Protein AF-A0A0A1UDU2-F1 (afdb_monomer_lite)

Organism: NCBI:txid370355

Radius of gyration: 23.08 Å; chains: 1; bounding box: 56×49×70 Å

Foldseek 3Di:
DVVVVVCLQDDCDFDDPVAATEGADHLPDLDDPLVPPPLHQYEYEEEQPRPRPCLLVVLVSNQLQAYYYQYAHPVDVQRVVQSVVLRVVSVQFKKWSKFKKKKAWDQQKWWQDKPFAFDDADQDPVRIGDGMGITIGHIHGPLADMDTHMDGNDDQDPDWDKIKMKIWTWTWIDHPNDIDTDIDIDIDIDTDDSDPLVVLVPDDLLVVVLNLCVVPVALVVSLVVVLVVVVVDPDDDPSVLLSLQLNLLCSLAPLHDPVRVSLVSVLSSQSNSADSVVSSQARQNWKWAAQAQQDDTDTDRDAPDLVVVLPDRGQWIWGHHSLEIEIEHQDPPQCDPNGNVNVVRQCVQVPPRGSTRGHYDYHYSVRSVVCPNRHSAHPPCSHSVVVVVVSVVVVPD

Sequence (397 aa):
MDGFCHVINTMDAFCSLKSQVVVFVATSVRTLPMDLKIRFPVHVVFPDKYQSAAFPALLLFIRNNGGSIQAWDRHTPNTLDAAVKTLVREITLPRTEGGDVRLIFPKQISVEDTSMEQNDFIQLPDGILKKKGTFKIAPSTPLSRHFISLRFNQKRGTAKTVLYLQLIYKDVLRYGGTEFQFEAIETRRFDLSPSLVEYYSTLNIGGTAQALLYRHPELFYLKKRLKRCMMSLSAKHHQFFQVYKLLNYMMVSPMYSPLNPHLSAQYQRVLLDCDPAFLVDTFLPKVYTFATYQSESEELYIPLKKENIKALQGVAVVFLSFMKIVVVSQEKEIHKEGNSVGVFVERMKENVNYPIVMSELIIGREDYEVLGYCMLDVDENKSFKMFISELNSLYVK

Structure (mmCIF, N/CA/C/O backbone):
data_AF-A0A0A1UDU2-F1
#
_entry.id   AF-A0A0A1UDU2-F1
#
loop_
_atom_site.group_PDB
_atom_site.id
_atom_site.type_symbol
_atom_site.label_atom_id
_atom_site.label_alt_id
_atom_site.label_comp_id
_atom_site.label_asym_id
_atom_site.label_entity_id
_atom_site.label_seq_id
_atom_site.pdbx_PDB_ins_code
_atom_site.Cartn_x
_atom_site.Cartn_y
_atom_site.Cartn_z
_atom_site.occupancy
_atom_site.B_iso_or_equiv
_atom_site.auth_seq_id
_atom_site.auth_comp_id
_atom_site.auth_asym_id
_atom_site.auth_atom_id
_atom_site.pdbx_PDB_model_num
ATOM 1 N N . MET A 1 1 ? -6.874 -2.160 -33.063 1.00 28.38 1 MET A N 1
ATOM 2 C CA . MET A 1 1 ? -6.951 -1.099 -32.033 1.00 28.38 1 MET A CA 1
ATOM 3 C C . MET A 1 1 ? -8.125 -0.155 -32.276 1.00 28.38 1 MET A C 1
ATOM 5 O O . MET A 1 1 ? -8.869 0.075 -31.332 1.00 28.38 1 MET A O 1
ATOM 9 N N . ASP A 1 2 ? -8.388 0.283 -33.514 1.00 24.19 2 ASP A N 1
ATOM 10 C CA . ASP A 1 2 ? -9.505 1.204 -33.809 1.00 24.19 2 ASP A CA 1
ATOM 11 C C . ASP A 1 2 ? -10.901 0.647 -33.494 1.00 24.19 2 ASP A C 1
ATOM 13 O O . ASP A 1 2 ? -11.751 1.387 -33.019 1.00 24.19 2 ASP A O 1
ATOM 17 N N . GLY A 1 3 ? -11.126 -0.666 -33.626 1.00 25.03 3 GLY A N 1
ATOM 18 C CA . GLY A 1 3 ? -12.392 -1.300 -33.225 1.00 25.03 3 GLY A CA 1
ATOM 19 C C . GLY A 1 3 ? -12.643 -1.314 -31.709 1.00 25.03 3 GLY A C 1
ATOM 20 O O . GLY A 1 3 ? -13.774 -1.137 -31.279 1.00 25.03 3 GLY A O 1
ATOM 21 N N . PHE A 1 4 ? -11.595 -1.443 -30.884 1.00 27.52 4 PHE A N 1
ATOM 22 C CA . PHE A 1 4 ? -11.710 -1.419 -29.416 1.00 27.52 4 PHE A CA 1
ATOM 23 C C . PHE A 1 4 ? -11.901 0.021 -28.906 1.00 27.52 4 PHE A C 1
ATOM 25 O O . PHE A 1 4 ? -12.706 0.269 -28.014 1.00 27.52 4 PHE A O 1
ATOM 32 N N . CYS A 1 5 ? -11.247 0.995 -29.550 1.00 28.11 5 CYS A N 1
ATOM 33 C CA . CYS A 1 5 ? -11.497 2.420 -29.322 1.00 28.11 5 CYS A CA 1
ATOM 34 C C . CYS A 1 5 ? -12.890 2.865 -29.802 1.00 28.11 5 CYS A C 1
ATOM 36 O O . CYS A 1 5 ? -13.483 3.735 -29.169 1.00 28.11 5 CYS A O 1
ATOM 38 N N . HIS A 1 6 ? -13.449 2.274 -30.867 1.00 24.75 6 HIS A N 1
ATOM 39 C CA . HIS A 1 6 ? -14.813 2.590 -31.314 1.00 24.75 6 HIS A CA 1
ATOM 40 C C . HIS A 1 6 ? -15.884 2.067 -30.348 1.00 24.75 6 HIS A C 1
ATOM 42 O O . HIS A 1 6 ? -16.861 2.772 -30.093 1.00 24.75 6 HIS A O 1
ATOM 48 N N . VAL A 1 7 ? -15.651 0.887 -29.764 1.00 28.56 7 VAL A N 1
ATOM 49 C CA . VAL A 1 7 ? -16.466 0.294 -28.691 1.00 28.56 7 VAL A CA 1
ATOM 50 C C . VAL A 1 7 ? -16.398 1.163 -27.424 1.00 28.56 7 VAL A C 1
ATOM 52 O O . VAL A 1 7 ? -17.429 1.454 -26.838 1.00 28.56 7 VAL A O 1
ATOM 55 N N . ILE A 1 8 ? -15.227 1.697 -27.055 1.00 32.34 8 ILE A N 1
ATOM 56 C CA . ILE A 1 8 ? -15.062 2.575 -25.874 1.00 32.34 8 ILE A CA 1
ATOM 57 C C . ILE A 1 8 ? -15.607 4.002 -26.097 1.00 32.34 8 ILE A C 1
ATOM 59 O O . ILE A 1 8 ? -16.113 4.618 -25.162 1.00 32.34 8 ILE A O 1
ATOM 63 N N . ASN A 1 9 ? -15.558 4.536 -27.322 1.00 28.05 9 ASN A N 1
ATOM 64 C CA . ASN A 1 9 ? -16.058 5.885 -27.632 1.00 28.05 9 ASN A CA 1
ATOM 65 C C . ASN A 1 9 ? -17.592 5.987 -27.731 1.00 28.05 9 ASN A C 1
ATOM 67 O O . ASN A 1 9 ? -18.105 7.095 -27.871 1.00 28.05 9 ASN A O 1
ATOM 71 N N . THR A 1 10 ? -18.329 4.872 -27.673 1.00 29.64 10 THR A N 1
ATOM 72 C CA . THR A 1 10 ? -19.800 4.865 -27.818 1.00 29.64 10 THR A CA 1
ATOM 73 C C . TH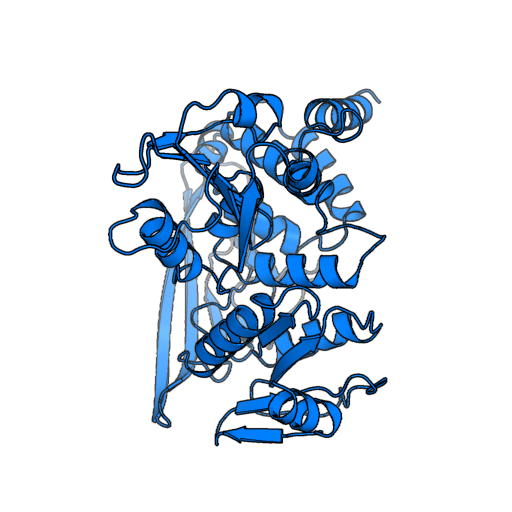R A 1 10 ? -20.560 4.167 -26.690 1.00 29.64 10 THR A C 1
ATOM 75 O O . THR A 1 10 ? -21.787 4.146 -26.722 1.00 29.64 10 THR A O 1
ATOM 78 N N . MET A 1 11 ? -19.887 3.617 -25.677 1.00 32.94 11 MET A N 1
ATOM 79 C CA . MET A 1 11 ? -20.536 2.696 -24.747 1.00 32.94 11 MET A CA 1
ATOM 80 C C . MET A 1 11 ? -20.736 3.242 -23.332 1.00 32.94 11 MET A C 1
ATOM 82 O O . MET A 1 11 ? -19.825 3.219 -22.510 1.00 32.94 11 MET A O 1
ATOM 86 N N . ASP A 1 12 ? -21.998 3.526 -23.013 1.00 32.66 12 ASP A N 1
ATOM 87 C CA . ASP A 1 12 ? -22.606 3.167 -21.725 1.00 32.66 12 ASP A CA 1
ATOM 88 C C . ASP A 1 12 ? -22.732 1.625 -21.631 1.00 32.66 12 ASP A C 1
ATOM 90 O O . ASP A 1 12 ? -23.831 1.067 -21.582 1.00 32.66 12 ASP A O 1
ATOM 94 N N . ALA A 1 13 ? -21.619 0.882 -21.702 1.00 36.06 13 ALA A N 1
ATOM 95 C CA . ALA A 1 13 ? -21.669 -0.580 -21.627 1.00 36.06 13 ALA A CA 1
ATOM 96 C C . ALA A 1 13 ? -21.698 -1.038 -20.175 1.00 36.06 13 ALA A C 1
ATOM 98 O O . ALA A 1 13 ? -20.673 -1.106 -19.495 1.00 36.06 13 ALA A O 1
ATOM 99 N N . PHE A 1 14 ? -22.894 -1.417 -19.739 1.00 38.03 14 PHE A N 1
ATOM 100 C CA . PHE A 1 14 ? -23.103 -2.259 -18.574 1.00 38.03 14 PHE A CA 1
ATOM 101 C C . PHE A 1 14 ? -22.880 -3.713 -18.989 1.00 38.03 14 PHE A C 1
ATOM 103 O O . PHE A 1 14 ? -23.740 -4.318 -19.628 1.00 38.03 14 PHE A O 1
ATOM 110 N N . CYS A 1 15 ? -21.743 -4.301 -18.620 1.00 38.75 15 CYS A N 1
ATOM 111 C CA . CYS A 1 15 ? -21.638 -5.757 -18.621 1.00 38.75 15 CYS A CA 1
ATOM 112 C C . CYS A 1 15 ? -21.995 -6.244 -17.217 1.00 38.75 15 CYS A C 1
ATOM 114 O O . CYS A 1 15 ? -21.184 -6.157 -16.291 1.00 38.75 15 CYS A O 1
ATOM 116 N N . SER A 1 16 ? -23.234 -6.709 -17.040 1.00 35.56 16 SER A N 1
ATOM 117 C CA . SER A 1 16 ? -23.612 -7.448 -15.839 1.00 35.56 16 SER A CA 1
ATOM 118 C C . SER A 1 16 ? -23.151 -8.894 -16.001 1.00 35.56 16 SER A C 1
ATOM 120 O O . SER A 1 16 ? -23.829 -9.717 -16.622 1.00 35.56 16 SER A O 1
ATOM 122 N N . LEU A 1 17 ? -22.007 -9.232 -15.419 1.00 45.03 17 LEU A N 1
ATOM 123 C CA . LEU A 1 17 ? -21.803 -10.613 -14.992 1.00 45.03 17 LEU A CA 1
ATOM 124 C C . LEU A 1 17 ? -22.730 -10.811 -13.788 1.00 45.03 17 LEU A C 1
ATOM 126 O O . LEU A 1 17 ? -22.851 -9.900 -12.982 1.00 45.03 17 LEU A O 1
ATOM 130 N N . LYS A 1 18 ? -23.417 -11.955 -13.673 1.00 39.28 18 LYS A N 1
ATOM 131 C CA . LYS A 1 18 ? -24.538 -12.232 -12.738 1.00 39.28 18 LYS A CA 1
ATOM 132 C C . LYS A 1 18 ? -24.382 -11.746 -11.268 1.00 39.28 18 LYS A C 1
ATOM 134 O O . LYS A 1 18 ? -25.374 -11.730 -10.549 1.00 39.28 18 LYS A O 1
ATOM 139 N N . SER A 1 19 ? -23.185 -11.348 -10.822 1.00 42.78 19 SER A N 1
ATOM 140 C CA . SER A 1 19 ? -22.855 -10.832 -9.485 1.00 42.78 19 SER A CA 1
ATOM 141 C C . SER A 1 19 ? -21.978 -9.555 -9.438 1.00 42.78 19 SER A C 1
ATOM 143 O O . SER A 1 19 ? -21.540 -9.186 -8.348 1.00 42.78 19 SER A O 1
ATOM 145 N N . GLN A 1 20 ? -21.660 -8.898 -10.563 1.00 43.75 20 GLN A N 1
ATOM 146 C CA . GLN A 1 20 ? -20.787 -7.706 -10.627 1.00 43.75 20 GLN A CA 1
ATOM 147 C C . GLN A 1 20 ? -21.191 -6.768 -11.776 1.00 43.75 20 GLN A C 1
ATOM 149 O O . GLN A 1 20 ? -21.678 -7.225 -12.812 1.00 43.75 20 GLN A O 1
ATOM 154 N N . VAL A 1 21 ? -20.944 -5.462 -11.625 1.00 46.16 21 VAL A N 1
ATOM 155 C CA . VAL A 1 21 ? -21.143 -4.482 -12.702 1.00 46.16 21 VAL A CA 1
ATOM 156 C C . VAL A 1 21 ? -19.789 -3.905 -13.101 1.00 46.16 21 VAL A C 1
ATOM 158 O O . VAL A 1 21 ? -19.134 -3.207 -12.325 1.00 46.16 21 VAL A O 1
ATOM 161 N N . VAL A 1 22 ? -19.371 -4.172 -14.336 1.00 48.81 22 VAL A N 1
ATOM 162 C CA . VAL A 1 22 ? -18.257 -3.442 -14.949 1.00 48.81 22 VAL A CA 1
ATOM 163 C C . VAL A 1 22 ? -18.853 -2.258 -15.695 1.00 48.81 22 VAL A C 1
ATOM 165 O O . VAL A 1 22 ? -19.688 -2.446 -16.581 1.00 48.81 22 VAL A O 1
ATOM 168 N N . VAL A 1 23 ? -18.449 -1.050 -15.310 1.00 49.84 23 VAL A N 1
ATOM 169 C CA . VAL A 1 23 ? -18.883 0.195 -15.943 1.00 49.84 23 VAL A CA 1
ATOM 170 C C . VAL A 1 23 ? -17.688 0.803 -16.658 1.00 49.84 23 VAL A C 1
ATOM 172 O O . VAL A 1 23 ? -16.743 1.291 -16.036 1.00 49.84 23 VAL A O 1
ATOM 175 N N . PHE A 1 24 ? -17.747 0.821 -17.983 1.00 49.56 24 PHE A N 1
ATOM 176 C CA . PHE A 1 24 ? -16.882 1.688 -18.771 1.00 49.56 24 PHE A CA 1
ATOM 177 C C . PHE A 1 24 ? -17.539 3.064 -18.797 1.00 49.56 24 PHE A C 1
ATOM 179 O O . PHE A 1 24 ? -18.541 3.266 -19.473 1.00 49.56 24 PHE A O 1
ATOM 186 N N . VAL A 1 25 ? -17.038 3.998 -17.988 1.00 45.69 25 VAL A N 1
ATOM 187 C CA . VAL A 1 25 ? -17.605 5.349 -17.945 1.00 45.69 25 VAL A CA 1
ATOM 188 C C . VAL A 1 25 ? -17.115 6.107 -19.173 1.00 45.69 25 VAL A C 1
ATOM 190 O O . VAL A 1 25 ? -15.927 6.426 -19.279 1.00 45.69 25 VAL A O 1
ATOM 193 N N . ALA A 1 26 ? -18.033 6.412 -20.092 1.00 36.59 26 ALA A N 1
ATOM 194 C CA . ALA A 1 26 ? -17.768 7.334 -21.183 1.00 36.59 26 ALA A CA 1
ATOM 195 C C . ALA A 1 26 ? -17.340 8.703 -20.623 1.00 36.59 26 ALA A C 1
ATOM 197 O O . ALA A 1 26 ? -17.863 9.211 -19.629 1.00 36.59 26 ALA A O 1
ATOM 198 N N . THR A 1 27 ? -16.370 9.316 -21.291 1.00 38.44 27 THR A N 1
ATOM 199 C CA . THR A 1 27 ? -15.607 10.505 -20.871 1.00 38.44 27 THR A CA 1
ATOM 200 C C . THR A 1 27 ? -16.427 11.798 -20.705 1.00 38.44 27 THR A C 1
ATOM 202 O O . THR A 1 27 ? -15.866 12.842 -20.373 1.00 38.44 27 THR A O 1
ATOM 205 N N . SER A 1 28 ? -17.747 11.752 -20.911 1.00 37.00 28 SER A N 1
ATOM 206 C CA . SER A 1 28 ? -18.681 12.884 -20.873 1.00 37.00 28 SER A CA 1
ATOM 207 C C . SER A 1 28 ? -19.592 12.934 -19.635 1.00 37.00 28 SER A C 1
ATOM 209 O O . SER A 1 28 ? -20.297 13.932 -19.453 1.00 37.00 28 SER A O 1
ATOM 211 N N . VAL A 1 29 ? -19.588 11.916 -18.764 1.00 39.78 29 VAL A N 1
ATOM 212 C CA . VAL A 1 29 ? -20.487 11.864 -17.596 1.00 39.78 29 VAL A CA 1
ATOM 213 C C . VAL A 1 29 ? -20.048 12.879 -16.533 1.00 39.78 29 VAL A C 1
ATOM 215 O O . VAL A 1 29 ? -19.073 12.679 -15.810 1.00 39.78 29 VAL A O 1
ATOM 218 N N . ARG A 1 30 ? -20.780 13.998 -16.436 1.00 39.81 30 ARG A N 1
ATOM 219 C CA . ARG A 1 30 ? -20.544 15.062 -15.437 1.00 39.81 30 ARG A CA 1
ATOM 220 C C . ARG A 1 30 ? -21.144 14.756 -14.064 1.00 39.81 30 ARG A C 1
ATOM 222 O O . ARG A 1 30 ? -20.726 15.343 -13.072 1.00 39.81 30 ARG A O 1
ATOM 229 N N . THR A 1 31 ? -22.113 13.851 -14.011 1.00 40.00 31 THR A N 1
ATOM 230 C CA . THR A 1 31 ? -22.869 13.500 -12.807 1.00 40.00 31 THR A CA 1
ATOM 231 C C . THR A 1 31 ? -23.047 11.994 -12.753 1.00 40.00 31 THR A C 1
ATOM 233 O O . THR A 1 31 ? -23.673 11.411 -13.635 1.00 40.00 31 THR A O 1
ATOM 236 N N . LEU A 1 32 ? -22.493 11.369 -11.719 1.00 47.41 32 LEU A N 1
ATOM 237 C CA . LEU A 1 32 ? -22.761 9.970 -11.420 1.00 47.41 32 LEU A CA 1
ATOM 238 C C . LEU A 1 32 ? -24.125 9.860 -10.730 1.00 47.41 32 LEU A C 1
ATOM 240 O O . LEU A 1 32 ? -24.430 10.701 -9.881 1.00 47.41 32 LEU A O 1
ATOM 244 N N . PRO A 1 33 ? -24.928 8.830 -11.035 1.00 46.62 33 PRO A N 1
ATOM 245 C CA . PRO A 1 33 ? -26.118 8.499 -10.262 1.00 46.62 33 PRO A CA 1
ATOM 246 C C . PRO A 1 33 ? -25.699 7.953 -8.885 1.00 46.62 33 PRO A C 1
ATOM 248 O O . PRO A 1 33 ? -25.708 6.749 -8.642 1.00 46.62 33 PRO A O 1
ATOM 251 N N . MET A 1 34 ? -25.281 8.851 -7.989 1.00 43.97 34 MET A N 1
ATOM 252 C CA . MET A 1 34 ? -24.765 8.520 -6.653 1.00 43.97 34 MET A CA 1
ATOM 253 C C . MET A 1 34 ? -25.831 7.908 -5.729 1.00 43.97 34 MET A C 1
ATOM 255 O O . MET A 1 34 ? -25.482 7.294 -4.727 1.00 43.97 34 MET A O 1
ATOM 259 N N . ASP A 1 35 ? -27.108 7.999 -6.115 1.00 40.16 35 ASP A N 1
ATOM 260 C CA . ASP A 1 35 ? -28.244 7.398 -5.409 1.00 40.16 35 ASP A CA 1
ATOM 261 C C . ASP A 1 35 ? -28.573 5.962 -5.861 1.00 40.16 35 ASP A C 1
ATOM 263 O O . ASP A 1 35 ? -29.486 5.331 -5.317 1.00 40.16 35 ASP A O 1
ATOM 267 N N . LEU A 1 36 ? -27.850 5.397 -6.839 1.00 44.34 36 LEU A N 1
ATOM 268 C CA . LEU A 1 36 ? -28.025 3.988 -7.187 1.00 44.34 36 LEU A CA 1
ATOM 269 C C . LEU A 1 36 ? -27.482 3.114 -6.051 1.00 44.34 36 LEU A C 1
ATOM 271 O O . LEU A 1 36 ? -26.275 2.936 -5.895 1.00 44.34 36 LEU A O 1
ATOM 275 N N . LYS A 1 37 ? -28.394 2.501 -5.289 1.00 45.16 37 LYS A N 1
ATOM 276 C CA . LYS A 1 37 ? -28.091 1.363 -4.409 1.00 45.16 37 LYS A CA 1
ATOM 277 C C . LYS A 1 37 ? -27.749 0.142 -5.267 1.00 45.16 37 LYS A C 1
ATOM 279 O O . LYS A 1 37 ? -28.578 -0.750 -5.455 1.00 45.16 37 LYS A O 1
ATOM 284 N N . ILE A 1 38 ? -26.552 0.126 -5.845 1.00 51.19 38 ILE A N 1
ATOM 285 C CA . ILE A 1 38 ? -26.064 -1.013 -6.622 1.00 51.19 38 ILE A CA 1
ATOM 286 C C . ILE A 1 38 ? -25.711 -2.117 -5.623 1.00 51.19 38 ILE A C 1
ATOM 288 O O . ILE A 1 38 ? -24.860 -1.943 -4.764 1.00 51.19 38 ILE A O 1
ATOM 292 N N . ARG A 1 39 ? -26.375 -3.273 -5.723 1.00 49.41 39 ARG A N 1
ATOM 293 C CA . ARG A 1 39 ? -26.097 -4.446 -4.866 1.00 49.41 39 ARG A CA 1
ATOM 294 C C . ARG A 1 39 ? -24.794 -5.173 -5.228 1.00 49.41 39 ARG A C 1
ATOM 296 O O . ARG A 1 39 ? -24.526 -6.250 -4.708 1.00 49.41 39 ARG A O 1
ATOM 303 N N . PHE A 1 40 ? -24.028 -4.629 -6.165 1.00 58.16 40 PHE A N 1
ATOM 304 C CA . PHE A 1 40 ? -22.913 -5.294 -6.815 1.00 58.16 40 PHE A CA 1
ATOM 305 C C . PHE A 1 40 ? -21.686 -4.376 -6.845 1.00 58.16 40 PHE A C 1
ATOM 307 O O . PHE A 1 40 ? -21.843 -3.165 -7.020 1.00 58.16 40 PHE A O 1
ATOM 314 N N . PRO A 1 41 ? -20.471 -4.939 -6.749 1.00 64.94 41 PRO A N 1
ATOM 315 C CA . PRO A 1 41 ? -19.238 -4.188 -6.934 1.00 64.94 41 PRO A CA 1
ATOM 316 C C . PRO A 1 41 ? -19.192 -3.500 -8.293 1.00 64.94 41 PRO A C 1
ATOM 318 O O . PRO A 1 41 ? -19.582 -4.087 -9.307 1.00 64.94 41 PRO A O 1
ATOM 321 N N . VAL A 1 42 ? -18.685 -2.266 -8.296 1.00 66.12 42 VAL A N 1
ATOM 322 C CA . VAL A 1 42 ? -18.592 -1.417 -9.488 1.00 66.12 42 VAL A CA 1
ATOM 323 C C . VAL A 1 42 ? -17.137 -1.243 -9.886 1.00 66.12 42 VAL A C 1
ATOM 325 O O . VAL A 1 42 ? -16.364 -0.594 -9.183 1.00 66.12 42 VAL A O 1
ATOM 328 N N . HIS A 1 43 ? -16.764 -1.801 -11.030 1.00 71.94 43 HIS A N 1
ATOM 329 C CA . HIS A 1 43 ? -15.410 -1.679 -11.552 1.00 71.94 43 HIS A CA 1
ATOM 330 C C . HIS A 1 43 ? -15.360 -0.666 -12.694 1.00 71.94 43 HIS A C 1
ATOM 332 O O . HIS A 1 43 ? -16.151 -0.768 -13.629 1.00 71.94 43 HIS A O 1
ATOM 338 N N . VAL A 1 44 ? -14.434 0.292 -12.628 1.00 69.31 44 VAL A N 1
ATOM 339 C CA . VAL A 1 44 ? -14.313 1.378 -13.610 1.00 69.31 44 VAL A CA 1
ATOM 340 C C . VAL A 1 44 ? -12.918 1.419 -14.219 1.00 69.31 44 VAL A C 1
ATOM 342 O O . VAL A 1 44 ? -11.922 1.388 -13.499 1.00 69.31 44 VAL A O 1
ATOM 345 N N . VAL A 1 45 ? -12.843 1.547 -15.544 1.00 68.69 45 VAL A N 1
ATOM 346 C CA . VAL A 1 45 ? -11.606 1.883 -16.266 1.00 68.69 45 VAL A CA 1
ATOM 347 C C . VAL A 1 45 ? -11.733 3.291 -16.824 1.00 68.69 45 VAL A C 1
ATOM 349 O O . VAL A 1 45 ? -12.721 3.605 -17.485 1.00 68.69 45 VAL A O 1
ATOM 352 N N . PHE A 1 46 ? -10.744 4.139 -16.555 1.00 66.38 46 PHE A N 1
ATOM 353 C CA . PHE A 1 46 ? -10.807 5.568 -16.832 1.00 66.38 46 PHE A CA 1
ATOM 354 C C . PHE A 1 46 ? -9.552 6.061 -17.582 1.00 66.38 46 PHE A C 1
ATOM 356 O O . PHE A 1 46 ? -8.438 5.768 -17.153 1.00 66.38 46 PHE A O 1
ATOM 363 N N . PRO A 1 47 ? -9.671 6.799 -18.699 1.00 64.00 47 PRO A N 1
ATOM 364 C CA . PRO A 1 47 ? -8.511 7.391 -19.367 1.00 64.00 47 PRO A CA 1
ATOM 365 C C . PRO A 1 47 ? -8.000 8.632 -18.611 1.00 64.00 47 PRO A C 1
ATOM 367 O O . PRO A 1 47 ? -8.753 9.581 -18.393 1.00 64.00 47 PRO A O 1
ATOM 370 N N . ASP A 1 48 ? -6.704 8.665 -18.288 1.00 61.31 48 ASP A N 1
ATOM 371 C CA . ASP A 1 48 ? -6.052 9.659 -17.405 1.00 61.31 48 ASP A CA 1
ATOM 372 C C . ASP A 1 48 ? -6.199 11.131 -17.870 1.00 61.31 48 ASP A C 1
ATOM 374 O O . ASP A 1 48 ? -6.104 12.073 -17.088 1.00 61.31 48 ASP A O 1
ATOM 378 N N . LYS A 1 49 ? -6.525 11.377 -19.150 1.00 50.31 49 LYS A N 1
ATOM 379 C CA . LYS A 1 49 ? -6.633 12.744 -19.698 1.00 50.31 49 LYS A CA 1
ATOM 380 C C . LYS A 1 49 ? -7.813 13.563 -19.144 1.00 50.31 49 LYS A C 1
ATOM 382 O O . LYS A 1 49 ? -7.819 14.787 -19.288 1.00 50.31 49 LYS A O 1
ATOM 387 N N . TYR A 1 50 ? -8.815 12.944 -18.529 1.00 51.50 50 TYR A N 1
ATOM 388 C CA . TYR A 1 50 ? -10.003 13.672 -18.083 1.00 51.50 50 TYR A CA 1
ATOM 389 C C . TYR A 1 50 ? -9.926 13.944 -16.585 1.00 51.50 50 TYR A C 1
ATOM 391 O O . TYR A 1 50 ? -10.345 13.138 -15.762 1.00 51.50 50 TYR A O 1
ATOM 399 N N . GLN A 1 51 ? -9.406 15.123 -16.243 1.00 55.28 51 GLN A N 1
ATOM 400 C CA . GLN A 1 51 ? -9.453 15.718 -14.907 1.00 55.28 51 GLN A CA 1
ATOM 401 C C . GLN A 1 51 ? -10.913 15.986 -14.490 1.00 55.28 51 GLN A C 1
ATOM 403 O O . GLN A 1 51 ? -11.393 17.118 -14.482 1.00 55.28 51 GLN A O 1
ATOM 408 N N . SER A 1 52 ? -11.679 14.923 -14.243 1.00 58.50 52 SER A N 1
ATOM 409 C CA . SER A 1 52 ? -13.082 15.024 -13.866 1.00 58.50 52 SER A CA 1
ATOM 410 C C . SER A 1 52 ? -13.167 15.338 -12.385 1.00 58.50 52 SER A C 1
ATOM 412 O O . SER A 1 52 ? -12.743 14.534 -11.554 1.00 58.50 52 SER A O 1
ATOM 414 N N . ALA A 1 53 ? -13.779 16.470 -12.037 1.00 60.22 53 ALA A N 1
ATOM 415 C CA . ALA A 1 53 ? -14.079 16.831 -10.652 1.00 60.22 53 ALA A CA 1
ATOM 416 C C . ALA A 1 53 ? -14.876 15.740 -9.902 1.00 60.22 53 ALA A C 1
ATOM 418 O O . ALA A 1 53 ? -14.856 15.699 -8.676 1.00 60.22 53 ALA A O 1
ATOM 419 N N . ALA A 1 54 ? -15.529 14.820 -10.624 1.00 59.59 54 ALA A N 1
ATOM 420 C CA . ALA A 1 54 ? -16.232 13.680 -10.049 1.00 59.59 54 ALA A CA 1
ATOM 421 C C . ALA A 1 54 ? -15.307 12.529 -9.600 1.00 59.59 54 ALA A C 1
ATOM 423 O O . ALA A 1 54 ? -15.775 11.626 -8.916 1.00 59.59 54 ALA A O 1
ATOM 424 N N . PHE A 1 55 ? -14.014 12.529 -9.949 1.00 68.00 55 PHE A N 1
ATOM 425 C CA . PHE A 1 55 ? -13.100 11.413 -9.667 1.00 68.00 55 PHE A CA 1
ATOM 426 C C . PHE A 1 55 ? -12.950 11.091 -8.165 1.00 68.00 55 PHE A C 1
ATOM 428 O O . PHE A 1 55 ? -13.078 9.919 -7.817 1.00 68.00 55 PHE A O 1
ATOM 435 N N . PRO A 1 56 ? -12.771 12.061 -7.240 1.00 67.44 56 PRO A N 1
ATOM 436 C CA . PRO A 1 56 ? -12.748 11.765 -5.802 1.00 67.44 56 PRO A CA 1
ATOM 437 C C . PRO A 1 56 ? -14.060 11.161 -5.285 1.00 67.44 56 PRO A C 1
ATOM 439 O O . PRO A 1 56 ? -14.046 10.220 -4.494 1.00 67.44 56 PRO A O 1
ATOM 442 N N . ALA A 1 57 ? -15.200 11.660 -5.767 1.00 66.19 57 ALA A N 1
ATOM 443 C CA . ALA A 1 57 ? -16.508 11.120 -5.411 1.00 66.19 57 ALA A CA 1
ATOM 444 C C . ALA A 1 57 ? -16.712 9.699 -5.965 1.00 66.19 57 ALA A C 1
ATOM 446 O O . ALA A 1 57 ? -17.209 8.823 -5.260 1.00 66.19 57 ALA A O 1
ATOM 447 N N . LEU A 1 58 ? -16.258 9.445 -7.195 1.00 69.69 58 LEU A N 1
ATOM 448 C CA . LEU A 1 58 ? -16.274 8.125 -7.820 1.00 69.69 58 LEU A CA 1
ATOM 449 C C . LEU A 1 58 ? -15.394 7.128 -7.061 1.00 69.69 58 LEU A C 1
ATOM 451 O O . LEU A 1 58 ? -15.803 5.992 -6.847 1.00 69.69 58 LEU A O 1
ATOM 455 N N . LEU A 1 59 ? -14.204 7.549 -6.628 1.00 71.19 59 LEU A N 1
ATOM 456 C CA . LEU A 1 59 ? -13.311 6.734 -5.804 1.00 71.19 59 LEU A CA 1
ATOM 457 C C . LEU A 1 59 ? -13.999 6.286 -4.512 1.00 71.19 59 LEU A C 1
ATOM 459 O O . LEU A 1 59 ? -13.962 5.100 -4.182 1.00 71.19 59 LEU A O 1
ATOM 463 N N . LEU A 1 60 ? -14.646 7.222 -3.812 1.00 69.56 60 LEU A N 1
ATOM 464 C CA . LEU A 1 60 ? -15.380 6.937 -2.581 1.00 69.56 60 LEU A CA 1
ATOM 465 C C . LEU A 1 60 ? -16.564 5.996 -2.837 1.00 69.56 60 LEU A C 1
ATOM 467 O O . LEU A 1 60 ? -16.736 5.014 -2.119 1.00 69.56 60 LEU A O 1
ATOM 471 N N . PHE A 1 61 ? -17.339 6.254 -3.892 1.00 70.12 61 PHE A N 1
ATOM 472 C CA . PHE A 1 61 ? -18.458 5.404 -4.292 1.00 70.12 61 PHE A CA 1
ATOM 473 C C . PHE A 1 61 ? -18.005 3.972 -4.603 1.00 70.12 61 PHE A C 1
ATOM 475 O O . PHE A 1 61 ? -18.563 3.013 -4.070 1.00 70.12 61 PHE A O 1
ATOM 482 N N . ILE A 1 62 ? -16.959 3.815 -5.417 1.00 73.19 62 ILE A N 1
ATOM 483 C CA . ILE A 1 62 ? -16.393 2.509 -5.768 1.00 73.19 62 ILE A CA 1
ATOM 484 C C . ILE A 1 62 ? -15.923 1.781 -4.507 1.00 73.19 62 ILE A C 1
ATOM 486 O O . ILE A 1 62 ? -16.233 0.604 -4.336 1.00 73.19 62 ILE A O 1
ATOM 490 N N . ARG A 1 63 ? -15.225 2.480 -3.605 1.00 71.69 63 ARG A N 1
ATOM 491 C CA . ARG A 1 63 ? -14.734 1.915 -2.344 1.00 71.69 63 ARG A CA 1
ATOM 492 C C . ARG A 1 63 ? -15.870 1.400 -1.458 1.00 71.69 63 ARG A C 1
ATOM 494 O O . ARG A 1 63 ? -15.787 0.280 -0.965 1.00 71.69 63 ARG A O 1
ATOM 501 N N . ASN A 1 64 ? -16.937 2.180 -1.299 1.00 70.75 64 ASN A N 1
ATOM 502 C CA . ASN A 1 64 ? -18.081 1.805 -0.462 1.00 70.75 64 ASN A CA 1
ATOM 503 C C . ASN A 1 64 ? -18.870 0.611 -1.025 1.00 70.75 64 ASN A C 1
ATOM 505 O O . ASN A 1 64 ? -19.547 -0.082 -0.275 1.00 70.75 64 ASN A O 1
ATOM 509 N N . ASN A 1 65 ? -18.755 0.346 -2.328 1.00 70.31 65 ASN A N 1
ATOM 510 C CA . ASN A 1 65 ? -19.376 -0.804 -2.988 1.00 70.31 65 ASN A CA 1
ATOM 511 C C . ASN A 1 65 ? -18.392 -1.970 -3.216 1.00 70.31 65 ASN A C 1
ATOM 513 O O . ASN A 1 65 ? -18.739 -2.953 -3.867 1.00 70.31 65 ASN A O 1
ATOM 517 N N . GLY A 1 66 ? -17.150 -1.869 -2.727 1.00 70.94 66 GLY A N 1
ATOM 518 C CA . GLY A 1 66 ? -16.127 -2.904 -2.896 1.00 70.94 66 GLY A CA 1
ATOM 519 C C . GLY A 1 66 ? -15.506 -2.995 -4.293 1.00 70.94 66 GLY A C 1
ATOM 520 O O . GLY A 1 66 ? -14.808 -3.957 -4.597 1.00 70.94 66 GLY A O 1
ATOM 521 N N . GLY A 1 67 ? -15.752 -2.047 -5.187 1.00 75.00 67 GLY A N 1
ATOM 522 C CA . GLY A 1 67 ? -15.274 -2.118 -6.566 1.00 75.00 67 GLY A CA 1
ATOM 523 C C . GLY A 1 67 ? -13.817 -1.677 -6.777 1.00 75.00 67 GLY A C 1
ATOM 524 O O . GLY A 1 67 ? -13.114 -1.263 -5.851 1.00 75.00 67 GLY A O 1
ATOM 525 N N . SER A 1 68 ? -13.364 -1.675 -8.035 1.00 74.38 68 SER A N 1
ATOM 526 C CA . SER A 1 68 ? -12.027 -1.195 -8.429 1.00 74.38 68 SER A CA 1
ATOM 527 C C . SER A 1 68 ? -12.082 0.006 -9.376 1.00 74.38 68 SER A C 1
ATOM 529 O O . SER A 1 68 ? -13.015 0.128 -10.160 1.00 74.38 68 SER A O 1
ATOM 531 N N . ILE A 1 69 ? -11.064 0.869 -9.367 1.00 75.81 69 ILE A N 1
ATOM 532 C CA . ILE A 1 69 ? -10.844 1.850 -10.442 1.00 75.81 69 ILE A CA 1
ATOM 533 C C . ILE A 1 69 ? -9.459 1.627 -11.033 1.00 75.81 69 ILE A C 1
ATOM 535 O O . ILE A 1 69 ? -8.500 1.463 -10.283 1.00 75.81 69 ILE A O 1
ATOM 539 N N . GLN A 1 70 ? -9.358 1.633 -12.355 1.00 75.12 70 GLN A N 1
ATOM 540 C CA . GLN A 1 70 ? -8.092 1.565 -13.072 1.00 75.12 70 GLN A CA 1
ATOM 541 C C . GLN A 1 70 ? -7.992 2.791 -13.968 1.00 75.12 70 GLN A C 1
ATOM 543 O O . GLN A 1 70 ? -8.850 2.989 -14.827 1.00 75.12 70 GLN A O 1
ATOM 548 N N . ALA A 1 71 ? -6.974 3.624 -13.765 1.00 71.06 71 ALA A N 1
ATOM 549 C CA . ALA A 1 71 ? -6.666 4.680 -14.720 1.00 71.06 71 ALA A CA 1
ATOM 550 C C . ALA A 1 71 ? -5.601 4.188 -15.703 1.00 71.06 71 ALA A C 1
ATOM 552 O O . ALA A 1 71 ? -4.675 3.485 -15.298 1.00 71.06 71 ALA A O 1
ATOM 553 N N . TRP A 1 72 ? -5.723 4.557 -16.976 1.00 69.44 72 TRP A N 1
ATOM 554 C CA . TRP A 1 72 ? -4.715 4.246 -17.989 1.00 69.44 72 TRP A CA 1
ATOM 555 C C . TRP A 1 72 ? -4.304 5.496 -18.758 1.00 69.44 72 TRP A C 1
ATOM 557 O O . TRP A 1 72 ? -5.129 6.359 -19.080 1.00 69.44 72 TRP A O 1
ATOM 567 N N . ASP A 1 73 ? -3.014 5.579 -19.066 1.00 66.00 73 ASP A N 1
ATOM 568 C CA . ASP A 1 73 ? -2.456 6.651 -19.872 1.00 66.00 73 ASP A CA 1
ATOM 569 C C . ASP A 1 73 ? -2.496 6.255 -21.349 1.00 66.00 73 ASP A C 1
ATOM 571 O O . ASP A 1 73 ? -1.688 5.474 -21.851 1.00 66.00 73 ASP A O 1
ATOM 575 N N . ARG A 1 74 ? -3.421 6.865 -22.084 1.00 61.12 74 ARG A N 1
ATOM 576 C CA . ARG A 1 74 ? -3.583 6.651 -23.527 1.00 61.12 74 ARG A CA 1
ATOM 577 C C . ARG A 1 74 ? -2.337 6.978 -24.360 1.00 61.12 74 ARG A C 1
ATOM 579 O O . ARG A 1 74 ? -2.276 6.578 -25.519 1.00 61.12 74 ARG A O 1
ATOM 586 N N . HIS A 1 75 ? -1.391 7.744 -23.816 1.00 59.66 75 HIS A N 1
ATOM 587 C CA . HIS A 1 75 ? -0.138 8.093 -24.483 1.00 59.66 75 HIS A CA 1
ATOM 588 C C . HIS A 1 75 ? 0.963 7.048 -24.262 1.00 59.66 75 HIS A C 1
ATOM 590 O O . HIS A 1 75 ? 1.976 7.084 -24.959 1.00 59.66 75 HIS A O 1
ATOM 596 N N . THR A 1 76 ? 0.736 6.085 -23.364 1.00 60.91 76 THR A N 1
ATOM 597 C CA . THR A 1 76 ? 1.662 4.993 -23.068 1.00 60.91 76 THR A CA 1
ATOM 598 C C . THR A 1 76 ? 1.004 3.647 -23.424 1.00 60.91 76 THR A C 1
ATOM 600 O O . THR A 1 76 ? 0.214 3.129 -22.627 1.00 60.91 76 THR A O 1
ATOM 603 N N . PRO A 1 77 ? 1.329 3.046 -24.593 1.00 54.81 77 PRO A N 1
ATOM 604 C CA . PRO A 1 77 ? 0.643 1.871 -25.159 1.00 54.81 77 PRO A CA 1
ATOM 605 C C . PRO A 1 77 ? 0.521 0.653 -24.228 1.00 54.81 77 PRO A C 1
ATOM 607 O O . PRO A 1 77 ? -0.433 -0.111 -24.338 1.00 54.81 77 PRO A O 1
ATOM 610 N N . ASN A 1 78 ? 1.436 0.505 -23.265 1.00 62.59 78 ASN A N 1
ATOM 611 C CA . ASN A 1 78 ? 1.471 -0.630 -22.337 1.00 62.59 78 ASN A CA 1
ATOM 612 C C . ASN A 1 78 ? 0.616 -0.429 -21.072 1.00 62.59 78 ASN A C 1
ATOM 614 O O . ASN A 1 78 ? 0.435 -1.366 -20.295 1.00 62.59 78 ASN A O 1
ATOM 618 N N . THR A 1 79 ? 0.077 0.772 -20.836 1.00 68.56 79 THR A N 1
ATOM 619 C CA . THR A 1 79 ? -0.708 1.042 -19.617 1.00 68.56 79 THR A CA 1
ATOM 620 C C . THR A 1 79 ? -2.146 0.548 -19.715 1.00 68.56 79 THR A C 1
ATOM 622 O O . THR A 1 79 ? -2.729 0.201 -18.690 1.00 68.56 79 THR A O 1
ATOM 625 N N . LEU A 1 80 ? -2.707 0.443 -20.928 1.00 70.69 80 LEU A N 1
ATOM 626 C CA . LEU A 1 80 ? -4.032 -0.147 -21.125 1.00 70.69 80 LEU A CA 1
ATOM 627 C C . LEU A 1 80 ? -4.027 -1.637 -20.786 1.00 70.69 80 LEU A C 1
ATOM 629 O O . LEU A 1 80 ? -4.899 -2.093 -20.057 1.00 70.69 80 LEU A O 1
ATOM 633 N N . ASP A 1 81 ? -3.038 -2.384 -21.285 1.00 72.06 81 ASP A N 1
ATOM 634 C CA . ASP A 1 81 ? -2.907 -3.819 -21.009 1.00 72.06 81 ASP A CA 1
ATOM 635 C C . ASP A 1 81 ? -2.751 -4.077 -19.503 1.00 72.06 81 ASP A C 1
ATOM 637 O O . ASP A 1 81 ? -3.470 -4.898 -18.939 1.00 72.06 81 ASP A O 1
ATOM 641 N N . ALA A 1 82 ? -1.904 -3.301 -18.817 1.00 74.69 82 ALA A N 1
ATOM 642 C CA . ALA A 1 82 ? -1.753 -3.386 -17.364 1.00 74.69 82 ALA A CA 1
ATOM 643 C C . ALA A 1 82 ? -3.061 -3.062 -16.611 1.00 74.69 82 ALA A C 1
ATOM 645 O O . ALA A 1 82 ? -3.430 -3.775 -15.672 1.00 74.69 82 ALA A O 1
ATOM 646 N N . ALA A 1 83 ? -3.796 -2.029 -17.038 1.00 75.06 83 ALA A N 1
ATOM 647 C CA . ALA A 1 83 ? -5.086 -1.666 -16.451 1.00 75.06 83 ALA A CA 1
ATOM 648 C C . ALA A 1 83 ? -6.145 -2.761 -16.663 1.00 75.06 83 ALA A C 1
ATOM 650 O O . ALA A 1 83 ? -6.864 -3.114 -15.726 1.00 75.06 83 ALA A O 1
ATOM 651 N N . VAL A 1 84 ? -6.215 -3.344 -17.864 1.00 73.88 84 VAL A N 1
ATOM 652 C CA . VAL A 1 84 ? -7.134 -4.445 -18.191 1.00 73.88 84 VAL A CA 1
ATOM 653 C C . VAL A 1 84 ? -6.764 -5.714 -17.425 1.00 73.88 84 VAL A C 1
ATOM 655 O O . VAL A 1 84 ? -7.644 -6.326 -16.826 1.00 73.88 84 VAL A O 1
ATOM 658 N N . LYS A 1 85 ? -5.482 -6.091 -17.360 1.00 77.06 85 LYS A N 1
ATOM 659 C CA . LYS A 1 85 ? -5.020 -7.241 -16.561 1.00 77.06 85 LYS A CA 1
ATOM 660 C C . LYS A 1 85 ? -5.341 -7.069 -15.081 1.00 77.06 85 LYS A C 1
ATOM 662 O O . LYS A 1 85 ? -5.840 -8.000 -14.450 1.00 77.06 85 LYS A O 1
ATOM 667 N N . THR A 1 86 ? -5.124 -5.870 -14.540 1.00 79.06 86 THR A N 1
ATOM 668 C CA . THR A 1 86 ? -5.490 -5.557 -13.152 1.00 79.06 86 THR A CA 1
ATOM 669 C C . THR A 1 86 ? -6.998 -5.681 -12.942 1.00 79.06 86 THR A C 1
ATOM 671 O O . THR A 1 86 ? -7.429 -6.297 -11.971 1.00 79.06 86 THR A O 1
ATOM 674 N N . LEU A 1 87 ? -7.808 -5.159 -13.868 1.00 77.62 87 LEU A N 1
ATOM 675 C CA . LEU A 1 87 ? -9.264 -5.284 -13.817 1.00 77.62 87 LEU A CA 1
ATOM 676 C C . LEU A 1 87 ? -9.720 -6.748 -13.848 1.00 77.62 87 LEU A C 1
ATOM 678 O O . LEU A 1 87 ? -10.540 -7.144 -13.025 1.00 77.62 87 LEU A O 1
ATOM 682 N N . VAL A 1 88 ? -9.200 -7.549 -14.782 1.00 76.69 88 VAL A N 1
ATOM 683 C CA . VAL A 1 88 ? -9.531 -8.978 -14.889 1.00 76.69 88 VAL A CA 1
ATOM 684 C C . VAL A 1 88 ? -9.193 -9.682 -13.581 1.00 76.69 88 VAL A C 1
ATOM 686 O O . VAL A 1 88 ? -10.042 -10.386 -13.038 1.00 76.69 88 VAL A O 1
ATOM 689 N N . ARG A 1 89 ? -8.003 -9.424 -13.025 1.00 78.19 89 ARG A N 1
ATOM 690 C CA . ARG A 1 89 ? -7.607 -9.960 -11.722 1.00 78.19 89 ARG A CA 1
ATOM 691 C C . ARG A 1 89 ? -8.633 -9.599 -10.646 1.00 78.19 89 ARG A C 1
ATOM 693 O O . ARG A 1 89 ? -9.176 -10.505 -10.029 1.00 78.19 89 ARG A O 1
ATOM 700 N N . GLU A 1 90 ? -8.974 -8.321 -10.491 1.00 77.50 90 GLU A N 1
ATOM 701 C CA . GLU A 1 90 ? -9.953 -7.828 -9.503 1.00 77.50 90 GLU A CA 1
ATOM 702 C C . GLU A 1 90 ? -11.357 -8.442 -9.650 1.00 77.50 90 GLU A C 1
ATOM 704 O O . GLU A 1 90 ? -12.010 -8.743 -8.650 1.00 77.50 90 GLU A O 1
ATOM 709 N N . ILE A 1 91 ? -11.821 -8.654 -10.884 1.00 75.00 91 ILE A N 1
ATOM 710 C CA . ILE A 1 91 ? -13.123 -9.280 -11.173 1.00 75.00 91 ILE A CA 1
ATOM 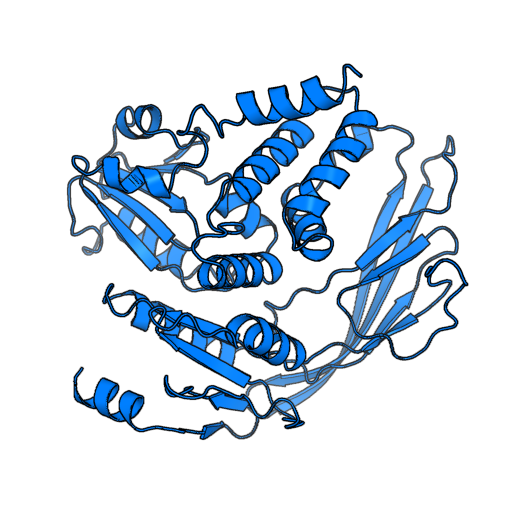711 C C . ILE A 1 91 ? -13.120 -10.762 -10.781 1.00 75.00 91 ILE A C 1
ATOM 713 O O . ILE A 1 91 ? -14.124 -11.274 -10.281 1.00 75.00 91 ILE A O 1
ATOM 717 N N . THR A 1 92 ? -11.998 -11.452 -11.007 1.00 75.69 92 THR A N 1
ATOM 718 C CA . THR A 1 92 ? -11.858 -12.896 -10.750 1.00 75.69 92 THR A CA 1
ATOM 719 C C . THR A 1 92 ? -11.591 -13.254 -9.289 1.00 75.69 92 THR A C 1
ATOM 721 O O . THR A 1 92 ? -11.692 -14.429 -8.927 1.00 75.69 92 THR A O 1
ATOM 724 N N . LEU A 1 93 ? -11.255 -12.276 -8.442 1.00 77.88 93 LEU A N 1
ATOM 725 C CA . LEU A 1 93 ? -10.987 -12.531 -7.031 1.00 77.88 93 LEU A CA 1
ATOM 726 C C . LEU A 1 93 ? -12.242 -13.038 -6.299 1.00 77.88 93 LEU A C 1
ATOM 728 O O . LEU A 1 93 ? -13.343 -12.527 -6.530 1.00 77.88 93 LEU A O 1
ATOM 732 N N . PRO A 1 94 ? -12.084 -13.991 -5.358 1.00 80.25 94 PRO A N 1
ATOM 733 C CA . PRO A 1 94 ? -13.119 -14.289 -4.378 1.00 80.25 94 PRO A CA 1
ATOM 734 C C . PRO A 1 94 ? -13.530 -13.012 -3.647 1.00 80.25 94 PRO A C 1
ATOM 736 O O . PRO A 1 94 ? -12.689 -12.153 -3.367 1.00 80.25 94 PRO A O 1
ATOM 739 N N . ARG A 1 95 ? -14.816 -12.881 -3.334 1.00 83.19 95 ARG A N 1
ATOM 740 C CA . ARG A 1 95 ? -15.343 -11.640 -2.771 1.00 83.19 95 ARG A CA 1
ATOM 741 C C . ARG A 1 95 ? -16.385 -11.896 -1.707 1.00 83.19 95 ARG A C 1
ATOM 743 O O . ARG A 1 95 ? -17.213 -12.784 -1.868 1.00 83.19 95 ARG A O 1
ATOM 750 N N . THR A 1 96 ? -16.376 -11.090 -0.658 1.00 85.81 96 THR A N 1
ATOM 751 C CA . THR A 1 96 ? -17.412 -11.126 0.368 1.00 85.81 96 THR A CA 1
ATOM 752 C C . THR A 1 96 ? -18.596 -10.220 0.024 1.00 85.81 96 THR A C 1
ATOM 754 O O . THR A 1 96 ? -18.430 -9.238 -0.702 1.00 85.81 96 THR A O 1
ATOM 757 N N . GLU A 1 97 ? -19.796 -10.532 0.514 1.00 80.62 97 GLU A N 1
ATOM 758 C CA . GLU A 1 97 ? -20.988 -9.686 0.320 1.00 80.62 97 GLU A CA 1
ATOM 759 C C . GLU A 1 97 ? -21.000 -8.431 1.198 1.00 80.62 97 GLU A C 1
ATOM 761 O O . GLU A 1 97 ? -21.786 -7.520 0.942 1.00 80.62 97 GLU A O 1
ATOM 766 N N . GLY A 1 98 ? -20.107 -8.358 2.184 1.00 80.38 98 GLY A N 1
ATOM 767 C CA . GLY A 1 98 ? -20.083 -7.275 3.153 1.00 80.38 98 GLY A CA 1
ATOM 768 C C . GLY A 1 98 ? -20.918 -7.657 4.366 1.00 80.38 98 GLY A C 1
ATOM 769 O O . GLY A 1 98 ? -22.136 -7.474 4.398 1.00 80.38 98 GLY A O 1
ATOM 770 N N . GLY A 1 99 ? -20.242 -8.243 5.347 1.00 86.69 99 GLY A N 1
ATOM 771 C CA . GLY A 1 99 ? -20.849 -8.771 6.558 1.00 86.69 99 GLY A CA 1
ATOM 772 C C . GLY A 1 99 ? -20.617 -7.900 7.786 1.00 86.69 99 GLY A C 1
ATOM 773 O O . GLY A 1 99 ? -20.479 -6.676 7.705 1.00 86.69 99 GLY A O 1
ATOM 774 N N . ASP A 1 100 ? -20.551 -8.564 8.936 1.00 89.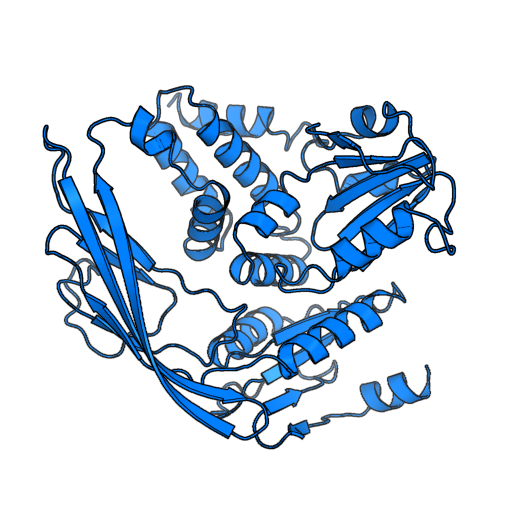06 100 ASP A N 1
ATOM 775 C CA . ASP A 1 100 ? -20.368 -7.936 10.240 1.00 89.06 100 ASP A CA 1
ATOM 776 C C . ASP A 1 100 ? -19.027 -8.340 10.870 1.00 89.06 100 ASP A C 1
ATOM 778 O O . ASP A 1 100 ? -18.655 -9.518 10.907 1.00 89.06 100 ASP A O 1
ATOM 782 N N . VAL A 1 101 ? -18.326 -7.363 11.451 1.00 90.19 101 VAL A N 1
ATOM 783 C CA . VAL A 1 101 ? -17.155 -7.578 12.313 1.00 90.19 101 VAL A CA 1
ATOM 784 C C . VAL A 1 101 ? -17.515 -7.242 13.732 1.00 90.19 101 VAL A C 1
ATOM 786 O O . VAL A 1 101 ? -17.807 -6.092 14.065 1.00 90.19 101 VAL A O 1
ATOM 789 N N . ARG A 1 102 ? -17.397 -8.235 14.605 1.00 90.75 102 ARG A N 1
ATOM 790 C CA . ARG A 1 102 ? -17.481 -8.025 16.039 1.00 90.75 102 ARG A CA 1
ATOM 791 C C . ARG A 1 102 ? -16.090 -7.876 16.640 1.00 90.75 102 ARG A C 1
ATOM 793 O O . ARG A 1 102 ? -15.304 -8.820 16.632 1.00 90.75 102 ARG A O 1
ATOM 800 N N . LEU A 1 103 ? -15.823 -6.720 17.241 1.00 89.81 103 LEU A N 1
ATOM 801 C CA . LEU A 1 103 ? -14.606 -6.471 18.015 1.00 89.81 103 LEU A CA 1
ATOM 802 C C . LEU A 1 103 ? -14.833 -6.779 19.498 1.00 89.81 103 LEU A C 1
ATOM 804 O O . LEU A 1 103 ? -15.729 -6.216 20.141 1.00 89.81 103 LEU A O 1
ATOM 808 N N . ILE A 1 104 ? -13.987 -7.644 20.057 1.00 88.81 104 ILE A N 1
ATOM 809 C CA . ILE A 1 104 ? -13.952 -7.977 21.483 1.00 88.81 104 ILE A CA 1
ATOM 810 C C . ILE A 1 104 ? -12.588 -7.580 22.035 1.00 88.81 104 ILE A C 1
ATOM 812 O O . ILE A 1 104 ? -11.557 -8.098 21.616 1.00 88.81 104 ILE A O 1
ATOM 816 N N . PHE A 1 105 ? -12.583 -6.665 22.998 1.00 88.00 105 PHE A N 1
ATOM 817 C CA . PHE A 1 105 ? -11.363 -6.161 23.614 1.00 88.00 105 PHE A CA 1
ATOM 818 C C . PHE A 1 105 ? -11.574 -5.848 25.102 1.00 88.00 105 PHE A C 1
ATOM 820 O O . PHE A 1 105 ? -12.698 -5.560 25.531 1.00 88.00 105 PHE A O 1
ATOM 827 N N . PRO A 1 106 ? -10.512 -5.921 25.921 1.00 86.38 106 PRO A N 1
ATOM 828 C CA . PRO A 1 106 ? -10.586 -5.636 27.345 1.00 86.38 106 PRO A CA 1
ATOM 829 C C . PRO A 1 106 ? -10.791 -4.132 27.594 1.00 86.38 106 PRO A C 1
ATOM 831 O O . PRO A 1 106 ? -10.545 -3.303 26.722 1.00 86.38 106 PRO A O 1
ATOM 834 N N . LYS A 1 107 ? -11.215 -3.749 28.809 1.00 82.19 107 LYS A N 1
ATOM 835 C CA . LYS A 1 107 ? -11.525 -2.344 29.181 1.00 82.19 107 LYS A CA 1
ATOM 836 C C . LYS A 1 107 ? -10.345 -1.374 28.987 1.00 82.19 107 LYS A C 1
ATOM 838 O O . LYS A 1 107 ? -10.540 -0.161 28.923 1.00 82.19 107 LYS A O 1
ATOM 843 N N . GLN A 1 108 ? -9.132 -1.913 28.942 1.00 85.94 108 GLN A N 1
ATOM 844 C CA . GLN A 1 108 ? -7.871 -1.217 28.728 1.00 85.94 108 GLN A CA 1
ATOM 845 C C . GLN A 1 108 ? -7.706 -0.740 27.281 1.00 85.94 108 GLN A C 1
ATOM 847 O O . GLN A 1 108 ? -6.877 0.131 27.040 1.00 85.94 108 GLN A O 1
ATOM 852 N N . ILE A 1 109 ? -8.489 -1.269 26.340 1.00 86.31 109 ILE A N 1
ATOM 853 C CA . ILE A 1 109 ? -8.502 -0.866 24.936 1.00 86.31 109 ILE A CA 1
ATOM 854 C C . ILE A 1 109 ? -9.818 -0.136 24.651 1.00 86.31 109 ILE A C 1
ATOM 856 O O . ILE A 1 109 ? -10.880 -0.478 25.173 1.00 86.31 109 ILE A O 1
ATOM 860 N N . SER A 1 110 ? -9.744 0.889 23.818 1.00 85.31 110 SER A N 1
ATOM 861 C CA . SER A 1 110 ? -10.892 1.535 23.182 1.00 85.31 110 SER A CA 1
ATOM 862 C C . SER A 1 110 ? -10.589 1.772 21.712 1.00 85.31 110 SER A C 1
ATOM 864 O O . SER A 1 110 ? -9.426 1.948 21.351 1.00 85.31 110 SER A O 1
ATOM 866 N N . VAL A 1 111 ? -11.623 1.802 20.880 1.00 82.38 111 VAL A N 1
ATOM 867 C CA . VAL A 1 111 ? -11.495 2.158 19.463 1.00 82.38 111 VAL A CA 1
ATOM 868 C C . VAL A 1 111 ? -11.658 3.673 19.346 1.00 82.38 111 VAL A C 1
ATOM 870 O O . VAL A 1 111 ? -12.656 4.217 19.817 1.00 82.38 111 VAL A O 1
ATOM 873 N N . GLU A 1 112 ? -10.652 4.351 18.788 1.00 78.94 112 GLU A N 1
ATOM 874 C CA . GLU A 1 112 ? -10.718 5.791 18.498 1.00 78.94 112 GLU A CA 1
ATOM 875 C C . GLU A 1 112 ? -11.388 6.079 17.160 1.00 78.94 112 GLU A C 1
ATOM 877 O O . GLU A 1 112 ? -12.048 7.099 17.024 1.00 78.94 112 GLU A O 1
ATOM 882 N N . ASP A 1 113 ? -11.113 5.244 16.161 1.00 77.12 113 ASP A N 1
ATOM 883 C CA . ASP A 1 113 ? -11.448 5.511 14.765 1.00 77.12 113 ASP A CA 1
ATOM 884 C C . ASP A 1 113 ? -11.391 4.207 13.963 1.00 77.12 113 ASP A C 1
ATOM 886 O O . ASP A 1 113 ? -10.665 3.278 14.339 1.00 77.12 113 ASP A O 1
ATOM 890 N N . THR A 1 114 ? -12.133 4.116 12.866 1.00 79.50 114 THR A N 1
ATOM 891 C CA . THR A 1 114 ? -12.103 2.955 11.973 1.00 79.50 114 THR A CA 1
ATOM 892 C C . THR A 1 114 ? -12.600 3.309 10.576 1.00 79.50 114 THR A C 1
ATOM 894 O O . THR A 1 114 ? -13.424 4.199 10.408 1.00 79.50 114 THR A O 1
ATOM 897 N N . SER A 1 115 ? -12.125 2.576 9.567 1.00 74.44 115 SER A N 1
ATOM 898 C CA . SER A 1 115 ? -12.631 2.676 8.195 1.00 74.44 115 SER A CA 1
ATOM 899 C C . SER A 1 115 ? -13.917 1.866 7.944 1.00 74.44 115 SER A C 1
ATOM 901 O O . SER A 1 115 ? -14.328 1.763 6.792 1.00 74.44 115 SER A O 1
ATOM 903 N N . MET A 1 116 ? -14.481 1.198 8.957 1.00 78.69 116 MET A N 1
ATOM 904 C CA . MET A 1 116 ? -15.699 0.378 8.843 1.00 78.69 116 MET A CA 1
ATOM 905 C C . MET A 1 116 ? -16.943 1.169 9.264 1.00 78.69 116 MET A C 1
ATOM 907 O O . MET A 1 116 ? -16.863 2.019 10.154 1.00 78.69 116 MET A O 1
ATOM 911 N N . GLU A 1 117 ? -18.095 0.877 8.656 1.00 69.50 117 GLU A N 1
ATOM 912 C CA . GLU A 1 117 ? -19.352 1.560 8.980 1.00 69.50 117 GLU A CA 1
ATOM 913 C C . GLU A 1 117 ? -19.899 1.056 10.326 1.00 69.50 117 GLU A C 1
ATOM 915 O O . GLU A 1 117 ? -19.916 -0.143 10.611 1.00 69.50 117 GLU A O 1
ATOM 920 N N . GLN A 1 118 ? -20.316 1.972 11.198 1.00 59.28 118 GLN A N 1
ATOM 921 C CA . GLN A 1 118 ? -20.810 1.632 12.533 1.00 59.28 118 GLN A CA 1
ATOM 922 C C . GLN A 1 118 ? -22.307 1.336 12.486 1.00 59.28 118 GLN A C 1
ATOM 924 O O . GLN A 1 118 ? -23.080 2.166 12.023 1.00 59.28 118 GLN A O 1
ATOM 929 N N . ASN A 1 119 ? -22.703 0.176 13.012 1.00 53.41 119 ASN A N 1
ATOM 930 C CA . ASN A 1 119 ? -24.102 -0.247 13.053 1.00 53.41 119 ASN A CA 1
ATOM 931 C C . ASN A 1 119 ? -24.752 0.036 14.417 1.00 53.41 119 ASN A C 1
ATOM 933 O O . ASN A 1 119 ? -25.825 0.620 14.468 1.00 53.41 119 ASN A O 1
ATOM 937 N N . ASP A 1 120 ? -24.084 -0.328 15.522 1.00 45.62 120 ASP A N 1
ATOM 938 C CA . ASP A 1 120 ? -24.691 -0.297 16.861 1.00 45.62 120 ASP A CA 1
ATOM 939 C C . ASP A 1 120 ? -23.698 0.153 17.948 1.00 45.62 120 ASP A C 1
ATOM 941 O O . ASP A 1 120 ? -22.810 -0.619 18.317 1.00 45.62 120 ASP A O 1
ATOM 945 N N . PHE A 1 121 ? -23.856 1.369 18.505 1.00 50.56 121 PHE A N 1
ATOM 946 C CA . PHE A 1 121 ? -23.1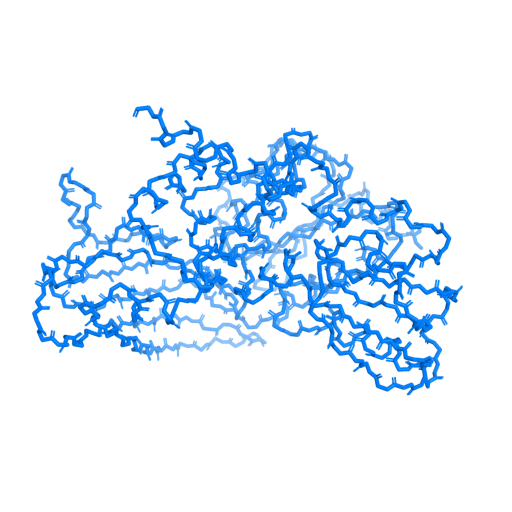64 1.810 19.733 1.00 50.56 121 PHE A CA 1
ATOM 947 C C . PHE A 1 121 ? -23.749 3.046 20.437 1.00 50.56 121 PHE A C 1
ATOM 949 O O . PHE A 1 121 ? -24.308 3.943 19.816 1.00 50.56 121 PHE A O 1
ATOM 956 N N . ILE A 1 122 ? -23.468 3.140 21.747 1.00 48.41 122 ILE A N 1
ATOM 957 C CA . ILE A 1 122 ? -23.545 4.372 22.549 1.00 48.41 122 ILE A CA 1
ATOM 958 C C . ILE A 1 122 ? -22.229 5.147 22.352 1.00 48.41 122 ILE A C 1
ATOM 960 O O . ILE A 1 122 ? -21.205 4.779 22.936 1.00 48.41 122 ILE A O 1
ATOM 964 N N . GLN A 1 123 ? -22.236 6.201 21.531 1.00 49.28 123 GLN A N 1
ATOM 965 C CA . GLN A 1 123 ? -21.135 7.172 21.492 1.00 49.28 123 GLN A CA 1
ATOM 966 C C . GLN A 1 123 ? -21.084 7.933 22.824 1.00 49.28 123 GLN A C 1
ATOM 968 O O . GLN A 1 123 ? -22.098 8.449 23.295 1.00 49.28 123 GLN A O 1
ATOM 973 N N . LEU A 1 124 ? -19.909 8.002 23.451 1.00 47.72 124 LEU A N 1
ATOM 974 C CA . LEU A 1 124 ? -19.680 8.933 24.555 1.00 47.72 124 LEU A CA 1
ATOM 975 C C . LEU A 1 124 ? -19.477 10.360 23.997 1.00 47.72 124 LEU A C 1
ATOM 977 O O . LEU A 1 124 ? -19.085 10.500 22.838 1.00 47.72 124 LEU A O 1
ATOM 981 N N . PRO A 1 125 ? -19.687 11.424 24.800 1.00 38.62 125 PRO A N 1
ATOM 982 C CA . PRO A 1 125 ? -19.546 12.822 24.361 1.00 38.62 125 PRO A CA 1
ATOM 983 C C . PRO A 1 125 ? -18.158 13.202 23.809 1.00 38.62 125 PRO A C 1
ATOM 985 O O . PRO A 1 125 ? -17.995 14.274 23.235 1.00 38.62 125 PRO A O 1
ATOM 988 N N . ASP A 1 126 ? -17.154 12.343 23.994 1.00 50.47 126 ASP A N 1
ATOM 989 C CA . ASP A 1 126 ? -15.776 12.493 23.520 1.00 50.47 126 ASP A CA 1
ATOM 990 C C . ASP A 1 126 ? -15.456 11.673 22.250 1.00 50.47 126 ASP A C 1
ATOM 992 O O . ASP A 1 126 ? -14.304 11.649 21.811 1.00 50.47 126 ASP A O 1
ATOM 996 N N . GLY A 1 127 ? -16.452 11.000 21.660 1.00 53.16 127 GLY A N 1
ATOM 997 C CA . GLY A 1 127 ? -16.310 10.204 20.436 1.00 53.16 127 GLY A CA 1
ATOM 998 C C . GLY A 1 127 ? -15.659 8.827 20.626 1.00 53.16 127 GLY A C 1
ATOM 999 O O . GLY A 1 127 ? -15.348 8.168 19.638 1.00 53.16 127 GLY A O 1
ATOM 1000 N N . ILE A 1 128 ? -15.436 8.365 21.864 1.00 56.97 128 ILE A N 1
ATOM 1001 C CA . ILE A 1 128 ? -14.769 7.078 22.138 1.00 56.97 128 ILE A CA 1
ATOM 1002 C C . ILE A 1 128 ? -15.786 5.933 22.261 1.00 56.97 128 ILE A C 1
ATOM 1004 O O . ILE A 1 128 ? -16.703 5.988 23.083 1.00 56.97 128 ILE A O 1
ATOM 1008 N N . LEU A 1 129 ? -15.564 4.829 21.534 1.00 56.25 129 LEU A N 1
ATOM 1009 C CA . LEU A 1 129 ? -16.371 3.605 21.643 1.00 56.25 129 LEU A CA 1
ATOM 1010 C C . LEU A 1 129 ? -15.863 2.699 22.780 1.00 56.25 129 LEU A C 1
ATOM 1012 O O . LEU A 1 129 ? -14.690 2.300 22.789 1.00 56.25 129 LEU A O 1
ATOM 1016 N N . LYS A 1 130 ? -16.732 2.305 23.729 1.00 58.28 130 LYS A N 1
ATOM 1017 C CA . LYS A 1 130 ? -16.376 1.337 24.790 1.00 58.28 130 LYS A CA 1
ATOM 1018 C C . LYS A 1 130 ? -17.120 -0.005 24.694 1.00 58.28 130 LYS A C 1
ATOM 1020 O O . LYS A 1 130 ? -18.337 -0.066 24.586 1.00 58.28 130 LYS A O 1
ATOM 1025 N N . LYS A 1 131 ? -16.330 -1.067 24.930 1.00 55.00 131 LYS A N 1
ATOM 1026 C CA . LYS A 1 131 ? -16.641 -2.432 25.414 1.00 55.00 131 LYS A CA 1
ATOM 1027 C C . LYS A 1 131 ? -17.015 -3.565 24.446 1.00 55.00 131 LYS A C 1
ATOM 1029 O O . LYS A 1 131 ? -16.728 -4.689 24.844 1.00 55.00 131 LYS A O 1
ATOM 1034 N N . LYS A 1 132 ? -17.622 -3.351 23.273 1.00 60.44 132 LYS A N 1
ATOM 1035 C CA . LYS A 1 132 ? -17.900 -4.398 22.249 1.00 60.44 132 LYS A CA 1
ATOM 1036 C C . LYS A 1 132 ? -18.670 -3.785 21.092 1.00 60.44 132 LYS A C 1
ATOM 1038 O O . LYS A 1 132 ? -19.684 -3.164 21.370 1.00 60.44 132 LYS A O 1
ATOM 1043 N N . GLY A 1 133 ? -18.230 -4.006 19.858 1.00 71.06 133 GLY A N 1
ATOM 1044 C CA . GLY A 1 133 ? -18.827 -3.364 18.691 1.00 71.06 133 GLY A CA 1
ATOM 1045 C C . GLY A 1 133 ? -19.048 -4.260 17.518 1.00 71.06 133 GLY A C 1
ATOM 1046 O O . GLY A 1 133 ? -18.158 -5.056 17.232 1.00 71.06 133 GLY A O 1
ATOM 1047 N N . THR A 1 134 ? -20.185 -4.083 16.857 1.00 81.38 134 THR A N 1
ATOM 1048 C CA . THR A 1 134 ? -20.449 -4.666 15.547 1.00 81.38 134 THR A CA 1
ATOM 1049 C C . THR A 1 134 ? -20.330 -3.567 14.500 1.00 81.38 134 THR A C 1
ATOM 1051 O O . THR A 1 134 ? -20.971 -2.518 14.604 1.00 81.38 134 THR A O 1
ATOM 1054 N N . PHE A 1 135 ? -19.474 -3.803 13.517 1.00 84.81 135 PHE A N 1
ATOM 1055 C CA . PHE A 1 135 ? -19.226 -2.905 12.399 1.00 84.81 135 PHE A CA 1
ATOM 1056 C C . PHE A 1 135 ? -19.630 -3.612 11.116 1.00 84.81 135 PHE A C 1
ATOM 1058 O O . PHE A 1 135 ? -19.318 -4.792 10.960 1.00 84.81 135 PHE A O 1
ATOM 1065 N N . LYS A 1 136 ? -20.271 -2.890 10.201 1.00 82.06 136 LYS A N 1
ATOM 1066 C CA . LYS A 1 136 ? -20.485 -3.378 8.845 1.00 82.06 136 LYS A CA 1
ATOM 1067 C C . LYS A 1 136 ? -19.234 -3.186 8.017 1.00 82.06 136 LYS A C 1
ATOM 1069 O O . LYS A 1 136 ? -18.540 -2.166 8.110 1.00 82.06 136 LYS A O 1
ATOM 1074 N N . ILE A 1 137 ? -18.997 -4.158 7.157 1.00 82.19 137 ILE A N 1
ATOM 1075 C CA . ILE A 1 137 ? -17.952 -4.100 6.149 1.00 82.19 137 ILE A CA 1
ATOM 1076 C C . ILE A 1 137 ? -18.606 -3.966 4.786 1.00 82.19 137 ILE A C 1
ATOM 1078 O O . ILE A 1 137 ? -19.607 -4.616 4.501 1.00 82.19 137 ILE A O 1
ATOM 1082 N N . ALA A 1 138 ? -18.015 -3.144 3.926 1.00 76.94 138 ALA A N 1
ATOM 1083 C CA . ALA A 1 138 ? -18.336 -3.180 2.509 1.00 76.94 138 ALA A CA 1
ATOM 1084 C C . ALA A 1 138 ? -17.923 -4.541 1.906 1.00 76.94 138 ALA A C 1
ATOM 1086 O O . ALA A 1 138 ? -17.011 -5.185 2.440 1.00 76.94 138 ALA A O 1
ATOM 1087 N N . PRO A 1 139 ? -18.527 -4.956 0.776 1.00 79.38 139 PRO A N 1
ATOM 1088 C CA . PRO A 1 139 ? -18.045 -6.090 -0.004 1.00 79.38 139 PRO A CA 1
ATOM 1089 C C . PRO A 1 139 ? -16.529 -6.014 -0.209 1.00 79.38 139 PRO A C 1
ATOM 1091 O O . PRO A 1 139 ? -16.013 -4.994 -0.670 1.00 79.38 139 PRO A O 1
ATOM 1094 N N . SER A 1 140 ? -15.804 -7.081 0.113 1.00 80.12 140 SER A N 1
ATOM 1095 C CA . SER A 1 140 ? -14.337 -7.037 0.186 1.00 80.12 140 SER A CA 1
ATOM 1096 C C . SER A 1 140 ? -13.681 -8.163 -0.614 1.00 80.12 140 SER A C 1
ATOM 1098 O O . SER A 1 140 ? -14.279 -9.214 -0.831 1.00 80.12 140 SER A O 1
ATOM 1100 N N . THR A 1 141 ? -12.459 -7.945 -1.094 1.00 79.81 141 THR A N 1
ATOM 1101 C CA . THR A 1 141 ? -11.609 -8.974 -1.725 1.00 79.81 141 THR A CA 1
ATOM 1102 C C . THR A 1 141 ? -10.440 -9.325 -0.799 1.00 79.81 141 THR A C 1
ATOM 1104 O O . THR A 1 141 ? -10.170 -8.577 0.143 1.00 79.81 141 THR A O 1
ATOM 1107 N N . PRO A 1 142 ? -9.656 -10.386 -1.077 1.00 77.56 142 PRO A N 1
ATOM 1108 C CA . PRO A 1 142 ? -8.401 -10.653 -0.366 1.00 77.56 142 PRO A CA 1
ATOM 1109 C C . PRO A 1 142 ? -7.400 -9.483 -0.367 1.00 77.56 142 PRO A C 1
ATOM 1111 O O . PRO A 1 142 ? -6.489 -9.434 0.464 1.00 77.56 142 PRO A O 1
ATOM 1114 N N . LEU A 1 143 ? -7.557 -8.531 -1.291 1.00 75.81 143 LEU A N 1
ATOM 1115 C CA . LEU A 1 143 ? -6.731 -7.330 -1.384 1.00 75.81 143 LEU A CA 1
ATOM 1116 C C . LEU A 1 143 ? -7.274 -6.172 -0.544 1.00 75.81 143 LEU A C 1
ATOM 1118 O O . LEU A 1 143 ? -6.520 -5.272 -0.203 1.00 75.81 143 LEU A O 1
ATOM 1122 N N . SER A 1 144 ? -8.551 -6.193 -0.161 1.00 77.00 144 SER A N 1
ATOM 1123 C CA . SER A 1 144 ? -9.143 -5.135 0.657 1.00 77.00 144 SER A CA 1
ATOM 1124 C C . SER A 1 144 ? -8.474 -5.042 2.031 1.00 77.00 144 SER A C 1
ATOM 1126 O O . SER A 1 144 ? -8.030 -6.039 2.612 1.00 77.00 144 SER A O 1
ATOM 1128 N N . ARG A 1 145 ? -8.384 -3.818 2.555 1.00 79.25 145 ARG A N 1
ATOM 1129 C CA . ARG A 1 145 ? -7.799 -3.519 3.864 1.00 79.25 145 ARG A CA 1
ATOM 1130 C C . ARG A 1 145 ? -8.748 -2.627 4.657 1.00 79.25 145 ARG A C 1
ATOM 1132 O O . ARG A 1 145 ? -9.328 -1.684 4.122 1.00 79.25 145 ARG A O 1
ATOM 1139 N N . HIS A 1 146 ? -8.873 -2.920 5.948 1.00 79.94 146 HIS A N 1
ATOM 1140 C CA . HIS A 1 146 ? -9.630 -2.112 6.900 1.00 79.94 146 HIS A CA 1
ATOM 1141 C C . HIS A 1 146 ? -8.715 -1.647 8.025 1.00 79.94 146 HIS A C 1
ATOM 1143 O O . HIS A 1 146 ? -7.814 -2.366 8.458 1.00 79.94 146 HIS A O 1
ATOM 1149 N N . PHE A 1 147 ? -8.961 -0.434 8.504 1.00 80.38 147 PHE A N 1
ATOM 1150 C CA . PHE A 1 147 ? -8.180 0.188 9.558 1.00 80.38 147 PHE A CA 1
ATOM 1151 C C . PHE A 1 147 ? -8.996 0.313 10.847 1.00 80.38 147 PHE A C 1
ATOM 1153 O O . PHE A 1 147 ? -10.182 0.654 10.828 1.00 80.38 147 PHE A O 1
ATOM 1160 N N . ILE A 1 148 ? -8.336 0.066 11.981 1.00 84.19 148 ILE A N 1
ATOM 1161 C CA . ILE A 1 148 ? -8.876 0.264 13.328 1.00 84.19 148 ILE A CA 1
ATOM 1162 C C . ILE A 1 148 ? -7.814 0.994 14.155 1.00 84.19 148 ILE A C 1
ATOM 1164 O O . ILE A 1 148 ? -6.746 0.451 14.442 1.00 84.19 148 ILE A O 1
ATOM 1168 N N . SER A 1 149 ? -8.114 2.224 14.566 1.00 84.44 149 SER A N 1
ATOM 1169 C CA . SER A 1 149 ? -7.291 3.001 15.492 1.00 84.44 149 SER A CA 1
ATOM 1170 C C . SER A 1 149 ? -7.657 2.637 16.922 1.00 84.44 149 SER A C 1
ATOM 1172 O O . SER A 1 149 ? -8.806 2.786 17.339 1.00 84.44 149 SER A O 1
ATOM 1174 N N . LEU A 1 150 ? -6.667 2.219 17.704 1.00 86.50 150 LEU A N 1
ATOM 1175 C CA . LEU A 1 150 ? -6.848 1.839 19.102 1.00 86.50 150 LEU A CA 1
ATOM 1176 C C . LEU A 1 150 ? -6.250 2.894 20.036 1.00 86.50 150 LEU A C 1
ATOM 1178 O O . LEU A 1 150 ? -5.196 3.466 19.763 1.00 86.50 150 LEU A O 1
ATOM 1182 N N . ARG A 1 151 ? -6.901 3.100 21.179 1.00 84.38 151 ARG A N 1
ATOM 1183 C CA . ARG A 1 151 ? -6.371 3.829 22.333 1.00 84.38 151 ARG A CA 1
ATOM 1184 C C . ARG A 1 151 ? -6.245 2.876 23.505 1.00 84.38 151 ARG A C 1
ATOM 1186 O O . ARG A 1 151 ? -7.201 2.191 23.866 1.00 84.38 151 ARG A O 1
ATOM 1193 N N . PHE A 1 152 ? -5.074 2.891 24.127 1.00 84.56 152 PHE A N 1
ATOM 1194 C CA . PHE A 1 152 ? -4.804 2.159 25.353 1.00 84.56 152 PHE A CA 1
ATOM 1195 C C . PHE A 1 152 ? -5.031 3.091 26.546 1.00 84.56 152 PHE A C 1
ATOM 1197 O O . PHE A 1 152 ? -4.338 4.089 26.714 1.00 84.56 152 PHE A O 1
ATOM 1204 N N . ASN A 1 153 ? -6.035 2.775 27.363 1.00 78.69 153 ASN A N 1
ATOM 1205 C CA . ASN A 1 153 ? -6.484 3.594 28.495 1.00 78.69 153 ASN A CA 1
ATOM 1206 C C . ASN A 1 153 ? -5.706 3.315 29.792 1.00 78.69 153 ASN A C 1
ATOM 1208 O O . ASN A 1 153 ? -5.968 3.933 30.824 1.00 78.69 153 ASN A O 1
ATOM 1212 N N . GLN A 1 154 ? -4.779 2.357 29.774 1.00 71.88 154 GLN A N 1
ATOM 1213 C CA . GLN A 1 154 ? -3.997 1.983 30.945 1.00 71.88 154 GLN A CA 1
ATOM 1214 C C . GLN A 1 154 ? -2.818 2.949 31.128 1.00 71.88 154 GLN A C 1
ATOM 1216 O O . GLN A 1 154 ? -2.044 3.188 30.203 1.00 71.88 154 GLN A O 1
ATOM 1221 N N . LYS A 1 155 ? -2.667 3.504 32.338 1.00 65.12 155 LYS A N 1
ATOM 1222 C CA . LYS A 1 155 ? -1.466 4.268 32.708 1.00 65.12 155 LYS A CA 1
ATOM 1223 C C . LYS A 1 155 ? -0.256 3.326 32.745 1.00 65.12 155 LYS A C 1
ATOM 1225 O O . LYS A 1 155 ? -0.419 2.156 33.084 1.00 65.12 155 LYS A O 1
ATOM 1230 N N . ARG A 1 156 ? 0.940 3.836 32.410 1.00 59.53 156 ARG A N 1
ATOM 1231 C CA . ARG A 1 156 ? 2.207 3.078 32.454 1.00 59.53 156 ARG A CA 1
ATOM 1232 C C . ARG A 1 156 ? 2.317 2.315 33.780 1.00 59.53 156 ARG A C 1
ATOM 1234 O O . ARG A 1 156 ? 2.394 2.935 34.835 1.00 59.53 156 ARG A O 1
ATOM 1241 N N . GLY A 1 157 ? 2.292 0.987 33.705 1.00 61.28 157 GLY A N 1
ATOM 1242 C CA . GLY A 1 157 ? 2.603 0.093 34.817 1.00 61.28 157 GLY A CA 1
ATOM 1243 C C . GLY A 1 157 ? 4.036 -0.423 34.704 1.00 61.28 157 GLY A C 1
ATOM 1244 O O . GLY A 1 157 ? 4.634 -0.370 33.632 1.00 61.28 157 GLY A O 1
ATOM 1245 N N . THR A 1 158 ? 4.588 -0.925 35.805 1.00 55.66 158 THR A N 1
ATOM 1246 C CA . THR A 1 158 ? 5.936 -1.519 35.849 1.00 55.66 158 THR A CA 1
ATOM 1247 C C . THR A 1 158 ? 5.974 -2.958 35.326 1.00 55.66 158 THR A C 1
ATOM 1249 O O . THR A 1 158 ? 7.027 -3.425 34.904 1.00 55.66 158 THR A O 1
ATOM 1252 N N . ALA A 1 159 ? 4.836 -3.660 35.314 1.00 65.62 159 ALA A N 1
ATOM 1253 C CA . ALA A 1 159 ? 4.728 -5.031 34.825 1.00 65.62 159 ALA A CA 1
ATOM 1254 C C . ALA A 1 159 ? 4.338 -5.085 33.339 1.00 65.62 159 ALA A C 1
ATOM 1256 O O . ALA A 1 159 ? 3.413 -4.389 32.903 1.00 65.62 159 ALA A O 1
ATOM 1257 N N . LYS A 1 160 ? 4.998 -5.971 32.579 1.00 69.19 160 LYS A N 1
ATOM 1258 C CA . LYS A 1 160 ? 4.598 -6.314 31.207 1.00 69.19 160 LYS A CA 1
ATOM 1259 C C . LYS A 1 160 ? 3.157 -6.822 31.227 1.00 69.19 160 LYS A C 1
ATOM 1261 O O . LYS A 1 160 ? 2.859 -7.842 31.841 1.00 69.19 160 LYS A O 1
ATOM 1266 N N . THR A 1 161 ? 2.261 -6.084 30.580 1.00 80.88 161 THR A N 1
ATOM 1267 C CA . THR A 1 161 ? 0.843 -6.442 30.476 1.00 80.88 161 THR A CA 1
ATOM 1268 C C . THR A 1 161 ? 0.572 -6.928 29.060 1.00 80.88 161 THR A C 1
ATOM 1270 O O . THR A 1 161 ? 0.888 -6.227 28.103 1.00 80.88 161 THR A O 1
ATOM 1273 N N . VAL A 1 162 ? -0.027 -8.109 28.926 1.00 87.69 162 VAL A N 1
ATOM 1274 C CA . VAL A 1 162 ? -0.444 -8.655 27.630 1.00 87.69 162 VAL A CA 1
ATOM 1275 C C . VAL A 1 162 ? -1.940 -8.422 27.462 1.00 87.69 162 VAL A C 1
ATOM 1277 O O . VAL A 1 162 ? -2.731 -8.777 28.338 1.00 87.69 162 VAL A O 1
ATOM 1280 N N . LEU A 1 163 ? -2.333 -7.818 26.345 1.00 89.50 163 LEU A N 1
ATOM 1281 C CA . LEU A 1 163 ? -3.726 -7.573 25.984 1.00 89.50 163 LEU A CA 1
ATOM 1282 C C . LEU A 1 163 ? -4.075 -8.324 24.700 1.00 89.50 163 LEU A C 1
ATOM 1284 O O . LEU A 1 163 ? -3.223 -8.536 23.842 1.00 89.50 163 LEU A O 1
ATOM 1288 N N . TYR A 1 164 ? -5.347 -8.685 24.554 1.00 91.12 164 TYR A N 1
ATOM 1289 C CA . TYR A 1 164 ? -5.856 -9.369 23.369 1.00 91.12 164 TYR A CA 1
ATOM 1290 C C . TYR A 1 164 ? -7.025 -8.593 22.766 1.00 91.12 164 TYR A C 1
ATOM 1292 O O . TYR A 1 164 ? -7.894 -8.107 23.490 1.00 91.12 164 TYR A O 1
ATOM 1300 N N . LEU A 1 165 ? -7.049 -8.498 21.442 1.00 91.69 165 LEU A N 1
ATOM 1301 C CA . LEU A 1 165 ? -8.196 -8.074 20.644 1.00 91.69 165 LEU A CA 1
ATOM 1302 C C . LEU A 1 165 ? -8.628 -9.271 19.809 1.00 91.69 165 LEU A C 1
ATOM 1304 O O . LEU A 1 165 ? -7.792 -9.883 19.147 1.00 91.69 165 LEU A O 1
ATOM 1308 N N . GLN A 1 166 ? -9.915 -9.584 19.814 1.00 93.38 166 GLN A N 1
ATOM 1309 C CA . GLN A 1 166 ? -10.484 -10.564 18.900 1.00 93.38 166 GLN A CA 1
ATOM 1310 C C . GLN A 1 166 ? -11.398 -9.868 17.904 1.00 93.38 166 GLN A C 1
ATOM 1312 O O . GLN A 1 166 ? -12.212 -9.022 18.287 1.00 93.38 166 GLN A O 1
ATOM 1317 N N . LEU A 1 167 ? -11.252 -10.240 16.640 1.00 93.31 167 LEU A N 1
ATOM 1318 C CA . LEU A 1 167 ? -12.112 -9.847 15.540 1.00 93.31 167 LEU A CA 1
ATOM 1319 C C . LEU A 1 167 ? -12.861 -11.100 15.098 1.00 93.31 167 LEU A C 1
ATOM 1321 O O . LEU A 1 167 ? -12.237 -12.102 14.755 1.00 93.31 167 LEU A O 1
ATOM 1325 N N . ILE A 1 168 ? -14.186 -11.060 15.166 1.00 93.38 168 ILE A N 1
ATOM 1326 C CA . ILE A 1 168 ? -15.050 -12.144 14.699 1.00 93.38 168 ILE A CA 1
ATOM 1327 C C . ILE A 1 168 ? -15.771 -11.629 13.462 1.00 93.38 168 ILE A C 1
ATOM 1329 O O . ILE A 1 168 ? -16.624 -10.749 13.576 1.00 93.38 168 ILE A O 1
ATOM 1333 N N . TYR A 1 169 ? -15.404 -12.159 12.305 1.00 91.69 169 TYR A N 1
ATOM 1334 C CA . TYR A 1 169 ? -15.976 -11.828 11.008 1.00 91.69 169 TYR A CA 1
ATOM 1335 C C . TYR A 1 169 ? -17.071 -12.833 10.682 1.00 91.69 169 TYR A C 1
ATOM 1337 O O . TYR A 1 169 ? -16.817 -14.035 10.735 1.00 91.69 169 TYR A O 1
ATOM 1345 N N . LYS A 1 170 ? -18.262 -12.354 10.333 1.00 91.75 170 LYS A N 1
ATOM 1346 C CA . LYS A 1 170 ? -19.352 -13.177 9.804 1.00 91.75 170 LYS A CA 1
ATOM 1347 C C . LYS A 1 170 ? -19.773 -12.594 8.468 1.00 91.75 170 LYS A C 1
ATOM 1349 O O . LYS A 1 170 ? -20.217 -11.449 8.428 1.00 91.75 170 LYS A O 1
ATOM 1354 N N . ASP A 1 171 ? -19.609 -13.352 7.395 1.00 91.12 171 ASP A N 1
ATOM 1355 C CA . ASP A 1 171 ? -19.878 -12.868 6.040 1.00 91.12 171 ASP A CA 1
ATOM 1356 C C . ASP A 1 171 ? -20.210 -14.045 5.102 1.00 91.12 171 ASP A C 1
ATOM 1358 O O . ASP A 1 171 ? -20.178 -15.219 5.492 1.00 91.12 171 ASP A O 1
ATOM 1362 N N . VAL A 1 172 ? -20.543 -13.722 3.857 1.00 87.56 172 VAL A N 1
ATOM 1363 C CA . VAL A 1 172 ? -20.769 -14.655 2.756 1.00 87.56 172 VAL A CA 1
ATOM 1364 C C . VAL A 1 172 ? -19.672 -14.458 1.723 1.00 87.56 172 VAL A C 1
ATOM 1366 O O . VAL A 1 172 ? -19.522 -13.370 1.177 1.00 87.56 172 VAL A O 1
ATOM 1369 N N . LEU A 1 173 ? -18.910 -15.509 1.428 1.00 86.12 173 LEU A N 1
ATOM 1370 C CA . LEU A 1 173 ? -17.929 -15.527 0.350 1.00 86.12 173 LEU A CA 1
ATOM 1371 C C . LEU A 1 173 ? -18.589 -16.004 -0.948 1.00 86.12 173 LEU A C 1
ATOM 1373 O O . LEU A 1 173 ? -19.093 -17.124 -1.018 1.00 86.12 173 LEU A O 1
ATOM 1377 N N . ARG A 1 174 ? -18.528 -15.182 -1.995 1.00 78.38 174 ARG A N 1
ATOM 1378 C CA . ARG A 1 174 ? -18.922 -15.516 -3.364 1.00 78.38 174 ARG A CA 1
ATOM 1379 C C . ARG A 1 174 ? -17.697 -15.845 -4.207 1.00 78.38 174 ARG A C 1
ATOM 1381 O O . ARG A 1 174 ? -16.787 -15.023 -4.345 1.00 78.38 174 ARG A O 1
ATOM 1388 N N . TYR A 1 175 ? -17.697 -17.023 -4.823 1.00 76.19 175 TYR A N 1
ATOM 1389 C CA . TYR A 1 175 ? -16.670 -17.424 -5.786 1.00 76.19 175 TYR A CA 1
ATOM 1390 C C . TYR A 1 175 ? -17.235 -18.411 -6.810 1.00 76.19 175 TYR A C 1
ATOM 1392 O O . TYR A 1 175 ? -17.910 -19.371 -6.448 1.00 76.19 175 TYR A O 1
ATOM 1400 N N . GLY A 1 176 ? -17.001 -18.159 -8.103 1.00 65.44 176 GLY A N 1
ATOM 1401 C CA . GLY A 1 176 ? -17.446 -19.054 -9.182 1.00 65.44 176 GLY A CA 1
ATOM 1402 C C . GLY A 1 176 ? -18.962 -19.306 -9.231 1.00 65.44 176 GLY A C 1
ATOM 1403 O O . GLY A 1 176 ? -19.385 -20.367 -9.674 1.00 65.44 176 GLY A O 1
ATOM 1404 N N . GLY A 1 177 ? -19.784 -18.370 -8.738 1.00 68.06 177 GLY A N 1
ATOM 1405 C CA . GLY A 1 177 ? -21.242 -18.534 -8.642 1.00 68.06 177 GLY A CA 1
ATOM 1406 C C . GLY A 1 177 ? -21.727 -19.369 -7.451 1.00 68.06 177 GLY A C 1
ATOM 1407 O O . GLY A 1 177 ? -22.922 -19.631 -7.359 1.00 68.06 177 GLY A O 1
ATOM 1408 N N . THR A 1 178 ? -20.830 -19.766 -6.544 1.00 71.94 178 THR A N 1
ATOM 1409 C CA . THR A 1 178 ? -21.174 -20.423 -5.274 1.00 71.94 178 THR A CA 1
ATOM 1410 C C . THR A 1 178 ? -21.078 -19.425 -4.125 1.00 71.94 178 THR A C 1
ATOM 1412 O O . THR A 1 178 ? -20.223 -18.536 -4.144 1.00 71.94 178 THR A O 1
ATOM 1415 N N . GLU A 1 179 ? -21.947 -19.583 -3.129 1.00 86.25 179 GLU A N 1
ATOM 1416 C CA . GLU A 1 179 ? -21.987 -18.765 -1.918 1.00 86.25 179 GLU A CA 1
ATOM 1417 C C . GLU A 1 179 ? -21.644 -19.629 -0.699 1.00 86.25 179 GLU A C 1
ATOM 1419 O O . GLU A 1 179 ? -22.222 -20.700 -0.503 1.00 86.25 179 GLU A O 1
ATOM 1424 N N . PHE A 1 180 ? -20.709 -19.162 0.126 1.00 87.06 180 PHE A N 1
ATOM 1425 C CA . PHE A 1 180 ? -20.274 -19.843 1.342 1.00 87.06 180 PHE A CA 1
ATOM 1426 C C . PHE A 1 180 ? -20.419 -18.906 2.534 1.00 87.06 180 PHE A C 1
ATOM 1428 O O . PHE A 1 180 ? -19.702 -17.912 2.641 1.00 87.06 180 PHE A O 1
ATOM 1435 N N . GLN A 1 181 ? -21.328 -19.227 3.449 1.00 93.06 181 GLN A N 1
ATOM 1436 C CA . GLN A 1 181 ? -21.383 -18.548 4.741 1.00 93.06 181 GLN A CA 1
ATOM 1437 C C . GLN A 1 181 ? -20.183 -18.974 5.579 1.00 93.06 181 GLN A C 1
ATOM 1439 O O . GLN A 1 181 ? -19.891 -20.168 5.684 1.00 93.06 181 GLN A O 1
ATOM 1444 N N . PHE A 1 182 ? -19.498 -18.013 6.188 1.00 91.38 182 PHE A N 1
ATOM 1445 C CA . PHE A 1 182 ? -18.361 -18.311 7.045 1.00 91.38 182 PHE A CA 1
ATOM 1446 C C . PHE A 1 182 ? -18.344 -17.435 8.294 1.00 91.38 182 PHE A C 1
ATOM 1448 O O . PHE A 1 182 ? -18.847 -16.311 8.320 1.00 91.38 182 PHE A O 1
ATOM 1455 N N . GLU A 1 183 ? -17.710 -17.973 9.332 1.00 94.12 183 GLU A N 1
ATOM 1456 C CA . GLU A 1 183 ? -17.294 -17.228 10.508 1.00 94.12 183 GLU A CA 1
ATOM 1457 C C . GLU A 1 183 ? -15.785 -17.404 10.673 1.00 94.12 183 GLU A C 1
ATOM 1459 O O . GLU A 1 183 ? -15.287 -18.529 10.717 1.00 94.12 183 GLU A O 1
ATOM 1464 N N . ALA A 1 184 ? -15.051 -16.297 10.745 1.00 91.81 184 ALA A N 1
ATOM 1465 C CA . ALA A 1 184 ? -13.610 -16.296 10.960 1.00 91.81 184 ALA A CA 1
ATOM 1466 C C . ALA A 1 184 ? -13.273 -15.540 12.244 1.00 91.81 184 ALA A C 1
ATOM 1468 O O . ALA A 1 184 ? -13.822 -14.472 12.513 1.00 91.81 184 ALA A O 1
ATOM 1469 N N . ILE A 1 185 ? -12.350 -16.087 13.036 1.00 95.06 185 ILE A N 1
ATOM 1470 C CA . ILE A 1 185 ? -11.902 -15.479 14.289 1.00 95.06 185 ILE A CA 1
ATOM 1471 C C . ILE A 1 185 ? -10.416 -15.172 14.178 1.00 95.06 185 ILE A C 1
ATOM 1473 O O . ILE A 1 185 ? -9.587 -16.068 14.030 1.00 95.06 185 ILE A O 1
ATOM 1477 N N . GLU A 1 186 ? -10.075 -13.900 14.317 1.00 94.38 186 GLU A N 1
ATOM 1478 C CA . GLU A 1 186 ? -8.703 -13.420 14.355 1.00 94.38 186 GLU A CA 1
ATOM 1479 C C . GLU A 1 186 ? -8.398 -12.889 15.754 1.00 94.38 186 GLU A C 1
ATOM 1481 O O . GLU A 1 186 ? -9.124 -12.053 16.289 1.00 94.38 186 GLU A O 1
ATOM 1486 N N . THR A 1 187 ? -7.315 -13.366 16.368 1.00 95.00 187 THR A N 1
ATOM 1487 C CA . THR A 1 187 ? -6.874 -12.888 17.685 1.00 95.00 187 THR A CA 1
ATOM 1488 C C . THR A 1 187 ? -5.540 -12.163 17.553 1.00 95.00 187 THR A C 1
ATOM 1490 O O . THR A 1 187 ? -4.537 -12.750 17.151 1.00 95.00 187 THR A O 1
ATOM 1493 N N . ARG A 1 188 ? -5.513 -10.882 17.926 1.00 93.31 188 ARG A N 1
ATOM 1494 C CA . ARG A 1 188 ? -4.311 -10.045 17.976 1.00 93.31 188 ARG A CA 1
ATOM 1495 C C . ARG A 1 188 ? -3.844 -9.873 19.415 1.00 93.31 188 ARG A C 1
ATOM 1497 O O . ARG A 1 188 ? -4.609 -9.455 20.282 1.00 93.31 188 ARG A O 1
ATOM 1504 N N . ARG A 1 189 ? -2.572 -10.189 19.650 1.00 91.56 189 ARG A N 1
ATOM 1505 C CA . ARG A 1 189 ? -1.876 -10.029 20.931 1.00 91.56 189 ARG A CA 1
ATOM 1506 C C . ARG A 1 189 ? -1.096 -8.715 20.928 1.00 91.56 189 ARG A C 1
ATOM 1508 O O . ARG A 1 189 ? -0.373 -8.438 19.976 1.00 91.56 189 ARG A O 1
ATOM 1515 N N . PHE A 1 190 ? -1.218 -7.941 22.000 1.00 88.12 190 PHE A N 1
ATOM 1516 C CA . PHE A 1 190 ? -0.473 -6.707 22.233 1.00 88.12 190 PHE A CA 1
ATOM 1517 C C . PHE A 1 190 ? 0.335 -6.829 23.518 1.00 88.12 190 PHE A C 1
ATOM 1519 O O . PHE A 1 190 ? -0.229 -7.039 24.592 1.00 88.12 190 PHE A O 1
ATOM 1526 N N . ASP A 1 191 ? 1.644 -6.640 23.408 1.00 85.88 191 ASP A N 1
ATOM 1527 C CA . ASP A 1 191 ? 2.546 -6.596 24.551 1.00 85.88 191 ASP A CA 1
ATOM 1528 C C . ASP A 1 191 ? 2.785 -5.138 24.942 1.00 85.88 191 ASP A C 1
ATOM 1530 O O . ASP A 1 191 ? 3.408 -4.372 24.206 1.00 85.88 191 ASP A O 1
ATOM 1534 N N . LEU A 1 192 ? 2.265 -4.724 26.099 1.00 81.88 192 LEU A N 1
ATOM 1535 C CA . LEU A 1 192 ? 2.501 -3.380 26.611 1.00 81.88 192 LEU A CA 1
ATOM 1536 C C . LEU A 1 192 ? 3.920 -3.287 27.171 1.00 81.88 192 LEU A C 1
ATOM 1538 O O . LEU A 1 192 ? 4.236 -3.869 28.212 1.00 81.88 192 LEU A O 1
ATOM 1542 N N . SER A 1 193 ? 4.757 -2.519 26.476 1.00 77.44 193 SER A N 1
ATOM 1543 C CA . SER A 1 193 ? 6.120 -2.224 26.901 1.00 77.44 193 SER A CA 1
ATOM 1544 C C . SER A 1 193 ? 6.170 -1.018 27.854 1.00 77.44 193 SER A C 1
ATOM 1546 O O . SER A 1 193 ? 5.592 0.031 27.547 1.00 77.44 193 SER A O 1
ATOM 1548 N N . PRO A 1 194 ? 6.903 -1.108 28.982 1.00 74.88 194 PRO A N 1
ATOM 1549 C CA . PRO A 1 194 ? 7.206 0.052 29.818 1.00 74.88 194 PRO A CA 1
ATOM 1550 C C . PRO A 1 194 ? 8.291 0.955 29.199 1.00 74.88 194 PRO A C 1
ATOM 1552 O O . PRO A 1 194 ? 8.453 2.100 29.628 1.00 74.88 194 PRO A O 1
ATOM 1555 N N . SER A 1 195 ? 9.028 0.466 28.193 1.00 76.81 195 SER A N 1
ATOM 1556 C CA . SER A 1 195 ? 10.134 1.163 27.536 1.00 76.81 195 SER A CA 1
ATOM 1557 C C . SER A 1 195 ? 9.737 1.681 26.156 1.00 76.81 195 SER A C 1
ATOM 1559 O O . SER A 1 195 ? 9.296 0.926 25.287 1.00 76.81 195 SER A O 1
ATOM 1561 N N . LEU A 1 196 ? 9.986 2.972 25.915 1.00 74.12 196 LEU A N 1
ATOM 1562 C CA . LEU A 1 196 ? 9.851 3.553 24.579 1.00 74.12 196 LEU A CA 1
ATOM 1563 C C . LEU A 1 196 ? 10.760 2.836 23.572 1.00 74.12 196 LEU A C 1
ATOM 1565 O O . LEU A 1 196 ? 10.324 2.561 22.465 1.00 74.12 196 LEU A O 1
ATOM 1569 N N . VAL A 1 197 ? 11.988 2.472 23.951 1.00 76.31 197 VAL A N 1
ATOM 1570 C CA . VAL A 1 197 ? 12.935 1.807 23.038 1.00 76.31 197 VAL A CA 1
ATOM 1571 C C . VAL A 1 197 ? 12.387 0.466 22.538 1.00 76.31 197 VAL A C 1
ATOM 1573 O O . VAL A 1 197 ? 12.438 0.206 21.344 1.00 76.31 197 VAL A O 1
ATOM 1576 N N . GLU A 1 198 ? 11.802 -0.346 23.422 1.00 77.44 198 GLU A N 1
ATOM 1577 C CA . GLU A 1 198 ? 11.202 -1.646 23.064 1.00 77.44 198 GLU A CA 1
ATOM 1578 C C . GLU A 1 198 ? 9.902 -1.481 22.253 1.00 77.44 198 GLU A C 1
ATOM 1580 O O . GLU A 1 198 ? 9.625 -2.261 21.343 1.00 77.44 198 GLU A O 1
ATOM 1585 N N . TYR A 1 199 ? 9.120 -0.427 22.513 1.00 78.62 199 TYR A N 1
ATOM 1586 C CA . TYR A 1 199 ? 7.989 -0.081 21.644 1.00 78.62 199 TYR A CA 1
ATOM 1587 C C . TYR A 1 199 ? 8.465 0.250 20.219 1.00 78.62 199 TYR A C 1
ATOM 1589 O O . TYR A 1 199 ? 7.862 -0.176 19.239 1.00 78.62 199 TYR A O 1
ATOM 1597 N N . TYR A 1 200 ? 9.581 0.968 20.093 1.00 76.00 200 TYR A N 1
ATOM 1598 C CA . TYR A 1 200 ? 10.107 1.400 18.800 1.00 76.00 200 TYR A CA 1
ATOM 1599 C C . TYR A 1 200 ? 10.994 0.402 18.082 1.00 76.00 200 TYR A C 1
ATOM 1601 O O . TYR A 1 200 ? 11.298 0.652 16.924 1.00 76.00 200 TYR A O 1
ATOM 1609 N N . SER A 1 201 ? 11.419 -0.688 18.716 1.00 76.88 201 SER A N 1
ATOM 1610 C CA . SER A 1 201 ? 12.099 -1.792 18.030 1.00 76.88 201 SER A CA 1
ATOM 1611 C C . SER A 1 201 ? 11.120 -2.743 17.339 1.00 76.88 201 SER A C 1
ATOM 1613 O O . SER A 1 201 ? 11.521 -3.511 16.466 1.00 76.88 201 SER A O 1
ATOM 1615 N N . THR A 1 202 ? 9.840 -2.681 17.709 1.00 79.75 202 THR A N 1
ATOM 1616 C CA . THR A 1 202 ? 8.760 -3.525 17.176 1.00 79.75 202 THR A CA 1
ATOM 1617 C C . THR A 1 202 ? 7.830 -2.765 16.225 1.00 79.75 202 THR A C 1
ATOM 1619 O O . THR A 1 202 ? 6.780 -3.278 15.831 1.00 79.75 202 THR A O 1
ATOM 1622 N N . LEU A 1 203 ? 8.196 -1.539 15.835 1.00 80.19 203 LEU A N 1
ATOM 1623 C CA . LEU A 1 203 ? 7.338 -0.667 15.044 1.00 80.19 203 LEU A CA 1
ATOM 1624 C C . LEU A 1 203 ? 7.251 -1.155 13.591 1.00 80.19 203 LEU A C 1
ATOM 1626 O O . LEU A 1 203 ? 8.241 -1.184 12.862 1.00 80.19 203 LEU A O 1
ATOM 1630 N N . ASN A 1 204 ? 6.038 -1.453 13.126 1.00 84.81 204 ASN A N 1
ATOM 1631 C CA . ASN A 1 204 ? 5.796 -1.697 11.706 1.00 84.81 204 ASN A CA 1
ATOM 1632 C C . ASN A 1 204 ? 5.771 -0.356 10.946 1.00 84.81 204 ASN A C 1
ATOM 1634 O O . ASN A 1 204 ? 4.799 0.401 11.036 1.00 84.81 204 ASN A O 1
ATOM 1638 N N . ILE A 1 205 ? 6.845 -0.066 10.206 1.00 83.31 205 ILE A N 1
ATOM 1639 C CA . ILE A 1 205 ? 7.036 1.188 9.456 1.00 83.31 205 ILE A CA 1
ATOM 1640 C C . ILE A 1 205 ? 5.913 1.394 8.430 1.00 83.31 205 ILE A C 1
ATOM 1642 O O . ILE A 1 205 ? 5.271 2.446 8.431 1.00 83.31 205 ILE A O 1
ATOM 1646 N N . GLY A 1 206 ? 5.641 0.383 7.597 1.00 83.69 206 GLY A N 1
ATOM 1647 C CA . GLY A 1 206 ? 4.601 0.451 6.569 1.00 83.69 206 GLY A CA 1
ATOM 1648 C C . GLY A 1 206 ? 3.215 0.642 7.177 1.00 83.69 206 GLY A C 1
ATOM 1649 O O . GLY A 1 206 ? 2.476 1.533 6.766 1.00 83.69 206 GLY A O 1
ATOM 1650 N N . GLY A 1 207 ? 2.879 -0.144 8.206 1.00 83.25 207 GLY A N 1
ATOM 1651 C CA . GLY A 1 207 ? 1.584 -0.058 8.885 1.00 83.25 207 GLY A CA 1
ATOM 1652 C C . GLY A 1 207 ? 1.376 1.298 9.562 1.00 83.25 207 GLY A C 1
ATOM 1653 O O . GLY A 1 207 ? 0.275 1.843 9.539 1.00 83.25 207 GLY A O 1
ATOM 1654 N N . THR A 1 208 ? 2.447 1.890 10.098 1.00 81.38 208 THR A N 1
ATOM 1655 C CA . THR A 1 208 ? 2.417 3.241 10.677 1.00 81.38 208 THR A CA 1
ATOM 1656 C C . THR A 1 208 ? 2.139 4.299 9.612 1.00 81.38 208 THR A C 1
ATOM 1658 O O . THR A 1 208 ? 1.273 5.153 9.805 1.00 81.38 208 THR A O 1
ATOM 1661 N N . ALA A 1 209 ? 2.848 4.248 8.482 1.00 79.69 209 ALA A N 1
ATOM 1662 C CA . ALA A 1 209 ? 2.646 5.189 7.385 1.00 79.69 209 ALA A CA 1
ATOM 1663 C C . ALA A 1 209 ? 1.247 5.057 6.767 1.00 79.69 209 ALA A C 1
ATOM 1665 O O . ALA A 1 209 ? 0.570 6.064 6.564 1.00 79.69 209 ALA A O 1
ATOM 1666 N N . GLN A 1 210 ? 0.771 3.828 6.561 1.00 81.31 210 GLN A N 1
ATOM 1667 C CA . GLN A 1 210 ? -0.575 3.572 6.058 1.00 81.31 210 GLN A CA 1
ATOM 1668 C C . GLN A 1 210 ? -1.649 4.079 7.036 1.00 81.31 210 GLN A C 1
ATOM 1670 O O . GLN A 1 210 ? -2.560 4.792 6.623 1.00 81.31 210 GLN A O 1
ATOM 1675 N N . ALA A 1 211 ? -1.519 3.820 8.342 1.00 79.31 211 ALA A N 1
ATOM 1676 C CA . ALA A 1 211 ? -2.436 4.352 9.358 1.00 79.31 211 ALA A CA 1
ATOM 1677 C C . ALA A 1 211 ? -2.477 5.893 9.379 1.00 79.31 211 ALA A C 1
ATOM 1679 O O . ALA A 1 211 ? -3.527 6.498 9.617 1.00 79.31 211 ALA A O 1
ATOM 1680 N N . LEU A 1 212 ? -1.338 6.544 9.126 1.00 77.06 212 LEU A N 1
ATOM 1681 C CA . LEU A 1 212 ? -1.266 7.998 9.003 1.00 77.06 212 LEU A CA 1
ATOM 1682 C C . LEU A 1 212 ? -1.988 8.506 7.751 1.00 77.06 212 LEU A C 1
ATOM 1684 O O . LEU A 1 212 ? -2.729 9.480 7.875 1.00 77.06 212 LEU A O 1
ATOM 1688 N N . LEU A 1 213 ? -1.839 7.833 6.602 1.00 76.44 213 LEU A N 1
ATOM 1689 C CA . LEU A 1 213 ? -2.602 8.140 5.383 1.00 76.44 213 LEU A CA 1
ATOM 1690 C C . LEU A 1 213 ? -4.108 8.021 5.616 1.00 76.44 213 LEU A C 1
ATOM 1692 O O . LEU A 1 213 ? -4.854 8.925 5.254 1.00 76.44 213 LEU A O 1
ATOM 1696 N N . TYR A 1 214 ? -4.540 6.932 6.260 1.00 73.69 214 TYR A N 1
ATOM 1697 C CA . TYR A 1 214 ? -5.948 6.680 6.568 1.00 73.69 214 TYR A CA 1
ATOM 1698 C C . TYR A 1 214 ? -6.576 7.815 7.377 1.00 73.69 214 TYR A C 1
ATOM 1700 O O . TYR A 1 214 ? -7.698 8.230 7.103 1.00 73.69 214 TYR A O 1
ATOM 1708 N N . ARG A 1 215 ? -5.852 8.320 8.380 1.00 68.69 215 ARG A N 1
ATOM 1709 C CA . ARG A 1 215 ? -6.390 9.304 9.325 1.00 68.69 215 ARG A CA 1
ATOM 1710 C C . ARG A 1 215 ? -6.173 10.756 8.898 1.00 68.69 215 ARG A C 1
ATOM 1712 O O . ARG A 1 215 ? -6.840 11.640 9.425 1.00 68.69 215 ARG A O 1
ATOM 1719 N N . HIS A 1 216 ? -5.219 11.007 8.001 1.00 70.75 216 HIS A N 1
ATOM 1720 C CA . HIS A 1 216 ? -4.842 12.344 7.527 1.00 70.75 216 HIS A CA 1
ATOM 1721 C C . HIS A 1 216 ? -4.630 12.325 6.007 1.00 70.75 216 HIS A C 1
ATOM 1723 O O . HIS A 1 216 ? -3.494 12.467 5.548 1.00 70.75 216 HIS A O 1
ATOM 1729 N N . PRO A 1 217 ? -5.707 12.169 5.212 1.00 65.00 217 PRO A N 1
ATOM 1730 C CA . PRO A 1 217 ? -5.610 12.180 3.752 1.00 65.00 217 PRO A CA 1
ATOM 1731 C C . PRO A 1 217 ? -5.173 13.544 3.197 1.00 65.00 217 PRO A C 1
ATOM 1733 O O . PRO A 1 217 ? -4.759 13.640 2.048 1.00 65.00 217 PRO A O 1
ATOM 1736 N N . GLU A 1 218 ? -5.214 14.603 4.009 1.00 70.75 218 GLU A N 1
ATOM 1737 C CA . GLU A 1 218 ? -4.719 15.926 3.641 1.00 70.75 218 GLU A CA 1
ATOM 1738 C C . GLU A 1 218 ? -3.328 16.208 4.226 1.00 70.75 218 GLU A C 1
ATOM 1740 O O . GLU A 1 218 ? -3.070 16.052 5.427 1.00 70.75 218 GLU A O 1
ATOM 1745 N N . LEU A 1 219 ? -2.445 16.731 3.372 1.00 69.50 219 LEU A N 1
ATOM 1746 C CA . LEU A 1 219 ? -1.045 17.024 3.687 1.00 69.50 219 LEU A CA 1
ATOM 1747 C C . LEU A 1 219 ? -0.869 17.926 4.923 1.00 69.50 219 LEU A C 1
ATOM 1749 O O . LEU A 1 219 ? 0.049 17.730 5.724 1.00 69.50 219 LEU A O 1
ATOM 1753 N N . PHE A 1 220 ? -1.741 18.925 5.088 1.00 68.62 220 PHE A N 1
ATOM 1754 C CA . PHE A 1 220 ? -1.652 19.900 6.177 1.00 68.62 220 PHE A CA 1
ATOM 1755 C C . PHE A 1 220 ? -1.823 19.250 7.560 1.00 68.62 220 PHE A C 1
ATOM 1757 O O . PHE A 1 220 ? -1.021 19.487 8.472 1.00 68.62 220 PHE A O 1
ATOM 1764 N N . TYR A 1 221 ? -2.839 18.398 7.718 1.00 70.06 221 TYR A N 1
ATOM 1765 C CA . TYR A 1 221 ? -3.108 17.719 8.985 1.00 70.06 221 TYR A CA 1
ATOM 1766 C C . TYR A 1 221 ? -2.033 16.680 9.315 1.00 70.06 221 TYR A C 1
ATOM 1768 O O . TYR A 1 221 ? -1.624 16.580 10.480 1.00 70.06 221 TYR A O 1
ATOM 1776 N N . LEU A 1 222 ? -1.492 16.004 8.294 1.00 71.25 222 LEU A N 1
ATOM 1777 C CA . LEU A 1 222 ? -0.355 15.099 8.448 1.00 71.25 222 LEU A CA 1
ATOM 1778 C C . LEU A 1 222 ? 0.861 15.846 9.022 1.00 71.25 222 LEU A C 1
ATOM 1780 O O . LEU A 1 222 ? 1.343 15.481 10.098 1.00 71.25 222 LEU A O 1
ATOM 1784 N N . LYS A 1 223 ? 1.288 16.960 8.403 1.00 69.81 223 LYS A N 1
ATOM 1785 C CA . LYS A 1 223 ? 2.414 17.791 8.891 1.00 69.81 223 LYS A CA 1
ATOM 1786 C C . LYS A 1 223 ? 2.230 18.241 10.345 1.00 69.81 223 LYS A C 1
ATOM 1788 O O . LYS A 1 223 ? 3.138 18.093 11.169 1.00 69.81 223 LYS A O 1
ATOM 1793 N N . LYS A 1 224 ? 1.037 18.738 10.698 1.00 69.38 224 LYS A N 1
ATOM 1794 C CA . LYS A 1 224 ? 0.718 19.198 12.065 1.00 69.38 224 LYS A CA 1
ATOM 1795 C C . LYS A 1 224 ? 0.850 18.079 13.103 1.00 69.38 224 LYS A C 1
ATOM 1797 O O . LYS A 1 224 ? 1.255 18.334 14.241 1.00 69.38 224 LYS A O 1
ATOM 1802 N N . ARG A 1 225 ? 0.502 16.845 12.736 1.00 66.56 225 ARG A N 1
ATOM 1803 C CA . ARG A 1 225 ? 0.546 15.694 13.642 1.00 66.56 225 ARG A CA 1
ATOM 1804 C C . ARG A 1 225 ? 1.941 15.091 13.761 1.00 66.56 225 ARG A C 1
ATOM 1806 O O . ARG A 1 225 ? 2.343 14.756 14.874 1.00 66.56 225 ARG A O 1
ATOM 1813 N N . LEU A 1 226 ? 2.699 15.057 12.666 1.00 66.44 226 LEU A N 1
ATOM 1814 C CA . LEU A 1 226 ? 4.107 14.650 12.671 1.00 66.44 226 LEU A CA 1
ATOM 1815 C C . LEU A 1 226 ? 4.950 15.520 13.607 1.00 66.44 226 LEU A C 1
ATOM 1817 O O . LEU A 1 226 ? 5.726 14.977 14.392 1.00 66.44 226 LEU A O 1
ATOM 1821 N N . LYS A 1 227 ? 4.698 16.837 13.640 1.00 64.88 227 LYS A N 1
ATOM 1822 C CA . LYS A 1 227 ? 5.310 17.745 14.625 1.00 64.88 227 LYS A CA 1
ATOM 1823 C C . LYS A 1 227 ? 5.088 17.273 16.072 1.00 64.88 227 LYS A C 1
ATOM 1825 O O . LYS A 1 227 ? 6.025 17.242 16.864 1.00 64.88 227 LYS A O 1
ATOM 1830 N N . ARG A 1 228 ? 3.858 16.878 16.428 1.00 63.12 228 ARG A N 1
ATOM 1831 C CA . ARG A 1 228 ? 3.535 16.397 17.787 1.00 63.12 228 ARG A CA 1
ATOM 1832 C C . ARG A 1 228 ? 4.220 15.072 18.110 1.00 63.12 228 ARG A C 1
ATOM 1834 O O . ARG A 1 228 ? 4.689 14.905 19.231 1.00 63.12 228 ARG A O 1
ATOM 1841 N N . CYS A 1 229 ? 4.288 14.155 17.145 1.00 59.41 229 CYS A N 1
ATOM 1842 C CA . CYS A 1 229 ? 5.016 12.900 17.310 1.00 59.41 229 CYS A CA 1
ATOM 1843 C C . CYS A 1 229 ? 6.501 13.177 17.584 1.00 59.41 229 CYS A C 1
ATOM 1845 O O . CYS A 1 229 ? 7.016 12.687 18.581 1.00 59.41 229 CYS A O 1
ATOM 1847 N N . MET A 1 230 ? 7.150 14.052 16.811 1.00 56.88 230 MET A N 1
ATOM 1848 C CA . MET A 1 230 ? 8.553 14.438 17.032 1.00 56.88 230 MET A CA 1
ATOM 1849 C C . MET A 1 230 ? 8.817 15.045 18.412 1.00 56.88 230 MET A C 1
ATOM 1851 O O . MET A 1 230 ? 9.777 14.659 19.072 1.00 56.88 230 MET A O 1
ATOM 1855 N N . MET A 1 231 ? 7.939 15.938 18.882 1.00 56.66 231 MET A N 1
ATOM 1856 C CA . MET A 1 231 ? 8.054 16.573 20.205 1.00 56.66 231 MET A CA 1
ATOM 1857 C C . MET A 1 231 ? 8.072 15.566 21.365 1.00 56.66 231 MET A C 1
ATOM 1859 O O . MET A 1 231 ? 8.641 15.847 22.414 1.00 56.66 231 MET A O 1
ATOM 1863 N N . SER A 1 232 ? 7.457 14.393 21.194 1.00 54.53 232 SER A N 1
ATOM 1864 C CA . SER A 1 232 ? 7.416 13.355 22.230 1.00 54.53 232 SER A CA 1
ATOM 1865 C C . SER A 1 232 ? 8.629 12.411 22.230 1.00 54.53 232 SER A C 1
ATOM 1867 O O . SER A 1 232 ? 8.718 11.545 23.101 1.00 54.53 232 SER A O 1
ATOM 1869 N N . LEU A 1 233 ? 9.554 12.550 21.268 1.00 54.91 233 LEU A N 1
ATOM 1870 C CA . LEU A 1 233 ? 10.528 11.513 20.905 1.00 54.91 233 LEU A CA 1
ATOM 1871 C C . LEU A 1 233 ? 11.951 12.061 20.806 1.00 54.91 233 LEU A C 1
ATOM 1873 O O . LEU A 1 233 ? 12.505 12.235 19.727 1.00 54.91 233 LEU A O 1
ATOM 1877 N N . SER A 1 234 ? 12.581 12.272 21.958 1.00 51.44 234 SER A N 1
ATOM 1878 C CA . SER A 1 234 ? 13.975 12.717 22.073 1.00 51.44 234 SER A CA 1
ATOM 1879 C C . SER A 1 234 ? 15.033 11.636 21.762 1.00 51.44 234 SER A C 1
ATOM 1881 O O . SER A 1 234 ? 16.224 11.886 21.938 1.00 51.44 234 SER A O 1
ATOM 1883 N N . ALA A 1 235 ? 14.649 10.435 21.303 1.00 53.25 235 ALA A N 1
ATOM 1884 C CA . ALA A 1 235 ? 15.563 9.294 21.163 1.00 53.25 235 ALA A CA 1
ATOM 1885 C C . ALA A 1 235 ? 15.898 8.929 19.701 1.00 53.25 235 ALA A C 1
ATOM 1887 O O . ALA A 1 235 ? 15.020 8.702 18.870 1.00 53.25 235 ALA A O 1
ATOM 1888 N N . LYS A 1 236 ? 17.203 8.788 19.423 1.00 58.78 236 LYS A N 1
ATOM 1889 C CA . LYS A 1 236 ? 17.820 8.407 18.137 1.00 58.78 236 LYS A CA 1
ATOM 1890 C C . LYS A 1 236 ? 17.629 6.913 17.796 1.00 58.78 236 LYS A C 1
ATOM 1892 O O . LYS A 1 236 ? 18.609 6.178 17.725 1.00 58.78 236 LYS A O 1
ATOM 1897 N N . HIS A 1 237 ? 16.401 6.423 17.614 1.00 68.50 237 HIS A N 1
ATOM 1898 C CA . HIS A 1 237 ? 16.188 5.026 17.190 1.00 68.50 237 HIS A CA 1
ATOM 1899 C C . HIS A 1 237 ? 16.019 4.912 15.661 1.00 68.50 237 HIS A C 1
ATOM 1901 O O . HIS A 1 237 ? 15.268 5.665 15.045 1.00 68.50 237 HIS A O 1
ATOM 1907 N N . HIS A 1 238 ? 16.732 3.972 15.034 1.00 72.81 238 HIS A N 1
ATOM 1908 C CA . HIS A 1 238 ? 16.855 3.862 13.572 1.00 72.81 238 HIS A CA 1
ATOM 1909 C C . HIS A 1 238 ? 15.513 3.634 12.849 1.00 72.81 238 HIS A C 1
ATOM 1911 O O . HIS A 1 238 ? 15.289 4.220 11.790 1.00 72.81 238 HIS A O 1
ATOM 1917 N N . GLN A 1 239 ? 14.590 2.853 13.431 1.00 71.62 239 GLN A N 1
ATOM 1918 C CA . GLN A 1 239 ? 13.261 2.626 12.837 1.00 71.62 239 GLN A CA 1
ATOM 1919 C C . GLN A 1 239 ? 12.465 3.930 12.682 1.00 71.62 239 GLN A C 1
ATOM 1921 O O . GLN A 1 239 ? 11.716 4.084 11.722 1.00 71.62 239 GLN A O 1
ATOM 1926 N N . PHE A 1 240 ? 12.680 4.924 13.549 1.00 73.19 240 PHE A N 1
ATOM 1927 C CA . PHE A 1 240 ? 12.042 6.230 13.379 1.00 73.19 240 PHE A CA 1
ATOM 1928 C C . PHE A 1 240 ? 12.581 7.022 12.218 1.00 73.19 240 PHE A C 1
ATOM 1930 O O . PHE A 1 240 ? 11.822 7.708 11.546 1.00 73.19 240 PHE A O 1
ATOM 1937 N N . PHE A 1 241 ? 13.894 6.967 12.014 1.00 74.81 241 PHE A N 1
ATOM 1938 C CA . PHE A 1 241 ? 14.515 7.668 10.906 1.00 74.81 241 PHE A CA 1
ATOM 1939 C C . PHE A 1 241 ? 13.909 7.190 9.586 1.00 74.81 241 PHE A C 1
ATOM 1941 O O . PHE A 1 241 ? 13.586 8.006 8.728 1.00 74.81 241 PHE A O 1
ATOM 1948 N N . GLN A 1 242 ? 13.655 5.883 9.475 1.00 77.56 242 GLN A N 1
ATOM 1949 C CA . GLN A 1 242 ? 12.959 5.301 8.332 1.00 77.56 242 GLN A CA 1
ATOM 1950 C C . GLN A 1 242 ? 11.511 5.792 8.216 1.00 77.56 242 GLN A C 1
ATOM 1952 O O . GLN A 1 242 ? 11.105 6.192 7.130 1.00 77.56 242 GLN A O 1
ATOM 1957 N N . VAL A 1 243 ? 10.754 5.855 9.320 1.00 77.69 243 VAL A N 1
ATOM 1958 C CA . VAL A 1 243 ? 9.394 6.431 9.319 1.00 77.69 243 VAL A CA 1
ATOM 1959 C C . VAL A 1 243 ? 9.407 7.895 8.867 1.00 77.69 243 VAL A C 1
ATOM 1961 O O . VAL A 1 243 ? 8.613 8.269 8.012 1.00 77.69 243 VAL A O 1
ATOM 1964 N N . TYR A 1 244 ? 10.318 8.730 9.372 1.00 76.19 244 TYR A N 1
ATOM 1965 C CA . TYR A 1 244 ? 10.407 10.133 8.950 1.00 76.19 244 TYR A CA 1
ATOM 1966 C C . TYR A 1 244 ? 10.795 10.275 7.488 1.00 76.19 244 TYR A C 1
ATOM 1968 O O . TYR A 1 244 ? 10.236 11.119 6.790 1.00 76.19 244 TYR A O 1
ATOM 1976 N N . LYS A 1 245 ? 11.749 9.467 7.028 1.00 78.94 245 LYS A N 1
ATOM 1977 C CA . LYS A 1 245 ? 12.195 9.475 5.638 1.00 78.94 245 LYS A CA 1
ATOM 1978 C C . LYS A 1 245 ? 11.051 9.090 4.706 1.00 78.94 245 LYS A C 1
ATOM 1980 O O . LYS A 1 245 ? 10.780 9.812 3.752 1.00 78.94 245 LYS A O 1
ATOM 1985 N N . LEU A 1 246 ? 10.331 8.025 5.053 1.00 80.56 246 LEU A N 1
ATOM 1986 C CA . LEU A 1 246 ? 9.129 7.579 4.360 1.00 80.56 246 LEU A CA 1
ATOM 1987 C C . LEU A 1 246 ? 8.070 8.686 4.300 1.00 80.56 246 LEU A C 1
ATOM 1989 O O . LEU A 1 246 ? 7.590 9.020 3.223 1.00 80.56 246 LEU A O 1
ATOM 1993 N N . LEU A 1 247 ? 7.758 9.313 5.434 1.00 77.69 247 LEU A N 1
ATOM 1994 C CA . LEU A 1 247 ? 6.770 10.389 5.492 1.00 77.69 247 LEU A CA 1
ATOM 1995 C C . LEU A 1 247 ? 7.191 11.618 4.690 1.00 77.69 247 LEU A C 1
ATOM 1997 O O . LEU A 1 247 ? 6.355 12.196 4.003 1.00 77.69 247 LEU A O 1
ATOM 2001 N N . ASN A 1 248 ? 8.468 12.007 4.737 1.00 78.06 248 ASN A N 1
ATOM 2002 C CA . ASN A 1 248 ? 8.973 13.087 3.896 1.00 78.06 248 ASN A CA 1
ATOM 2003 C C . ASN A 1 248 ? 8.725 12.782 2.420 1.00 78.06 248 ASN A C 1
ATOM 2005 O O . ASN A 1 248 ? 8.120 13.582 1.713 1.00 78.06 248 ASN A O 1
ATOM 2009 N N . TYR A 1 249 ? 9.143 11.595 1.987 1.00 80.31 249 TYR A N 1
ATOM 2010 C CA . TYR A 1 249 ? 8.986 11.133 0.616 1.00 80.31 249 TYR A CA 1
ATOM 2011 C C . TYR A 1 249 ? 7.530 11.089 0.180 1.00 80.31 249 TYR A C 1
ATOM 2013 O O . TYR A 1 249 ? 7.216 11.577 -0.899 1.00 80.31 249 TYR A O 1
ATOM 2021 N N . MET A 1 250 ? 6.626 10.626 1.040 1.00 79.75 250 MET A N 1
ATOM 2022 C CA . MET A 1 250 ? 5.190 10.689 0.777 1.00 79.75 250 MET A CA 1
ATOM 2023 C C . MET A 1 250 ? 4.725 12.131 0.564 1.00 79.75 250 MET A C 1
ATOM 2025 O O . MET A 1 250 ? 4.047 12.407 -0.419 1.00 79.75 250 MET A O 1
ATOM 2029 N N . MET A 1 251 ? 5.124 13.072 1.420 1.00 76.38 251 MET A N 1
ATOM 2030 C CA . MET A 1 251 ? 4.693 14.473 1.333 1.00 76.38 251 MET A CA 1
ATOM 2031 C C . MET A 1 251 ? 5.227 15.233 0.117 1.00 76.38 251 MET A C 1
ATOM 2033 O O . MET A 1 251 ? 4.565 16.160 -0.348 1.00 76.38 251 MET A O 1
ATOM 2037 N N . VAL A 1 252 ? 6.420 14.886 -0.369 1.00 76.50 252 VAL A N 1
ATOM 2038 C CA . VAL A 1 252 ? 7.025 15.511 -1.561 1.00 76.50 252 VAL A CA 1
ATOM 2039 C C . VAL A 1 252 ? 6.675 14.763 -2.845 1.00 76.50 252 VAL A C 1
ATOM 2041 O O . VAL A 1 252 ? 6.998 15.225 -3.938 1.00 76.50 252 VAL A O 1
ATOM 2044 N N . SER A 1 253 ? 6.005 13.617 -2.718 1.00 76.62 253 SER A N 1
ATOM 2045 C CA . SER A 1 253 ? 5.589 12.805 -3.848 1.00 76.62 253 SER A CA 1
ATOM 2046 C C . SER A 1 253 ? 4.385 13.374 -4.599 1.00 76.62 253 SER A C 1
ATOM 2048 O O . SER A 1 253 ? 3.621 14.184 -4.060 1.00 76.62 253 SER A O 1
ATOM 2050 N N . PRO A 1 254 ? 4.123 12.858 -5.813 1.00 75.25 254 PRO A N 1
ATOM 2051 C CA . PRO A 1 254 ? 2.894 13.140 -6.540 1.00 75.25 254 PRO A CA 1
ATOM 2052 C C . PRO A 1 254 ? 1.591 12.800 -5.796 1.00 75.25 254 PRO A C 1
ATOM 2054 O O . PRO A 1 254 ? 0.546 13.255 -6.243 1.00 75.25 254 PRO A O 1
ATOM 2057 N N . MET A 1 255 ? 1.615 12.054 -4.678 1.00 77.44 255 MET A N 1
ATOM 2058 C CA . MET A 1 255 ? 0.418 11.751 -3.869 1.00 77.44 255 MET A CA 1
ATOM 2059 C C . MET A 1 255 ? -0.275 12.980 -3.281 1.00 77.44 255 MET A C 1
ATOM 2061 O O . MET A 1 255 ? -1.447 12.902 -2.921 1.00 77.44 255 MET A O 1
ATOM 2065 N N . TYR A 1 256 ? 0.462 14.069 -3.086 1.00 76.06 256 TYR A N 1
ATOM 2066 C CA . TYR A 1 256 ? -0.059 15.314 -2.524 1.00 76.06 256 TYR A CA 1
ATOM 2067 C C . TYR A 1 256 ? 0.176 16.486 -3.478 1.00 76.06 256 TYR A C 1
ATOM 2069 O O . TYR A 1 256 ? 0.280 17.632 -3.041 1.00 76.06 256 TYR A O 1
ATOM 2077 N N . SER A 1 257 ? 0.292 16.209 -4.780 1.00 74.50 257 SER A N 1
ATOM 2078 C CA . SER A 1 257 ? 0.538 17.244 -5.776 1.00 74.50 257 SER A CA 1
ATOM 2079 C C . SER A 1 257 ? -0.726 18.080 -5.998 1.00 74.50 257 SER A C 1
ATOM 2081 O O . SER A 1 257 ? -1.694 17.574 -6.574 1.00 74.50 257 SER A O 1
ATOM 2083 N N . PRO A 1 258 ? -0.731 19.379 -5.636 1.00 69.44 258 PRO A N 1
ATOM 2084 C CA . PRO A 1 258 ? -1.879 20.242 -5.906 1.00 69.44 258 PRO A CA 1
ATOM 2085 C C . PRO A 1 258 ? -2.077 20.479 -7.410 1.00 69.44 258 PRO A C 1
ATOM 2087 O O . PRO A 1 258 ? -3.165 20.848 -7.834 1.00 69.44 258 PRO A O 1
ATOM 2090 N N . LEU A 1 259 ? -1.035 20.251 -8.219 1.00 71.69 259 LEU A N 1
ATOM 2091 C CA . LEU A 1 259 ? -1.067 20.420 -9.672 1.00 71.69 259 LEU A CA 1
ATOM 2092 C C . LEU A 1 259 ? -1.798 19.272 -10.379 1.00 71.69 259 LEU A C 1
ATOM 2094 O O . LEU A 1 259 ? -2.254 19.444 -11.506 1.00 71.69 259 LEU A O 1
ATOM 2098 N N . ASN A 1 260 ? -1.893 18.099 -9.742 1.00 72.31 260 ASN A N 1
ATOM 2099 C CA . ASN A 1 260 ? -2.607 16.949 -10.288 1.00 72.31 260 ASN A CA 1
ATOM 2100 C C . ASN A 1 260 ? -3.372 16.197 -9.177 1.00 72.31 260 ASN A C 1
ATOM 2102 O O . ASN A 1 260 ? -2.907 15.162 -8.679 1.00 72.31 260 ASN A O 1
ATOM 2106 N N . PRO A 1 261 ? -4.545 16.711 -8.760 1.00 71.75 261 PRO A N 1
ATOM 2107 C CA . PRO A 1 261 ? -5.338 16.120 -7.681 1.00 71.75 261 PRO A CA 1
ATOM 2108 C C . PRO A 1 261 ? -5.906 14.736 -8.035 1.00 71.75 261 PRO A C 1
ATOM 2110 O O . PRO A 1 261 ? -6.131 13.923 -7.143 1.00 71.75 261 PRO A O 1
ATOM 2113 N N . HIS A 1 262 ? -6.100 14.431 -9.321 1.00 71.88 262 HIS A N 1
ATOM 2114 C CA . HIS A 1 262 ? -6.597 13.125 -9.774 1.00 71.88 262 HIS A CA 1
ATOM 2115 C C . HIS A 1 262 ? -5.549 12.036 -9.583 1.00 71.88 262 HIS A C 1
ATOM 2117 O O . HIS A 1 262 ? -5.814 11.025 -8.933 1.00 71.88 262 HIS A O 1
ATOM 2123 N N . LEU A 1 263 ? -4.335 12.294 -10.071 1.00 73.94 263 LEU A N 1
ATOM 2124 C CA . LEU A 1 263 ? -3.195 11.406 -9.893 1.00 73.94 263 LEU A CA 1
ATOM 2125 C C . LEU A 1 263 ? -2.857 11.229 -8.405 1.00 73.94 263 LEU A C 1
ATOM 2127 O O . LEU A 1 263 ? -2.602 10.115 -7.951 1.00 73.94 263 LEU A O 1
ATOM 2131 N N . SER A 1 264 ? -2.947 12.314 -7.629 1.00 77.75 264 SER A N 1
ATOM 2132 C CA . SER A 1 264 ? -2.830 12.278 -6.167 1.00 77.75 264 SER A CA 1
ATOM 2133 C C . SER A 1 264 ? -3.836 11.304 -5.546 1.00 77.75 264 SER A C 1
ATOM 2135 O O . SER A 1 264 ? -3.447 10.399 -4.809 1.00 77.75 264 SER A O 1
ATOM 2137 N N . ALA A 1 265 ? -5.122 11.439 -5.884 1.00 75.00 265 ALA A N 1
ATOM 2138 C CA . ALA A 1 265 ? -6.189 10.598 -5.348 1.00 75.00 265 ALA A CA 1
ATOM 2139 C C . ALA A 1 265 ? -6.061 9.126 -5.780 1.00 75.00 265 ALA A C 1
ATOM 2141 O O . ALA A 1 265 ? -6.335 8.222 -4.988 1.00 75.00 265 ALA A O 1
ATOM 2142 N N . GLN A 1 266 ? -5.593 8.867 -7.005 1.00 76.75 266 GLN A N 1
ATOM 2143 C CA . GLN A 1 266 ? -5.298 7.514 -7.474 1.00 76.75 266 GLN A CA 1
ATOM 2144 C C . GLN A 1 266 ? -4.147 6.883 -6.682 1.00 76.75 266 GLN A C 1
ATOM 2146 O O . GLN A 1 266 ? -4.289 5.761 -6.193 1.00 76.75 266 GLN A O 1
ATOM 2151 N N . TYR A 1 267 ? -3.030 7.598 -6.511 1.00 79.12 267 TYR A N 1
ATOM 2152 C CA . TYR A 1 267 ? -1.902 7.094 -5.729 1.00 79.12 267 TYR A CA 1
ATOM 2153 C C . TYR A 1 267 ? -2.289 6.843 -4.273 1.00 79.12 267 TYR A C 1
ATOM 2155 O O . TYR A 1 267 ? -1.980 5.781 -3.732 1.00 79.12 267 TYR A O 1
ATOM 2163 N N . GLN A 1 268 ? -3.016 7.777 -3.656 1.00 79.62 268 GLN A N 1
ATOM 2164 C CA . GLN A 1 268 ? -3.538 7.608 -2.302 1.00 79.62 268 GLN A CA 1
ATOM 2165 C C . GLN A 1 268 ? -4.421 6.370 -2.183 1.00 79.62 268 GLN A C 1
ATOM 2167 O O . GLN A 1 268 ? -4.205 5.576 -1.273 1.00 79.62 268 GLN A O 1
ATOM 2172 N N . ARG A 1 269 ? -5.360 6.157 -3.112 1.00 78.56 269 ARG A N 1
ATOM 2173 C CA . ARG A 1 269 ? -6.214 4.966 -3.103 1.00 78.56 269 ARG A CA 1
ATOM 2174 C C . ARG A 1 269 ? -5.392 3.682 -3.091 1.00 78.56 269 ARG A C 1
ATOM 2176 O O . ARG A 1 269 ? -5.558 2.864 -2.196 1.00 78.56 269 ARG A O 1
ATOM 2183 N N . VAL A 1 270 ? -4.523 3.493 -4.081 1.00 77.19 270 VAL A N 1
ATOM 2184 C CA . VAL A 1 270 ? -3.809 2.216 -4.211 1.00 77.19 270 VAL A CA 1
ATOM 2185 C C . VAL A 1 270 ? -2.918 1.967 -2.994 1.00 77.19 270 VAL A C 1
ATOM 2187 O O . VAL A 1 270 ? -2.821 0.834 -2.543 1.00 77.19 270 VAL A O 1
ATOM 2190 N N . LEU A 1 271 ? -2.313 3.013 -2.423 1.00 79.25 271 LEU A N 1
ATOM 2191 C CA . LEU A 1 271 ? -1.487 2.895 -1.217 1.00 79.25 271 LEU A CA 1
ATOM 2192 C C . LEU A 1 271 ? -2.304 2.633 0.064 1.00 79.25 271 LEU A C 1
ATOM 2194 O O . LEU A 1 271 ? -1.788 2.070 1.031 1.00 79.25 271 LEU A O 1
ATOM 2198 N N . LEU A 1 272 ? -3.581 3.019 0.092 1.00 76.00 272 LEU A N 1
ATOM 2199 C CA . LEU A 1 272 ? -4.509 2.669 1.174 1.00 76.00 272 LEU A CA 1
ATOM 2200 C C . LEU A 1 272 ? -5.010 1.224 1.068 1.00 76.00 272 LEU A C 1
ATOM 2202 O O . LEU A 1 272 ? -5.298 0.611 2.098 1.00 76.00 272 LEU A O 1
ATOM 2206 N N . ASP A 1 273 ? -5.101 0.701 -0.154 1.00 72.75 273 ASP A N 1
ATOM 2207 C CA . ASP A 1 273 ? -5.620 -0.637 -0.447 1.00 72.75 273 ASP A CA 1
ATOM 2208 C C . ASP A 1 273 ? -4.500 -1.703 -0.521 1.00 72.75 273 ASP A C 1
ATOM 2210 O O . ASP A 1 273 ? -4.786 -2.894 -0.562 1.00 72.75 273 ASP A O 1
ATOM 2214 N N . CYS A 1 274 ? -3.217 -1.316 -0.524 1.00 75.12 274 CYS A N 1
ATOM 2215 C CA . CYS A 1 274 ? -2.093 -2.248 -0.661 1.00 75.12 274 CYS A CA 1
ATOM 2216 C C . CYS A 1 274 ? -1.615 -2.863 0.662 1.00 75.12 274 CYS A C 1
ATOM 2218 O O . CYS A 1 274 ? -1.894 -2.376 1.761 1.00 75.12 274 CYS A O 1
ATOM 2220 N N . ASP A 1 275 ? -0.788 -3.905 0.548 1.00 79.94 275 ASP A N 1
ATOM 2221 C CA . ASP A 1 275 ? 0.042 -4.350 1.663 1.00 79.94 275 ASP A CA 1
ATOM 2222 C C . ASP A 1 275 ? 0.966 -3.209 2.142 1.00 79.94 275 ASP A C 1
ATOM 2224 O O . ASP A 1 275 ? 1.546 -2.504 1.307 1.00 79.94 275 ASP A O 1
ATOM 2228 N N . PRO A 1 276 ? 1.147 -3.007 3.460 1.00 83.88 276 PRO A N 1
ATOM 2229 C CA . PRO A 1 276 ? 2.066 -1.997 3.974 1.00 83.88 276 PRO A CA 1
ATOM 2230 C C . PRO A 1 276 ? 3.497 -2.095 3.426 1.00 83.88 276 PRO A C 1
ATOM 2232 O O . PRO A 1 276 ? 4.176 -1.071 3.337 1.00 83.88 276 PRO A O 1
ATOM 2235 N N . ALA A 1 277 ? 3.959 -3.290 3.045 1.00 82.81 277 ALA A N 1
ATOM 2236 C CA . ALA A 1 277 ? 5.255 -3.484 2.404 1.00 82.81 277 ALA A CA 1
ATOM 2237 C C . ALA A 1 277 ? 5.333 -2.786 1.040 1.00 82.81 277 ALA A C 1
ATOM 2239 O O . ALA A 1 277 ? 6.332 -2.135 0.761 1.00 82.81 277 ALA A O 1
ATOM 2240 N N . PHE A 1 278 ? 4.262 -2.813 0.237 1.00 83.81 278 PHE A N 1
ATOM 2241 C CA . PHE A 1 278 ? 4.225 -2.116 -1.055 1.00 83.81 278 PHE A CA 1
ATOM 2242 C C . PHE A 1 278 ? 4.358 -0.598 -0.898 1.00 83.81 278 PHE A C 1
ATOM 2244 O O . PHE A 1 278 ? 5.021 0.065 -1.698 1.00 83.81 278 PHE A O 1
ATOM 2251 N N . LEU A 1 279 ? 3.763 -0.036 0.160 1.00 84.50 279 LEU A N 1
ATOM 2252 C CA . LEU A 1 279 ? 3.937 1.375 0.494 1.00 84.50 279 LEU A CA 1
ATOM 2253 C C . LEU A 1 279 ? 5.410 1.666 0.796 1.00 84.50 279 LEU A C 1
ATOM 2255 O O . LEU A 1 279 ? 5.958 2.629 0.266 1.00 84.50 279 LEU A O 1
ATOM 2259 N N . VAL A 1 280 ? 6.066 0.830 1.606 1.00 85.69 280 VAL A N 1
ATOM 2260 C CA . VAL A 1 280 ? 7.502 0.981 1.888 1.00 85.69 280 VAL A CA 1
ATOM 2261 C C . VAL A 1 280 ? 8.313 0.882 0.597 1.00 85.69 280 VAL A C 1
ATOM 2263 O O . VAL A 1 280 ? 9.090 1.791 0.323 1.00 85.69 280 VAL A O 1
ATOM 2266 N N . ASP A 1 281 ? 8.072 -0.136 -0.227 1.00 84.50 281 ASP A N 1
ATOM 2267 C CA . ASP A 1 281 ? 8.768 -0.356 -1.499 1.00 84.50 281 ASP A CA 1
ATOM 2268 C C . ASP A 1 281 ? 8.559 0.793 -2.502 1.00 84.50 281 ASP A C 1
ATOM 2270 O O . ASP A 1 281 ? 9.419 1.043 -3.339 1.00 84.50 281 ASP A O 1
ATOM 2274 N N . THR A 1 282 ? 7.445 1.528 -2.422 1.00 81.81 282 THR A N 1
ATOM 2275 C CA . THR A 1 282 ? 7.161 2.669 -3.311 1.00 81.81 282 THR A CA 1
ATOM 2276 C C . THR A 1 282 ? 8.035 3.887 -3.002 1.00 81.81 282 THR A C 1
ATOM 2278 O O . THR A 1 282 ? 8.445 4.605 -3.914 1.00 81.81 282 THR A O 1
ATOM 2281 N N . PHE A 1 283 ? 8.302 4.148 -1.720 1.00 80.81 283 PHE A N 1
ATOM 2282 C CA . PHE A 1 283 ? 9.004 5.358 -1.266 1.00 80.81 283 PHE A CA 1
ATOM 2283 C C . PHE A 1 283 ? 10.449 5.094 -0.846 1.00 80.81 283 PHE A C 1
ATOM 2285 O O . PHE A 1 283 ? 11.294 5.983 -0.922 1.00 80.81 283 PHE A O 1
ATOM 2292 N N . LEU A 1 284 ? 10.739 3.878 -0.400 1.00 81.12 284 LEU A N 1
ATOM 2293 C CA . LEU A 1 284 ? 12.059 3.386 -0.025 1.00 81.12 284 LEU A CA 1
ATOM 2294 C C . LEU A 1 284 ? 12.399 2.146 -0.870 1.00 81.12 284 LEU A C 1
ATOM 2296 O O . LEU A 1 284 ? 12.609 1.070 -0.311 1.00 81.12 284 LEU A O 1
ATOM 2300 N N . PRO A 1 285 ? 12.425 2.269 -2.208 1.00 81.88 285 PRO A N 1
ATOM 2301 C CA . PRO A 1 285 ? 12.588 1.118 -3.079 1.00 81.88 285 PRO A CA 1
ATOM 2302 C C . PRO A 1 285 ? 13.956 0.471 -2.923 1.00 81.88 285 PRO A C 1
ATOM 2304 O O . PRO A 1 285 ? 14.988 1.139 -2.812 1.00 81.88 285 PRO A O 1
ATOM 2307 N N . LYS A 1 286 ? 13.942 -0.857 -2.995 1.00 86.31 286 LYS A N 1
ATOM 2308 C CA . LYS A 1 286 ? 15.133 -1.672 -3.211 1.00 86.31 286 LYS A CA 1
ATOM 2309 C C . LYS A 1 286 ? 15.629 -1.474 -4.640 1.00 86.31 286 LYS A C 1
ATOM 2311 O O . LYS A 1 286 ? 14.824 -1.406 -5.574 1.00 86.31 286 LYS A O 1
ATOM 2316 N N . VAL A 1 287 ? 16.945 -1.392 -4.795 1.00 89.62 287 VAL A N 1
ATOM 2317 C CA . VAL A 1 287 ? 17.595 -1.300 -6.102 1.00 89.62 287 VAL A CA 1
ATOM 2318 C C . VAL A 1 287 ? 18.202 -2.652 -6.423 1.00 89.62 287 VAL A C 1
ATOM 2320 O O . VAL A 1 287 ? 18.975 -3.176 -5.635 1.00 89.62 287 VAL A O 1
ATOM 2323 N N . TYR A 1 288 ? 17.865 -3.206 -7.576 1.00 92.62 288 TYR A N 1
ATOM 2324 C CA . TYR A 1 288 ? 18.393 -4.473 -8.054 1.00 92.62 288 TYR A CA 1
ATOM 2325 C C . TYR A 1 288 ? 19.354 -4.213 -9.206 1.00 92.62 288 TYR A C 1
ATOM 2327 O O . TYR A 1 288 ? 19.006 -3.501 -10.149 1.00 92.62 288 TYR A O 1
ATOM 2335 N N . THR A 1 289 ? 20.552 -4.778 -9.153 1.00 92.62 289 THR A N 1
ATOM 2336 C CA . THR A 1 289 ? 21.556 -4.642 -10.213 1.00 92.62 289 THR A CA 1
ATOM 2337 C C . THR A 1 289 ? 21.871 -5.982 -10.839 1.00 92.62 289 THR A C 1
ATOM 2339 O O . THR A 1 289 ? 21.950 -6.998 -10.155 1.00 92.62 289 THR A O 1
ATOM 2342 N N . PHE A 1 290 ? 22.090 -5.974 -12.148 1.00 92.38 290 PHE A N 1
ATOM 2343 C CA . PHE A 1 290 ? 22.456 -7.158 -12.912 1.00 92.38 290 PHE A CA 1
ATOM 2344 C C . PHE A 1 290 ? 23.828 -6.939 -13.536 1.00 92.38 290 PHE A C 1
ATOM 2346 O O . PHE A 1 290 ? 24.012 -5.999 -14.312 1.00 92.38 290 PHE A O 1
ATOM 2353 N N . ALA A 1 291 ? 24.791 -7.800 -13.208 1.00 89.12 291 ALA A N 1
ATOM 2354 C CA . ALA A 1 291 ? 26.130 -7.741 -13.789 1.00 89.12 291 ALA A CA 1
ATOM 2355 C C . ALA A 1 291 ? 26.107 -8.095 -15.286 1.00 89.12 291 ALA A C 1
ATOM 2357 O O . ALA A 1 291 ? 26.800 -7.465 -16.079 1.00 89.12 291 ALA A O 1
ATOM 2358 N N . THR A 1 292 ? 25.269 -9.062 -15.676 1.00 87.25 292 THR A N 1
ATOM 2359 C CA . THR A 1 292 ? 24.992 -9.445 -17.072 1.00 87.25 292 THR A CA 1
ATOM 2360 C C . THR A 1 292 ? 23.497 -9.727 -17.251 1.00 87.25 292 THR A C 1
ATOM 2362 O O . THR A 1 292 ? 22.773 -9.868 -16.269 1.00 87.25 292 THR A O 1
ATOM 2365 N N . TYR A 1 293 ? 23.007 -9.847 -18.489 1.00 85.94 293 TYR A N 1
ATOM 2366 C CA . TYR A 1 293 ? 21.584 -10.127 -18.736 1.00 85.94 293 TYR A CA 1
ATOM 2367 C C . TYR A 1 293 ? 21.162 -11.539 -18.315 1.00 85.94 293 TYR A C 1
ATOM 2369 O O . TYR A 1 293 ? 19.976 -11.827 -18.263 1.00 85.94 293 TYR A O 1
ATOM 2377 N N . GLN A 1 294 ? 22.115 -12.420 -18.012 1.00 86.25 294 GLN A N 1
ATOM 2378 C CA . GLN A 1 294 ? 21.857 -13.799 -17.593 1.00 86.25 294 GLN A CA 1
ATOM 2379 C C . GLN A 1 294 ? 22.101 -14.011 -16.095 1.00 86.25 294 GLN A C 1
ATOM 2381 O O . GLN A 1 294 ? 21.669 -15.022 -15.546 1.00 86.25 294 GLN A O 1
ATOM 2386 N N . SER A 1 295 ? 22.764 -13.073 -15.410 1.00 85.81 295 SER A N 1
ATOM 2387 C CA . SER A 1 295 ? 23.067 -13.217 -13.986 1.00 85.81 295 SER A CA 1
ATOM 2388 C C . SER A 1 295 ? 21.826 -13.046 -13.114 1.00 85.81 295 SER A C 1
ATOM 2390 O O . SER A 1 295 ? 20.859 -12.384 -13.495 1.00 85.81 295 SER A O 1
ATOM 2392 N N . GLU A 1 296 ? 21.886 -13.589 -11.901 1.00 88.62 296 GLU A N 1
ATOM 2393 C CA . GLU A 1 296 ? 20.934 -13.240 -10.852 1.00 88.62 296 GLU A CA 1
ATOM 2394 C C . GLU A 1 296 ? 21.068 -11.761 -10.460 1.00 88.62 296 GLU A C 1
ATOM 2396 O O . GLU A 1 296 ? 22.101 -11.121 -10.682 1.00 88.62 296 GLU A O 1
ATOM 2401 N N . SER A 1 297 ? 19.991 -11.212 -9.903 1.00 90.81 297 SER A N 1
ATOM 2402 C CA . SER A 1 297 ? 19.966 -9.849 -9.386 1.00 90.81 297 SER A CA 1
ATOM 2403 C C . SER A 1 297 ? 20.714 -9.756 -8.061 1.00 90.81 297 SER A C 1
ATOM 2405 O O . SER A 1 297 ? 20.437 -10.534 -7.148 1.00 90.81 297 SER A O 1
ATOM 2407 N N . GLU A 1 298 ? 21.547 -8.735 -7.904 1.00 91.25 298 GLU A N 1
ATOM 2408 C CA . GLU A 1 298 ? 22.044 -8.306 -6.598 1.00 91.25 298 GLU A CA 1
ATOM 2409 C C . GLU A 1 298 ? 21.122 -7.222 -6.028 1.00 91.25 298 GLU A C 1
ATOM 2411 O O . GLU A 1 298 ? 20.807 -6.243 -6.705 1.00 91.25 298 GLU A O 1
ATOM 2416 N N . GLU A 1 299 ? 20.665 -7.401 -4.789 1.00 91.25 299 GLU A N 1
ATOM 2417 C CA . GLU A 1 299 ? 19.820 -6.434 -4.087 1.00 91.25 299 GLU A CA 1
ATOM 2418 C C . GLU A 1 299 ? 20.678 -5.440 -3.292 1.00 91.25 299 GLU A C 1
ATOM 2420 O O . GLU A 1 299 ? 21.459 -5.823 -2.421 1.00 91.25 299 GLU A O 1
ATOM 2425 N N . LEU A 1 300 ? 20.490 -4.148 -3.553 1.00 86.44 300 LEU A N 1
ATOM 2426 C CA . LEU A 1 300 ? 21.229 -3.046 -2.951 1.00 86.44 300 LEU A CA 1
ATOM 2427 C C . LEU A 1 300 ? 20.298 -2.079 -2.208 1.00 86.44 300 LEU A C 1
ATOM 2429 O O . LEU A 1 300 ? 19.241 -1.667 -2.696 1.00 86.44 300 LEU A O 1
ATOM 2433 N N . TYR A 1 301 ? 20.759 -1.634 -1.038 1.00 82.69 301 TYR A N 1
ATOM 2434 C CA . TYR A 1 301 ? 20.084 -0.645 -0.196 1.00 82.69 301 TYR A CA 1
ATOM 2435 C C . TYR A 1 301 ? 20.759 0.719 -0.328 1.00 82.69 301 TYR A C 1
ATOM 2437 O O . TYR A 1 301 ? 21.506 1.154 0.551 1.00 82.69 301 TYR A O 1
ATOM 2445 N N . ILE A 1 302 ? 20.495 1.405 -1.438 1.00 81.06 302 ILE A N 1
ATOM 2446 C CA . ILE A 1 302 ? 21.063 2.729 -1.720 1.00 81.06 302 ILE A CA 1
ATOM 2447 C C . ILE A 1 302 ? 19.969 3.796 -1.869 1.00 81.06 302 ILE A C 1
ATOM 2449 O O . ILE A 1 302 ? 18.858 3.494 -2.301 1.00 81.06 302 ILE A O 1
ATOM 2453 N N . PRO A 1 303 ? 20.247 5.073 -1.547 1.00 77.12 303 PRO A N 1
ATOM 2454 C CA . PRO A 1 303 ? 19.335 6.163 -1.881 1.00 77.12 303 PRO A CA 1
ATOM 2455 C C . PRO A 1 303 ? 19.152 6.287 -3.400 1.00 77.12 303 PRO A C 1
ATOM 2457 O O . PRO A 1 303 ? 20.149 6.326 -4.126 1.00 77.12 303 PRO A O 1
ATOM 2460 N N . LEU A 1 304 ? 17.905 6.436 -3.864 1.00 76.31 304 LEU A N 1
ATOM 2461 C CA . LEU A 1 304 ? 17.583 6.755 -5.260 1.00 76.31 304 LEU A CA 1
ATOM 2462 C C . LEU A 1 304 ? 17.994 8.191 -5.611 1.00 76.31 304 LEU A C 1
ATOM 2464 O O . LEU A 1 304 ? 17.174 9.110 -5.639 1.00 76.31 304 LEU A O 1
ATOM 2468 N N . LYS A 1 305 ? 19.285 8.376 -5.873 1.00 78.56 305 LYS A N 1
ATOM 2469 C CA . LYS A 1 305 ? 19.872 9.618 -6.382 1.00 78.56 305 LYS A CA 1
ATOM 2470 C C . LYS A 1 305 ? 20.517 9.366 -7.733 1.00 78.56 305 LYS A C 1
ATOM 2472 O O . LYS A 1 305 ? 21.037 8.275 -7.973 1.00 78.56 305 LYS A O 1
ATOM 2477 N N . LYS A 1 306 ? 20.494 10.367 -8.613 1.00 77.56 306 LYS A N 1
ATOM 2478 C CA . LYS A 1 306 ? 21.001 10.250 -9.989 1.00 77.56 306 LYS A CA 1
ATOM 2479 C C . LYS A 1 306 ? 22.454 9.799 -10.003 1.00 77.56 306 LYS A C 1
ATOM 2481 O O . LYS A 1 306 ? 22.819 8.938 -10.795 1.00 77.56 306 LYS A O 1
ATOM 2486 N N . GLU A 1 307 ? 23.250 10.333 -9.092 1.00 80.44 307 GLU A N 1
ATOM 2487 C CA . GLU A 1 307 ? 24.676 10.052 -8.951 1.00 80.44 307 GLU A CA 1
ATOM 2488 C C . GLU A 1 307 ? 24.904 8.607 -8.501 1.00 80.44 307 GLU A C 1
ATOM 2490 O O . GLU A 1 307 ? 25.738 7.910 -9.073 1.00 80.44 307 GLU A O 1
ATOM 2495 N N . ASN A 1 308 ? 24.104 8.132 -7.541 1.00 84.94 308 ASN A N 1
ATOM 2496 C CA . ASN A 1 308 ? 24.193 6.764 -7.036 1.00 84.94 308 ASN A CA 1
ATOM 2497 C C . ASN A 1 308 ? 23.842 5.747 -8.122 1.00 84.94 308 ASN A C 1
ATOM 2499 O O . ASN A 1 308 ? 24.601 4.810 -8.328 1.00 84.94 308 ASN A O 1
ATOM 2503 N N . ILE A 1 309 ? 22.730 5.945 -8.843 1.00 82.56 309 ILE A N 1
ATOM 2504 C CA . ILE A 1 309 ? 22.321 5.028 -9.919 1.00 82.56 309 ILE A CA 1
ATOM 2505 C C . ILE A 1 309 ? 23.343 5.042 -11.062 1.00 82.56 309 ILE A C 1
ATOM 2507 O O . ILE A 1 309 ? 23.694 3.983 -11.578 1.00 82.56 309 ILE A O 1
ATOM 2511 N N . LYS A 1 310 ? 23.881 6.217 -11.418 1.00 80.81 310 LYS A N 1
ATOM 2512 C CA . LYS A 1 310 ? 24.946 6.348 -12.426 1.00 80.81 310 LYS A CA 1
AT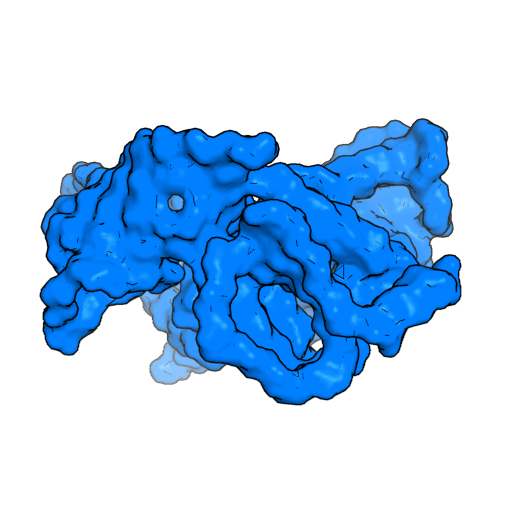OM 2513 C C . LYS A 1 310 ? 26.226 5.603 -12.052 1.00 80.81 310 LYS A C 1
ATOM 2515 O O . LYS A 1 310 ? 26.892 5.081 -12.943 1.00 80.81 310 LYS A O 1
ATOM 2520 N N . ALA A 1 311 ? 26.577 5.579 -10.768 1.00 84.94 311 ALA A N 1
ATOM 2521 C CA . ALA A 1 311 ? 27.788 4.925 -10.281 1.00 84.94 311 ALA A CA 1
ATOM 2522 C C . ALA A 1 311 ? 27.705 3.389 -10.322 1.00 84.94 311 ALA A C 1
ATOM 2524 O O . ALA A 1 311 ? 28.739 2.725 -10.264 1.00 84.94 311 ALA A O 1
ATOM 2525 N N . LEU A 1 312 ? 26.503 2.815 -10.442 1.00 84.94 312 LEU A N 1
ATOM 2526 C CA . LEU A 1 312 ? 26.327 1.368 -10.494 1.00 84.94 312 LEU A CA 1
ATOM 2527 C C . LEU A 1 312 ? 26.845 0.791 -11.815 1.00 84.94 312 LEU A C 1
ATOM 2529 O O . LEU A 1 312 ? 26.427 1.169 -12.919 1.00 84.94 312 LEU A O 1
ATOM 2533 N N . GLN A 1 313 ? 27.736 -0.188 -11.690 1.00 74.31 313 GLN A N 1
ATOM 2534 C CA . GLN A 1 313 ? 28.251 -0.965 -12.807 1.00 74.31 313 GLN A CA 1
ATOM 2535 C C . GLN A 1 313 ? 27.375 -2.211 -12.972 1.00 74.31 313 GLN A C 1
ATOM 2537 O O . GLN A 1 313 ? 27.355 -3.085 -12.117 1.00 74.31 313 GLN A O 1
ATOM 2542 N N . GLY A 1 314 ? 26.591 -2.255 -14.047 1.00 80.00 314 GLY A N 1
ATOM 2543 C CA . GLY A 1 314 ? 25.687 -3.365 -14.350 1.00 80.00 314 GLY A CA 1
ATOM 2544 C C . GLY A 1 314 ? 24.959 -3.146 -15.672 1.00 80.00 314 GLY A C 1
ATOM 2545 O O . GLY A 1 314 ? 24.721 -2.009 -16.074 1.00 80.00 314 GLY A O 1
ATOM 2546 N N . VAL A 1 315 ? 24.591 -4.207 -16.380 1.00 84.25 315 VAL A N 1
ATOM 2547 C CA . VAL A 1 315 ? 23.870 -4.072 -17.659 1.00 84.25 315 VAL A CA 1
ATOM 2548 C C . VAL A 1 315 ? 22.441 -3.551 -17.472 1.00 84.25 315 VAL A C 1
ATOM 2550 O O . VAL A 1 315 ? 21.895 -2.899 -18.364 1.00 84.25 315 VAL A O 1
ATOM 2553 N N . ALA A 1 316 ? 21.855 -3.783 -16.295 1.00 87.00 316 ALA A N 1
ATOM 2554 C CA . ALA A 1 316 ? 20.544 -3.276 -15.921 1.00 87.00 316 ALA A CA 1
ATOM 2555 C C . ALA A 1 316 ? 20.481 -2.926 -14.429 1.00 87.00 316 ALA A C 1
ATOM 2557 O O . ALA A 1 316 ? 21.065 -3.613 -13.586 1.00 87.00 316 ALA A O 1
ATOM 2558 N N . VAL A 1 317 ? 19.741 -1.865 -14.118 1.00 88.25 317 VAL A N 1
ATOM 2559 C CA . VAL A 1 317 ? 19.356 -1.478 -12.759 1.00 88.25 317 VAL A CA 1
ATOM 2560 C C . VAL A 1 317 ? 17.836 -1.409 -12.705 1.00 88.25 317 VAL A C 1
ATOM 2562 O O . VAL A 1 317 ? 17.232 -0.699 -13.506 1.00 88.25 317 VAL A O 1
ATOM 2565 N N . VAL A 1 318 ? 17.218 -2.136 -11.781 1.00 89.31 318 VAL A N 1
ATOM 2566 C CA . VAL A 1 318 ? 15.763 -2.251 -11.648 1.00 89.31 318 VAL A CA 1
ATOM 2567 C C . VAL A 1 318 ? 15.335 -1.766 -10.270 1.00 89.31 318 VAL A C 1
ATOM 2569 O O . VAL A 1 318 ? 15.926 -2.151 -9.267 1.00 89.31 318 VAL A O 1
ATOM 2572 N N . PHE A 1 319 ? 14.304 -0.932 -10.190 1.00 88.94 319 PHE A N 1
ATOM 2573 C CA . PHE A 1 319 ? 13.717 -0.519 -8.913 1.00 88.94 319 PHE A CA 1
ATOM 2574 C C . PHE A 1 319 ? 12.246 -0.134 -9.079 1.00 88.94 319 PHE A C 1
ATOM 2576 O O . PHE A 1 319 ? 11.765 0.094 -10.189 1.00 88.94 319 PHE A O 1
ATOM 2583 N N . LEU A 1 320 ? 11.523 -0.063 -7.963 1.00 85.38 320 LEU A N 1
ATOM 2584 C CA . LEU A 1 320 ? 10.121 0.346 -7.947 1.00 85.38 320 LEU A CA 1
ATOM 2585 C C . LEU A 1 320 ? 9.982 1.855 -7.743 1.00 85.38 320 LEU A C 1
ATOM 2587 O O . LEU A 1 320 ? 10.711 2.463 -6.965 1.00 85.38 320 LEU A O 1
ATOM 2591 N N . SER A 1 321 ? 9.035 2.476 -8.440 1.00 80.50 321 SER A N 1
ATOM 2592 C CA . SER A 1 321 ? 8.687 3.882 -8.230 1.00 80.50 321 SER A CA 1
ATOM 2593 C C . SER A 1 321 ? 7.248 4.142 -8.656 1.00 80.50 321 SER A C 1
ATOM 2595 O O . SER A 1 321 ? 6.905 3.911 -9.811 1.00 80.50 321 SER A O 1
ATOM 2597 N N . PHE A 1 322 ? 6.403 4.613 -7.732 1.00 74.44 322 PHE A N 1
ATOM 2598 C CA . PHE A 1 322 ? 5.012 5.025 -7.994 1.00 74.44 322 PHE A CA 1
ATOM 2599 C C . PHE A 1 322 ? 4.258 4.100 -8.959 1.00 74.44 322 PHE A C 1
ATOM 2601 O O . PHE A 1 322 ? 3.777 4.554 -9.994 1.00 74.44 322 PHE A O 1
ATOM 2608 N N . MET A 1 323 ? 4.160 2.806 -8.616 1.00 76.81 323 MET A N 1
ATOM 2609 C CA . MET A 1 323 ? 3.458 1.769 -9.407 1.00 76.81 323 MET A CA 1
ATOM 2610 C C . MET A 1 323 ? 4.157 1.314 -10.686 1.00 76.81 323 MET A C 1
ATOM 2612 O O . MET A 1 323 ? 3.595 0.530 -11.456 1.00 76.81 323 MET A O 1
ATOM 2616 N N . LYS A 1 324 ? 5.377 1.792 -10.916 1.00 81.75 324 LYS A N 1
ATOM 2617 C CA . LYS A 1 324 ? 6.191 1.410 -12.059 1.00 81.75 324 LYS A CA 1
ATOM 2618 C C . LYS A 1 324 ? 7.393 0.602 -11.623 1.00 81.75 324 LYS A C 1
ATOM 2620 O O . LYS A 1 324 ? 7.994 0.869 -10.583 1.00 81.75 324 LYS A O 1
ATOM 2625 N N . ILE A 1 325 ? 7.767 -0.335 -12.477 1.00 89.12 325 ILE A N 1
ATOM 2626 C CA . ILE A 1 325 ? 9.097 -0.926 -12.459 1.00 89.12 325 ILE A CA 1
ATOM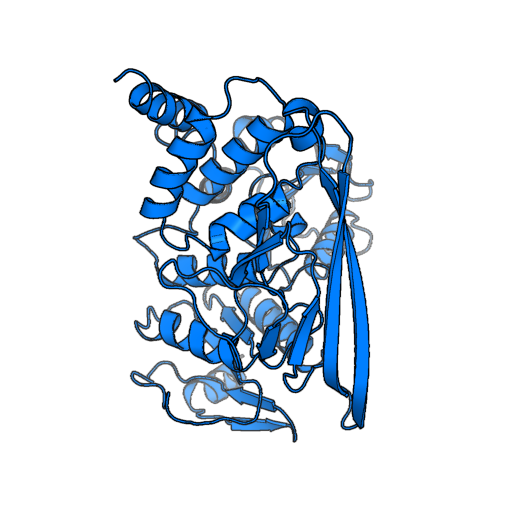 2627 C C . ILE A 1 325 ? 9.940 -0.104 -13.413 1.00 89.12 325 ILE A C 1
ATOM 2629 O O . ILE A 1 325 ? 9.638 -0.027 -14.604 1.00 89.12 325 ILE A O 1
ATOM 2633 N N . VAL A 1 326 ? 10.967 0.538 -12.882 1.00 89.62 326 VAL A N 1
ATOM 2634 C CA . VAL A 1 326 ? 11.900 1.332 -13.669 1.00 89.62 326 VAL A CA 1
ATOM 2635 C C . VAL A 1 326 ? 13.112 0.469 -13.957 1.00 89.62 326 VAL A C 1
ATOM 2637 O O . VAL A 1 326 ? 13.754 -0.019 -13.027 1.00 89.62 326 VAL A O 1
ATOM 2640 N N . VAL A 1 327 ? 13.416 0.292 -15.238 1.00 91.38 327 VAL A N 1
ATOM 2641 C CA . VAL A 1 327 ? 14.593 -0.426 -15.719 1.00 91.38 327 VAL A CA 1
ATOM 2642 C C . VAL A 1 327 ? 15.515 0.579 -16.386 1.00 91.38 327 VAL A C 1
ATOM 2644 O O . VAL A 1 327 ? 15.161 1.181 -17.395 1.00 91.38 327 VAL A O 1
ATOM 2647 N N . VAL A 1 328 ? 16.712 0.753 -15.843 1.00 90.56 328 VAL A N 1
ATOM 2648 C CA . VAL A 1 328 ? 17.776 1.528 -16.479 1.00 90.56 328 VAL A CA 1
ATOM 2649 C C . VAL A 1 328 ? 18.736 0.555 -17.142 1.00 90.56 328 VAL A C 1
ATOM 2651 O O . VAL A 1 328 ? 19.406 -0.211 -16.449 1.00 90.56 328 VAL A O 1
ATOM 2654 N N . SER A 1 329 ? 18.819 0.577 -18.468 1.00 89.56 329 SER A N 1
ATOM 2655 C CA . SER A 1 329 ? 19.669 -0.342 -19.231 1.00 89.56 329 SER A CA 1
ATOM 2656 C C . SER A 1 329 ? 20.256 0.325 -20.478 1.00 89.56 329 SER A C 1
ATOM 2658 O O . SER A 1 329 ? 19.836 1.409 -20.881 1.00 89.56 329 SER A O 1
ATOM 2660 N N . GLN A 1 330 ? 21.289 -0.286 -21.060 1.00 82.19 330 GLN A N 1
ATOM 2661 C CA . GLN A 1 330 ? 21.803 0.112 -22.375 1.00 82.19 330 GLN A CA 1
ATOM 2662 C C . GLN A 1 330 ? 20.922 -0.439 -23.501 1.00 82.19 330 GLN A C 1
ATOM 2664 O O . GLN A 1 330 ? 20.724 0.235 -24.509 1.00 82.19 330 GLN A O 1
ATOM 2669 N N . GLU A 1 331 ? 20.364 -1.638 -23.320 1.00 81.06 331 GLU A N 1
ATOM 2670 C CA . GLU A 1 331 ? 19.464 -2.251 -24.290 1.00 81.06 331 GLU A CA 1
ATOM 2671 C C . GLU A 1 331 ? 18.009 -1.942 -23.946 1.00 81.06 331 GLU A C 1
ATOM 2673 O O . GLU A 1 331 ? 17.593 -1.987 -22.790 1.00 81.06 331 GLU A O 1
ATOM 2678 N N . LYS A 1 332 ? 17.208 -1.653 -24.974 1.00 74.06 332 LYS A N 1
ATOM 2679 C CA . LYS A 1 332 ? 15.759 -1.456 -24.817 1.00 74.06 332 LYS A CA 1
ATOM 2680 C C . LYS A 1 332 ? 14.975 -2.772 -24.863 1.00 74.06 332 LYS A C 1
ATOM 2682 O O . LYS A 1 332 ? 13.822 -2.804 -24.452 1.00 74.06 332 LYS A O 1
ATOM 2687 N N . GLU A 1 333 ? 15.587 -3.855 -25.342 1.00 78.19 333 GLU A N 1
ATOM 2688 C CA . GLU A 1 333 ? 14.942 -5.159 -25.531 1.00 78.19 333 GLU A CA 1
ATOM 2689 C C . GLU A 1 333 ? 15.372 -6.169 -24.456 1.00 78.19 333 GLU A C 1
ATOM 2691 O O . GLU A 1 333 ? 16.116 -7.111 -24.723 1.00 78.19 333 GLU A O 1
ATOM 2696 N N . ILE A 1 334 ? 14.889 -5.987 -23.227 1.00 82.38 334 ILE A N 1
ATOM 2697 C CA . ILE A 1 334 ? 15.268 -6.841 -22.086 1.00 82.38 334 ILE A CA 1
ATOM 2698 C C . ILE A 1 334 ? 14.443 -8.137 -21.961 1.00 82.38 334 ILE A C 1
ATOM 2700 O O . ILE A 1 334 ? 14.773 -9.002 -21.158 1.00 82.38 334 ILE A O 1
ATOM 2704 N N . HIS A 1 335 ? 13.376 -8.290 -22.751 1.00 81.62 335 HIS A N 1
ATOM 2705 C CA . HIS A 1 335 ? 12.420 -9.410 -22.663 1.00 81.62 335 HIS A CA 1
ATOM 2706 C C . HIS A 1 335 ? 12.744 -10.584 -23.597 1.00 81.62 335 HIS A C 1
ATOM 2708 O O . HIS A 1 335 ? 11.869 -11.373 -23.947 1.00 81.62 335 HIS A O 1
ATOM 2714 N N . LYS A 1 336 ? 13.998 -10.697 -24.044 1.00 80.38 336 LYS A N 1
ATOM 2715 C CA . LYS A 1 336 ? 14.445 -11.823 -24.877 1.00 80.38 336 LYS A CA 1
ATOM 2716 C C . LYS A 1 336 ? 14.501 -13.112 -24.058 1.00 80.38 336 LYS A C 1
ATOM 2718 O O . LYS A 1 336 ? 14.794 -13.089 -22.863 1.00 80.38 336 LYS A O 1
ATOM 2723 N N . GLU A 1 337 ? 14.249 -14.240 -24.715 1.00 76.31 337 GLU A N 1
ATOM 2724 C CA . GLU A 1 337 ? 14.347 -15.561 -24.093 1.00 76.31 337 GLU A CA 1
ATOM 2725 C C . GLU A 1 337 ? 15.745 -15.769 -23.480 1.00 76.31 337 GLU A C 1
ATOM 2727 O O . GLU A 1 337 ? 16.762 -15.459 -24.101 1.00 76.31 337 GLU A O 1
ATOM 2732 N N . GLY A 1 338 ? 15.792 -16.232 -22.227 1.00 75.12 338 GLY A N 1
ATOM 2733 C CA . GLY A 1 338 ? 17.036 -16.386 -21.463 1.00 75.12 338 GLY A CA 1
ATOM 2734 C C . GLY A 1 338 ? 17.571 -15.109 -20.796 1.00 75.12 338 GLY A C 1
ATOM 2735 O O . GLY A 1 338 ? 18.612 -15.174 -20.145 1.00 75.12 338 GLY A O 1
ATOM 2736 N N . ASN A 1 339 ? 16.887 -13.963 -20.914 1.00 88.88 339 ASN A N 1
ATOM 2737 C CA . ASN A 1 339 ? 17.254 -12.734 -20.204 1.00 88.88 339 ASN A CA 1
ATOM 2738 C C . ASN A 1 339 ? 16.636 -12.701 -18.792 1.00 88.88 339 ASN A C 1
ATOM 2740 O O . ASN A 1 339 ? 15.430 -12.503 -18.612 1.00 88.88 339 ASN A O 1
ATOM 2744 N N . SER A 1 340 ? 17.480 -12.861 -17.775 1.00 90.50 340 SER A N 1
ATOM 2745 C CA . SER A 1 340 ? 17.123 -12.841 -16.353 1.00 90.50 340 SER A CA 1
ATOM 2746 C C . SER A 1 340 ? 16.519 -11.506 -15.907 1.00 90.50 340 SER A C 1
ATOM 2748 O O . SER A 1 340 ? 15.698 -11.497 -14.987 1.00 90.50 340 SER A O 1
ATOM 2750 N N . VAL A 1 341 ? 16.860 -10.389 -16.569 1.00 90.81 341 VAL A N 1
ATOM 2751 C CA . VAL A 1 341 ? 16.265 -9.072 -16.281 1.00 90.81 341 VAL A CA 1
ATOM 2752 C C . VAL A 1 341 ? 14.781 -9.076 -16.642 1.00 90.81 341 VAL A C 1
ATOM 2754 O O . VAL A 1 341 ? 13.957 -8.726 -15.799 1.00 90.81 341 VAL A O 1
ATOM 2757 N N . GLY A 1 342 ? 14.424 -9.532 -17.848 1.00 90.06 342 GLY A N 1
ATOM 2758 C CA . GLY A 1 342 ? 13.028 -9.637 -18.286 1.00 90.06 342 GLY A CA 1
ATOM 2759 C C . GLY A 1 342 ? 12.206 -10.563 -17.385 1.00 90.06 342 GLY A C 1
ATOM 2760 O O . GLY A 1 342 ? 11.137 -10.182 -16.909 1.00 90.06 342 GLY A O 1
ATOM 2761 N N . VAL A 1 343 ? 12.750 -11.735 -17.035 1.00 90.25 343 VAL A N 1
ATOM 2762 C CA . VAL A 1 343 ? 12.101 -12.681 -16.102 1.00 90.25 343 VAL A CA 1
ATOM 2763 C C . VAL A 1 343 ? 11.878 -12.058 -14.719 1.00 90.25 343 VAL A C 1
ATOM 2765 O O . VAL A 1 343 ? 10.836 -12.265 -14.091 1.00 90.25 343 VAL A O 1
ATOM 2768 N N . PHE A 1 344 ? 12.852 -11.300 -14.210 1.00 91.81 344 PHE A N 1
ATOM 2769 C CA . PHE A 1 344 ? 12.714 -10.591 -12.940 1.00 91.81 344 PHE A CA 1
ATOM 2770 C C . PHE A 1 344 ? 11.635 -9.505 -13.009 1.00 91.81 344 PHE A C 1
ATOM 2772 O O . PHE A 1 344 ? 10.796 -9.421 -12.110 1.00 91.81 344 PHE A O 1
ATOM 2779 N N . VAL A 1 345 ? 11.622 -8.710 -14.082 1.00 90.44 345 VAL A N 1
ATOM 2780 C CA . VAL A 1 345 ? 10.631 -7.651 -14.294 1.00 90.44 345 VAL A CA 1
ATOM 2781 C C . VAL A 1 345 ? 9.222 -8.234 -14.370 1.00 90.44 345 VAL A C 1
ATOM 2783 O O . VAL A 1 345 ? 8.361 -7.775 -13.625 1.00 90.44 345 VAL A O 1
ATOM 2786 N N . GLU A 1 346 ? 8.975 -9.276 -15.169 1.00 88.75 346 GLU A N 1
ATOM 2787 C CA . GLU A 1 346 ? 7.639 -9.891 -15.260 1.00 88.75 346 GLU A CA 1
ATOM 2788 C C . GLU A 1 346 ? 7.161 -10.450 -13.913 1.00 88.75 346 GLU A C 1
ATOM 2790 O O . GLU A 1 346 ? 6.031 -10.189 -13.495 1.00 88.75 346 GLU A O 1
ATOM 2795 N N . ARG A 1 347 ? 8.047 -11.105 -13.151 1.00 88.81 347 ARG A N 1
ATOM 2796 C CA . ARG A 1 347 ? 7.728 -11.577 -11.792 1.00 88.81 347 ARG A CA 1
ATOM 2797 C C . ARG A 1 347 ? 7.323 -10.437 -10.858 1.00 88.81 347 ARG A C 1
ATOM 2799 O O . ARG A 1 347 ? 6.411 -10.590 -10.049 1.00 88.81 347 ARG A O 1
ATOM 2806 N N . MET A 1 348 ? 8.010 -9.301 -10.952 1.00 87.75 348 MET A N 1
ATOM 2807 C CA . MET A 1 348 ? 7.683 -8.117 -10.164 1.00 87.75 348 MET A CA 1
ATOM 2808 C C . MET A 1 348 ? 6.349 -7.505 -10.617 1.00 87.75 348 MET A C 1
ATOM 2810 O O . MET A 1 348 ? 5.556 -7.122 -9.758 1.00 87.75 348 MET A O 1
ATOM 2814 N N . LYS A 1 349 ? 6.056 -7.460 -11.927 1.00 86.31 349 LYS A N 1
ATOM 2815 C CA . LYS A 1 349 ? 4.788 -6.921 -12.470 1.00 86.31 349 LYS A CA 1
ATOM 2816 C C . LYS A 1 349 ? 3.583 -7.692 -11.959 1.00 86.31 349 LYS A C 1
ATOM 2818 O O . LYS A 1 349 ? 2.571 -7.078 -11.626 1.00 86.31 349 LYS A O 1
ATOM 2823 N N . GLU A 1 350 ? 3.711 -9.011 -11.884 1.00 82.31 350 GLU A N 1
ATOM 2824 C CA . GLU A 1 350 ? 2.640 -9.930 -11.496 1.00 82.31 350 GLU A CA 1
ATOM 2825 C C . GLU A 1 350 ? 2.684 -10.330 -10.015 1.00 82.31 350 GLU A C 1
ATOM 2827 O O . GLU A 1 350 ? 2.032 -11.292 -9.607 1.00 82.31 350 GLU A O 1
ATOM 2832 N N . ASN A 1 351 ? 3.421 -9.589 -9.181 1.00 82.88 351 ASN A N 1
ATOM 2833 C CA . ASN A 1 351 ? 3.513 -9.886 -7.758 1.00 82.88 351 ASN A CA 1
ATOM 2834 C C . ASN A 1 351 ? 2.118 -9.871 -7.109 1.00 82.88 351 ASN A C 1
ATOM 2836 O O . ASN A 1 351 ? 1.449 -8.840 -7.014 1.00 82.88 351 ASN A O 1
ATOM 2840 N N . VAL A 1 352 ? 1.691 -11.045 -6.641 1.00 73.50 352 VAL A N 1
ATOM 2841 C CA . VAL A 1 352 ? 0.358 -11.285 -6.072 1.00 73.50 352 VAL A CA 1
ATOM 2842 C C . VAL A 1 352 ? 0.094 -10.500 -4.789 1.00 73.50 352 VAL A C 1
ATOM 2844 O O . VAL A 1 352 ? -1.062 -10.290 -4.431 1.00 73.50 352 VAL A O 1
ATOM 2847 N N . ASN A 1 353 ? 1.147 -10.036 -4.110 1.00 71.75 353 ASN A N 1
ATOM 2848 C CA . ASN A 1 353 ? 1.023 -9.216 -2.907 1.00 71.75 353 ASN A CA 1
ATOM 2849 C C . ASN A 1 353 ? 0.704 -7.745 -3.226 1.00 71.75 353 ASN A C 1
ATOM 2851 O O . ASN A 1 353 ? 0.396 -6.975 -2.314 1.00 71.75 353 ASN A O 1
ATOM 2855 N N . TYR A 1 354 ? 0.789 -7.333 -4.496 1.00 78.19 354 TYR A N 1
ATOM 2856 C CA . TYR A 1 354 ? 0.535 -5.958 -4.916 1.00 78.19 354 TYR A CA 1
ATOM 2857 C C . TYR A 1 354 ? -0.851 -5.824 -5.561 1.00 78.19 354 TYR A C 1
ATOM 2859 O O . TYR A 1 354 ? -1.227 -6.641 -6.405 1.00 78.19 354 TYR A O 1
ATOM 2867 N N . PRO A 1 355 ? -1.622 -4.772 -5.223 1.00 71.44 355 PRO A N 1
ATOM 2868 C CA . PRO A 1 355 ? -3.015 -4.626 -5.657 1.00 71.44 355 PRO A CA 1
ATOM 2869 C C . PRO A 1 355 ? -3.164 -4.264 -7.138 1.00 71.44 355 PRO A C 1
ATOM 2871 O O . PRO A 1 355 ? -4.254 -4.349 -7.694 1.00 71.44 355 PRO A O 1
ATOM 2874 N N . ILE A 1 356 ? -2.060 -3.967 -7.823 1.00 78.69 356 ILE A N 1
ATOM 2875 C CA . ILE A 1 356 ? -2.031 -3.647 -9.251 1.00 78.69 356 ILE A CA 1
ATOM 2876 C C . ILE A 1 356 ? -1.026 -4.518 -10.003 1.00 78.69 356 ILE A C 1
ATOM 2878 O O . ILE A 1 356 ? -0.062 -5.004 -9.411 1.00 78.69 356 ILE A O 1
ATOM 2882 N N . VAL A 1 357 ? -1.233 -4.671 -11.310 1.00 82.31 357 VAL A N 1
ATOM 2883 C CA . VAL A 1 357 ? -0.164 -5.081 -12.224 1.00 82.31 357 VAL A CA 1
ATOM 2884 C C . VAL A 1 357 ? 0.663 -3.842 -12.536 1.00 82.31 357 VAL A C 1
ATOM 2886 O O . VAL A 1 357 ? 0.139 -2.852 -13.050 1.00 82.31 357 VAL A O 1
ATOM 2889 N N . MET A 1 358 ? 1.948 -3.869 -12.192 1.00 84.69 358 MET A N 1
ATOM 2890 C CA . MET A 1 358 ? 2.812 -2.707 -12.403 1.00 84.69 358 MET A CA 1
ATOM 2891 C C . MET A 1 358 ? 3.150 -2.535 -13.884 1.00 84.69 358 MET A C 1
ATOM 2893 O O . MET A 1 358 ? 3.384 -3.503 -14.609 1.00 84.69 358 MET A O 1
ATOM 2897 N N . SER A 1 359 ? 3.204 -1.282 -14.334 1.00 81.19 359 SER A N 1
ATOM 2898 C CA . SER A 1 359 ? 3.708 -0.960 -15.669 1.00 81.19 359 SER A CA 1
ATOM 2899 C C . SER A 1 359 ? 5.228 -0.854 -15.651 1.00 81.19 359 SER A C 1
ATOM 2901 O O . SER A 1 359 ? 5.815 -0.379 -14.680 1.00 81.19 359 SER A O 1
ATOM 2903 N N . GLU A 1 360 ? 5.865 -1.226 -16.747 1.00 86.31 360 GLU A N 1
ATOM 2904 C CA . GLU A 1 360 ? 7.303 -1.072 -16.917 1.00 86.31 360 GLU A CA 1
ATOM 2905 C C . GLU A 1 360 ? 7.644 0.276 -17.565 1.00 86.31 360 GLU A C 1
ATOM 2907 O O . GLU A 1 360 ? 6.939 0.741 -18.466 1.00 86.31 360 GLU A O 1
ATOM 2912 N N . LEU A 1 361 ? 8.751 0.879 -17.132 1.00 86.00 361 LEU A N 1
ATOM 2913 C CA . LEU A 1 361 ? 9.426 1.949 -17.851 1.00 86.00 361 LEU A CA 1
ATOM 2914 C C . LEU A 1 361 ? 10.897 1.585 -18.062 1.00 86.00 361 LEU A C 1
ATOM 2916 O O . LEU A 1 361 ? 11.663 1.522 -17.102 1.00 86.00 361 LEU A O 1
ATOM 2920 N N . ILE A 1 362 ? 11.289 1.421 -19.323 1.00 87.62 362 ILE A N 1
ATOM 2921 C CA . ILE A 1 362 ? 12.679 1.190 -19.719 1.00 87.62 362 ILE A CA 1
ATOM 2922 C C . ILE A 1 362 ? 13.307 2.525 -20.119 1.00 87.62 362 ILE A C 1
ATOM 2924 O O . ILE A 1 362 ? 12.785 3.237 -20.979 1.00 87.62 362 ILE A O 1
ATOM 2928 N N . ILE A 1 363 ? 14.429 2.860 -19.492 1.00 86.88 363 ILE A N 1
ATOM 2929 C CA . ILE A 1 363 ? 15.165 4.110 -19.671 1.00 86.88 363 ILE A CA 1
ATOM 2930 C C . ILE A 1 363 ? 16.582 3.767 -20.125 1.00 86.88 363 ILE A C 1
ATOM 2932 O O . ILE A 1 363 ? 17.247 2.914 -19.529 1.00 86.88 363 ILE A O 1
ATOM 2936 N N . GLY A 1 364 ? 17.052 4.447 -21.171 1.00 86.25 364 GLY A N 1
ATOM 2937 C CA . GLY A 1 364 ? 18.439 4.339 -21.603 1.00 86.25 364 GLY A CA 1
ATOM 2938 C C . GLY A 1 364 ? 19.392 4.890 -20.541 1.00 86.25 364 GLY A C 1
ATOM 2939 O O . GLY A 1 364 ? 19.081 5.871 -19.866 1.00 86.25 364 GLY A O 1
ATOM 2940 N N . ARG A 1 365 ? 20.602 4.331 -20.425 1.00 78.19 365 ARG A N 1
ATOM 2941 C CA . ARG A 1 365 ? 21.659 4.901 -19.562 1.00 78.19 365 ARG A CA 1
ATOM 2942 C C . ARG A 1 365 ? 22.043 6.349 -19.915 1.00 78.19 365 ARG A C 1
ATOM 2944 O O . ARG A 1 365 ? 22.763 6.971 -19.154 1.00 78.19 365 ARG A O 1
ATOM 2951 N N . GLU A 1 366 ? 21.618 6.913 -21.034 1.00 79.00 366 GLU A N 1
ATOM 2952 C CA . GLU A 1 366 ? 21.886 8.324 -21.353 1.00 79.00 366 GLU A CA 1
ATOM 2953 C C . GLU A 1 366 ? 20.726 9.240 -20.924 1.00 79.00 366 GLU A C 1
ATOM 2955 O O . GLU A 1 366 ? 20.939 10.404 -20.588 1.00 79.00 366 GLU A O 1
ATOM 2960 N N . ASP A 1 367 ? 19.526 8.679 -20.753 1.00 80.06 367 ASP A N 1
ATOM 2961 C CA . ASP A 1 367 ? 18.272 9.394 -20.489 1.00 80.06 367 ASP A CA 1
ATOM 2962 C C . ASP A 1 367 ? 17.992 9.579 -18.984 1.00 80.06 367 ASP A C 1
ATOM 2964 O O . ASP A 1 367 ? 16.846 9.652 -18.536 1.00 80.06 367 ASP A O 1
ATOM 2968 N N . TYR A 1 368 ? 19.041 9.672 -18.160 1.00 72.19 368 TYR A N 1
ATOM 2969 C CA . TYR A 1 368 ? 18.928 9.748 -16.694 1.00 72.19 368 TYR A CA 1
ATOM 2970 C C . TYR A 1 368 ? 18.114 10.942 -16.176 1.00 72.19 368 TYR A C 1
ATOM 2972 O O . TYR A 1 368 ? 17.749 10.973 -15.003 1.00 72.19 368 TYR A O 1
ATOM 2980 N N . GLU A 1 369 ? 17.868 11.955 -17.002 1.00 71.00 369 GLU A N 1
ATOM 2981 C CA . GLU A 1 369 ? 16.999 13.084 -16.654 1.00 71.00 369 GLU A CA 1
ATOM 2982 C C . GLU A 1 369 ? 15.550 12.647 -16.435 1.00 71.00 369 GLU A C 1
ATOM 2984 O O . GLU A 1 369 ? 14.876 13.179 -15.552 1.00 71.00 369 GLU A O 1
ATOM 2989 N N . VAL A 1 370 ? 15.116 11.592 -17.130 1.00 71.12 370 VAL A N 1
ATOM 2990 C CA . VAL A 1 370 ? 13.803 10.968 -16.942 1.00 71.12 370 VAL A CA 1
ATOM 2991 C C . VAL A 1 370 ? 13.672 10.381 -15.534 1.00 71.12 370 VAL A C 1
ATOM 2993 O O . VAL A 1 370 ? 12.572 10.318 -15.005 1.00 71.12 370 VAL A O 1
ATOM 2996 N N . LEU A 1 371 ? 14.769 10.045 -14.845 1.00 72.38 371 LEU A N 1
ATOM 2997 C CA . LEU A 1 371 ? 14.688 9.590 -13.456 1.00 72.38 371 LEU A CA 1
ATOM 2998 C C . LEU A 1 371 ? 14.278 10.682 -12.464 1.00 72.38 371 LEU A C 1
ATOM 3000 O O . LEU A 1 371 ? 13.902 10.346 -11.343 1.00 72.38 371 LEU A O 1
ATOM 3004 N N . GLY A 1 372 ? 14.306 11.964 -12.843 1.00 68.88 372 GLY A N 1
ATOM 3005 C CA . GLY A 1 372 ? 13.952 13.064 -11.943 1.00 68.88 372 GLY A CA 1
ATOM 3006 C C . GLY A 1 372 ? 12.567 12.907 -11.304 1.00 68.88 372 GLY A C 1
ATOM 3007 O O . GLY A 1 372 ? 12.402 13.223 -10.130 1.00 68.88 372 GLY A O 1
ATOM 3008 N N . TYR A 1 373 ? 11.594 12.329 -12.020 1.00 64.88 373 TYR A N 1
ATOM 3009 C CA . TYR A 1 373 ? 10.261 12.068 -11.458 1.00 64.88 373 TYR A CA 1
ATOM 3010 C C . TYR A 1 373 ? 10.245 10.898 -10.451 1.00 64.88 373 TYR A C 1
ATOM 3012 O O . TYR A 1 373 ? 9.344 10.819 -9.617 1.00 64.88 373 TYR A O 1
ATOM 3020 N N . CYS A 1 374 ? 11.222 9.987 -10.526 1.00 68.00 374 CYS A N 1
ATOM 3021 C CA . CYS A 1 374 ? 11.355 8.822 -9.644 1.00 68.00 374 CYS A CA 1
ATOM 3022 C C . CYS A 1 374 ? 12.108 9.135 -8.347 1.00 68.00 374 CYS A C 1
ATOM 3024 O O . CYS A 1 374 ? 12.088 8.332 -7.413 1.00 68.00 374 CYS A O 1
ATOM 3026 N N . MET A 1 375 ? 12.836 10.252 -8.308 1.00 70.75 375 MET A N 1
ATOM 3027 C CA . MET A 1 375 ? 13.805 10.535 -7.259 1.00 70.75 375 MET A CA 1
ATOM 3028 C C . MET A 1 375 ? 13.256 11.546 -6.253 1.00 70.75 375 MET A C 1
ATOM 3030 O O . MET A 1 375 ? 13.169 12.743 -6.511 1.00 70.75 375 MET A O 1
ATOM 3034 N N . LEU A 1 376 ? 12.930 11.056 -5.059 1.00 65.62 376 LEU A N 1
ATOM 3035 C CA . LEU A 1 376 ? 12.268 11.839 -4.008 1.00 65.62 376 LEU A CA 1
ATOM 3036 C C . LEU A 1 376 ? 13.227 12.656 -3.124 1.00 65.62 376 LEU A C 1
ATOM 3038 O O . LEU A 1 376 ? 12.783 13.308 -2.185 1.00 65.62 376 LEU A O 1
ATOM 3042 N N . ASP A 1 377 ? 14.533 12.629 -3.412 1.00 64.44 377 ASP A N 1
ATOM 3043 C CA . ASP A 1 377 ? 15.584 13.271 -2.599 1.00 64.44 377 ASP A CA 1
ATOM 3044 C C . ASP A 1 377 ? 16.548 14.151 -3.422 1.00 64.44 377 ASP A C 1
ATOM 3046 O O . ASP A 1 377 ? 17.684 14.373 -3.002 1.00 64.44 377 ASP A O 1
ATOM 3050 N N . VAL A 1 378 ? 16.130 14.600 -4.616 1.00 61.78 378 VAL A N 1
ATOM 3051 C CA . VAL A 1 378 ? 16.975 15.380 -5.555 1.00 61.78 378 VAL A CA 1
ATOM 3052 C C . VAL A 1 378 ? 16.770 16.886 -5.424 1.00 61.78 378 VAL A C 1
ATOM 3054 O O . VAL A 1 378 ? 17.708 17.649 -5.619 1.00 61.78 378 VAL A O 1
ATOM 3057 N N . ASP A 1 379 ? 15.566 17.330 -5.068 1.00 62.34 379 ASP A N 1
ATOM 3058 C CA . ASP A 1 379 ? 15.299 18.750 -4.841 1.00 62.34 379 ASP A CA 1
ATOM 3059 C C . ASP A 1 379 ? 15.855 19.149 -3.469 1.00 62.34 379 ASP A C 1
ATOM 3061 O O . ASP A 1 379 ? 15.327 18.734 -2.434 1.00 62.34 379 ASP A O 1
ATOM 3065 N N . GLU A 1 380 ? 16.930 19.944 -3.443 1.00 59.22 380 GLU A N 1
ATOM 3066 C CA . GLU A 1 380 ? 17.547 20.416 -2.198 1.00 59.22 380 GLU A CA 1
ATOM 3067 C C . GLU A 1 380 ? 16.522 21.100 -1.283 1.00 59.22 380 GLU A C 1
ATOM 3069 O O . GLU A 1 380 ? 16.562 20.883 -0.068 1.00 59.22 380 GLU A O 1
ATOM 3074 N N . ASN A 1 381 ? 15.540 21.805 -1.863 1.00 54.84 381 ASN A N 1
ATOM 3075 C CA . ASN A 1 381 ? 14.480 22.519 -1.144 1.00 54.84 381 ASN A CA 1
ATOM 3076 C C . ASN A 1 381 ? 13.394 21.595 -0.573 1.00 54.84 381 ASN A C 1
ATOM 3078 O O . ASN A 1 381 ? 12.605 22.021 0.267 1.00 54.84 381 ASN A O 1
ATOM 3082 N N . LYS A 1 382 ? 13.343 20.332 -1.009 1.00 62.69 382 LYS A N 1
ATOM 3083 C CA . LYS A 1 382 ? 12.412 19.296 -0.519 1.00 62.69 382 LYS A CA 1
ATOM 3084 C C . LYS A 1 382 ? 13.142 18.074 0.046 1.00 62.69 382 LYS A C 1
ATOM 3086 O O . LYS A 1 382 ? 12.534 17.036 0.313 1.00 62.69 382 LYS A O 1
ATOM 3091 N N . SER A 1 383 ? 14.453 18.198 0.233 1.00 68.81 383 SER A N 1
ATOM 3092 C CA . SER A 1 383 ? 15.307 17.124 0.722 1.00 68.81 383 SER A CA 1
ATOM 3093 C C . SER A 1 383 ? 14.908 16.696 2.129 1.00 68.81 383 SER A C 1
ATOM 3095 O O . SER A 1 383 ? 14.381 17.478 2.929 1.00 68.81 383 SER A O 1
ATOM 3097 N N . PHE A 1 384 ? 15.242 15.456 2.482 1.00 72.25 384 PHE A N 1
ATOM 3098 C CA . PHE A 1 384 ? 15.023 14.979 3.846 1.00 72.25 384 PHE A CA 1
ATOM 3099 C C . PHE A 1 384 ? 15.736 15.856 4.896 1.00 72.25 384 PHE A C 1
ATOM 3101 O O . PHE A 1 384 ? 15.223 16.072 5.993 1.00 72.25 384 PHE A O 1
ATOM 3108 N N . LYS A 1 385 ? 16.895 16.428 4.545 1.00 73.75 385 LYS A N 1
ATOM 3109 C CA . LYS A 1 385 ? 17.635 17.365 5.401 1.00 73.75 385 LYS A CA 1
ATOM 3110 C C . LYS A 1 385 ? 16.838 18.647 5.667 1.00 73.75 385 LYS A C 1
ATOM 3112 O O . LYS A 1 385 ? 16.765 19.071 6.820 1.00 73.75 385 LYS A O 1
ATOM 3117 N N . MET A 1 386 ? 16.231 19.234 4.633 1.00 73.38 386 MET A N 1
ATOM 3118 C CA . MET A 1 386 ? 15.377 20.418 4.776 1.00 73.38 386 MET A CA 1
ATOM 3119 C C . MET A 1 386 ? 14.120 20.109 5.576 1.00 73.38 386 MET A C 1
ATOM 3121 O O . MET A 1 386 ? 13.796 20.858 6.488 1.00 73.38 386 MET A O 1
ATOM 3125 N N . PHE A 1 387 ? 13.485 18.962 5.340 1.00 73.69 387 PHE A N 1
ATOM 3126 C CA . PHE A 1 387 ? 12.340 18.525 6.135 1.00 73.69 387 PHE A CA 1
ATOM 3127 C C . PHE A 1 387 ? 12.666 18.433 7.631 1.00 73.69 387 PHE A C 1
ATOM 3129 O O . PHE A 1 387 ? 11.947 18.985 8.461 1.00 73.69 387 PHE A O 1
ATOM 3136 N N . ILE A 1 388 ? 13.789 17.806 7.993 1.00 71.94 388 ILE A N 1
ATOM 3137 C CA . ILE A 1 388 ? 14.240 17.762 9.390 1.00 71.94 388 ILE A CA 1
ATOM 3138 C C . ILE A 1 388 ? 14.565 19.169 9.918 1.00 71.94 388 ILE A C 1
ATOM 3140 O O . ILE A 1 388 ? 14.249 19.473 11.067 1.00 71.94 388 ILE A O 1
ATOM 3144 N N . SER A 1 389 ? 15.153 20.045 9.098 1.00 74.06 389 SER A N 1
ATOM 3145 C CA . SER A 1 389 ? 15.432 21.439 9.471 1.00 74.06 389 SER A CA 1
ATOM 3146 C C . SER A 1 389 ? 14.154 22.249 9.732 1.00 74.06 389 SER A C 1
ATOM 3148 O O . SER A 1 389 ? 14.063 22.904 10.770 1.00 74.06 389 SER A O 1
ATOM 3150 N N . GLU A 1 390 ? 13.145 22.153 8.862 1.00 71.69 390 GLU A N 1
ATOM 3151 C CA . GLU A 1 390 ? 11.824 22.776 9.029 1.00 71.69 390 GLU A CA 1
ATOM 3152 C C . GLU A 1 390 ? 11.112 22.265 10.284 1.00 71.69 390 GLU A C 1
ATOM 3154 O O . GLU A 1 390 ? 10.528 23.030 11.050 1.00 71.69 390 GLU A O 1
ATOM 3159 N N . LEU A 1 391 ? 11.180 20.962 10.540 1.00 67.44 391 LEU A N 1
ATOM 3160 C CA . LEU A 1 391 ? 10.596 20.381 11.743 1.00 67.44 391 LEU A CA 1
ATOM 3161 C C . LEU A 1 391 ? 11.317 20.836 13.019 1.00 67.44 391 LEU A C 1
ATOM 3163 O O . LEU A 1 391 ? 10.661 21.093 14.030 1.00 67.44 391 LEU A O 1
ATOM 3167 N N . ASN A 1 392 ? 12.645 20.973 12.975 1.00 67.94 392 ASN A N 1
ATOM 3168 C CA . ASN A 1 392 ? 13.443 21.476 14.093 1.00 67.94 392 ASN A CA 1
ATOM 3169 C C . ASN A 1 392 ? 13.241 22.982 14.323 1.00 67.94 392 ASN A C 1
ATOM 3171 O O . ASN A 1 392 ? 13.191 23.419 15.468 1.00 67.94 392 ASN A O 1
ATOM 3175 N N . SER A 1 393 ? 13.075 23.799 13.280 1.00 66.81 393 SER A N 1
ATOM 3176 C CA . SER A 1 393 ? 12.784 25.233 13.451 1.00 66.81 393 SER A CA 1
ATOM 3177 C C . SER A 1 393 ? 11.413 25.461 14.097 1.00 66.81 393 SER A C 1
ATOM 3179 O O . SER A 1 393 ? 11.224 26.397 14.872 1.00 66.81 393 SER A O 1
ATOM 3181 N N . LEU A 1 394 ? 10.473 24.540 13.872 1.00 60.50 394 LEU A N 1
ATOM 3182 C CA . LEU A 1 394 ? 9.190 24.490 14.567 1.00 60.50 394 LEU A CA 1
ATOM 3183 C C . LEU A 1 394 ? 9.295 24.064 16.049 1.00 60.50 394 LEU A C 1
ATOM 3185 O O . LEU A 1 394 ? 8.288 24.192 16.755 1.00 60.50 394 LEU A O 1
ATOM 3189 N N . TYR A 1 395 ? 10.451 23.556 16.498 1.00 54.81 395 TYR A N 1
ATOM 3190 C CA . TYR A 1 395 ? 10.754 23.136 17.877 1.00 54.81 395 TYR A CA 1
ATOM 3191 C C . TYR A 1 395 ? 11.446 24.235 18.706 1.00 54.81 395 TYR A C 1
ATOM 3193 O O . TYR A 1 395 ? 11.258 24.282 19.915 1.00 54.81 395 TYR A O 1
ATOM 3201 N N . VAL A 1 396 ? 12.200 25.148 18.079 1.00 46.72 396 VAL A N 1
ATOM 3202 C CA . VAL A 1 396 ? 12.939 26.237 18.762 1.00 46.72 396 VAL A CA 1
ATOM 3203 C C . VAL A 1 396 ? 12.054 27.481 18.990 1.00 46.72 396 VAL A C 1
ATOM 3205 O O . VAL A 1 396 ? 12.482 28.609 18.768 1.00 46.72 396 VAL A O 1
ATOM 3208 N N . LYS A 1 397 ? 10.795 27.306 19.405 1.00 41.00 397 LYS A N 1
ATOM 3209 C CA . LYS A 1 397 ? 9.925 28.423 19.815 1.00 41.00 397 LYS A CA 1
ATOM 3210 C C . LYS A 1 397 ? 9.380 28.229 21.213 1.00 41.00 397 LYS A C 1
ATOM 3212 O O . LYS A 1 397 ? 8.787 27.152 21.447 1.00 41.00 397 LYS A O 1
#

Secondary structure (DSSP, 8-state):
-HHHHHHHTT---EEEETTEEEEE--TT--S--TT---SS-EEEEEETT---TTHHHHHHHHHHTT--EEEE-TTSHHHHHHHHHHHHHHHHS-EE---EEEEE--TTEEEEEESSEEEE----TTS-B-S-EEEE--S--TT----EEEEE-----SS-EEEEEEEEEEEEEEETTEEEEEEEEEEEEEEE-S-HHHHHHS--HHHHHHHHHHH--SHHHHHHHHHHHHHT-----HHHHHHHHHHHHHHHSGGG-TT-HHHHHHHHHHHHHS-HHHHHHHHS--EEEESSTTSPPEEE-----HHHHHH--SSEEEEEETTEEEEEES-S---STT-HHHHHHHHHHT-TTSSSPPEEEEEETT-GGGGGGG-TT--GGGSHHHHHHHHHHTT--

pLDDT: mean 72.35, std 15.48, range [24.19, 95.06]